Protein AF-0000000065850380 (afdb_homodimer)

Secondary structure (DSSP, 8-state):
------------------------SGGG---STTS--HHHHHHH--SSSPBPP-HHHHHHHHHHHHHHHHHHHHHHTTS--S--EEEE------SSS--GGG-SSGGGGSSEEEEEEETTEEEEEEEEEEEEESS-HHHHHHHHSS-EEEEEHHHHHHHHHTT-GGGEEEEEEETTTTEEEEEEHHHHHHHHHTTS--EEE-STT--SEEEEEEGGG-B-HHHHHHHHHHHHHHHHHHHHHHT-/------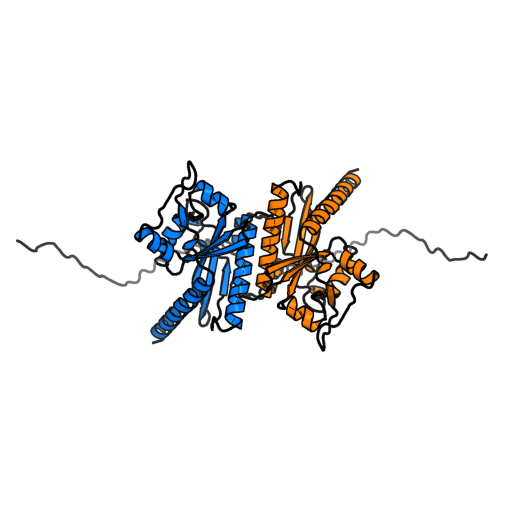------------------TTS----THHHHTHHHHHHS--SSSPBPP-HHHHHHHHHHHHHHHHHHHHHHTTS--S--EEEE------SSS--GGG-SSGGGTSSEEEEEEETTEEEEEEEEEEEEESS-HHHHHHHHSS-EEEEEHHHHHHHHHTT-GGGEEEEEEETTTTEEEEEEHHHHHHHHHTTS--EE--STT--S-EEEEEGGG-B-HHHHHHHHHHHHHHHHHHHHHHT-

Sequence (488 aa):
MDCNRNCYCKCVICNSISTDSHTSPRFNMVSEMAETNFKLKYWGNQAEDYILPSTYLGREYLVFGKLLISLSKWRAKGLLDFDVYIRPTGVGTLTNVINEQYYSGLQDKYDLTLYVKAKTEYYPLIWIDITGSSWTEEQSKERYGESVYAILSTKVEVAKQNEVMGRVWFIHYSDAEDKLKCISALQILNLEKQGKIKKDKFERDAVSYYYLIPLQYWKNLTDLRVSLKGFYQSFKEYLARGGKMDCNRNCYCKCVICNSISTDSHTSPRFNMVSEMAETNFKLKYWGNQAEDYILPSTYLGREYLVFGKLLISLSKWRAKGLLDFDVYIRPTGVGTLTNVINEQYYSGLQDKYDLTLYVKAKTEYYPLIWIDITGSSWTEEQSKERYGESVYAILSTKVEVAKQNEVMGRVWFIHYSDAEDKLKCISALQILNLEKQGKIKKDKFERDAVSYYYLIPLQYWKNLTDLRVSLKGFYQSFKEYLARGGK

Organism: Sulfolobus spindle-shape virus 1 (NCBI:txid244589)

Radius of gyration: 28.71 Å; Cα contacts (8 Å, |Δi|>4): 713; chains: 2; bounding box: 54×125×80 Å

Structure (mmCIF, N/CA/C/O backbone):
data_AF-0000000065850380-model_v1
#
loop_
_entity.id
_entity.type
_entity.pdbx_description
1 polymer 'Uncharacterized protein D-244'
#
loop_
_atom_site.group_PDB
_atom_site.id
_atom_site.type_symbol
_atom_site.label_atom_id
_atom_site.label_alt_id
_atom_site.label_comp_id
_atom_site.label_asym_id
_atom_site.label_entity_id
_atom_site.label_seq_id
_atom_site.pdbx_PDB_ins_code
_atom_site.Cartn_x
_atom_site.Cartn_y
_atom_site.Cartn_z
_atom_site.occupancy
_atom_site.B_iso_or_equiv
_atom_site.auth_seq_id
_atom_site.auth_comp_id
_atom_site.auth_asym_id
_atom_site.auth_atom_id
_atom_site.pdbx_PDB_model_num
ATOM 1 N N . MET A 1 1 ? -11.734 -59.156 -42.094 1 22.67 1 MET A N 1
ATOM 2 C CA . MET A 1 1 ? -11.219 -58.25 -41.094 1 22.67 1 MET A CA 1
ATOM 3 C C . MET A 1 1 ? -10.688 -56.969 -41.719 1 22.67 1 MET A C 1
ATOM 5 O O . MET A 1 1 ? -9.477 -56.781 -41.844 1 22.67 1 MET A O 1
ATOM 9 N N . ASP A 1 2 ? -11.273 -56.469 -42.875 1 21.83 2 ASP A N 1
ATOM 10 C CA . ASP A 1 2 ? -11.07 -55.688 -44.094 1 21.83 2 ASP A CA 1
ATOM 11 C C . ASP A 1 2 ? -10.969 -54.188 -43.75 1 21.83 2 ASP A C 1
ATOM 13 O O . ASP A 1 2 ? -11.852 -53.625 -43.125 1 21.83 2 ASP A O 1
ATOM 17 N N . CYS A 1 3 ? -9.672 -53.469 -43.781 1 20.42 3 CYS A N 1
ATOM 18 C CA . CYS A 1 3 ? -8.812 -52.344 -43.5 1 20.42 3 CYS A CA 1
ATOM 19 C C . CYS A 1 3 ? -9.312 -51.094 -44.219 1 20.42 3 CYS A C 1
ATOM 21 O O . CYS A 1 3 ? -8.594 -50.094 -44.312 1 20.42 3 CYS A O 1
ATOM 23 N N . ASN A 1 4 ? -10.555 -51.031 -44.812 1 17.64 4 ASN A N 1
ATOM 24 C CA . ASN A 1 4 ? -10.742 -50.156 -45.969 1 17.64 4 ASN A CA 1
ATOM 25 C C . ASN A 1 4 ? -10.875 -48.688 -45.562 1 17.64 4 ASN A C 1
ATOM 27 O O . ASN A 1 4 ? -11.5 -47.906 -46.281 1 17.64 4 ASN A O 1
ATOM 31 N N . ARG A 1 5 ? -10.898 -48.312 -44.219 1 22.23 5 ARG A N 1
ATOM 32 C CA . ARG A 1 5 ? -11.469 -47.031 -43.844 1 22.23 5 ARG A CA 1
ATOM 33 C C . ARG A 1 5 ? -10.672 -45.875 -44.438 1 22.23 5 ARG A C 1
ATOM 35 O O . ARG A 1 5 ? -9.453 -45.812 -44.281 1 22.23 5 ARG A O 1
ATOM 42 N N . ASN A 1 6 ? -11.203 -45.094 -45.5 1 18.28 6 ASN A N 1
ATOM 43 C CA . ASN A 1 6 ? -10.812 -44.031 -46.438 1 18.28 6 ASN A CA 1
ATOM 44 C C . ASN A 1 6 ? -10.227 -42.844 -45.688 1 18.28 6 ASN A C 1
ATOM 46 O O . ASN A 1 6 ? -10.898 -42.219 -44.875 1 18.28 6 ASN A O 1
ATOM 50 N N . CYS A 1 7 ? -8.836 -42.469 -45.625 1 17.61 7 CYS A N 1
ATOM 51 C CA . CYS A 1 7 ? -7.707 -41.688 -45.125 1 17.61 7 CYS A CA 1
ATOM 52 C C . CYS A 1 7 ? -7.664 -40.312 -45.781 1 17.61 7 CYS A C 1
ATOM 54 O O . CYS A 1 7 ? -6.586 -39.812 -46.094 1 17.61 7 CYS A O 1
ATOM 56 N N . TYR A 1 8 ? -8.852 -39.719 -46.281 1 16.75 8 TYR A N 1
ATOM 57 C CA . TYR A 1 8 ? -8.516 -38.656 -47.219 1 16.75 8 TYR A CA 1
ATOM 58 C C . TYR A 1 8 ? -7.828 -37.5 -46.5 1 16.75 8 TYR A C 1
ATOM 60 O O . TYR A 1 8 ? -8.391 -36.938 -45.562 1 16.75 8 TYR A O 1
ATOM 68 N N . CYS A 1 9 ? -6.477 -37.125 -46.562 1 16.8 9 CYS A N 1
ATOM 69 C CA . CYS A 1 9 ? -5.332 -36.312 -46.125 1 16.8 9 CYS A CA 1
ATOM 70 C C . CYS A 1 9 ? -5.34 -34.938 -46.781 1 16.8 9 CYS A C 1
ATOM 72 O O . CYS A 1 9 ? -4.492 -34.094 -46.469 1 16.8 9 CYS A O 1
ATOM 74 N N . LYS A 1 10 ? -6.141 -34.469 -47.781 1 17.09 10 LYS A N 1
ATOM 75 C CA . LYS A 1 10 ? -5.418 -33.656 -48.75 1 17.09 10 LYS A CA 1
ATOM 76 C C . LYS A 1 10 ? -5.086 -32.281 -48.188 1 17.09 10 LYS A C 1
ATOM 78 O O . LYS A 1 10 ? -5.938 -31.625 -47.562 1 17.09 10 LYS A O 1
ATOM 83 N N . CYS A 1 11 ? -3.766 -31.5 -48.312 1 16.84 11 CYS A N 1
ATOM 84 C CA . CYS A 1 11 ? -2.762 -30.469 -48.031 1 16.84 11 CYS A CA 1
ATOM 85 C C . CYS A 1 11 ? -3.121 -29.156 -48.719 1 16.84 11 CYS A C 1
ATOM 87 O O . CYS A 1 11 ? -2.457 -28.141 -48.531 1 16.84 11 CYS A O 1
ATOM 89 N N . VAL A 1 12 ? -4.012 -28.859 -49.75 1 16.53 12 VAL A N 1
ATOM 90 C CA . VAL A 1 12 ? -3.5 -28.156 -50.906 1 16.53 12 VAL A CA 1
ATOM 91 C C . VAL A 1 12 ? -3.217 -26.703 -50.562 1 16.53 12 VAL A C 1
ATOM 93 O O . VAL A 1 12 ? -3.746 -26.172 -49.594 1 16.53 12 VAL A O 1
ATOM 96 N N . ILE A 1 13 ? -3.141 -25.547 -51.719 1 17.14 13 ILE A N 1
ATOM 97 C CA . ILE A 1 13 ? -2.365 -24.609 -52.531 1 17.14 13 ILE A CA 1
ATOM 98 C C . ILE A 1 13 ? -2.635 -23.188 -52.062 1 17.14 13 ILE A C 1
ATOM 100 O O . ILE A 1 13 ? -3.717 -22.891 -51.531 1 17.14 13 ILE A O 1
ATOM 104 N N . CYS A 1 14 ? -1.851 -21.922 -52.625 1 17.66 14 CYS A N 1
ATOM 105 C CA . CYS A 1 14 ? -1.053 -20.688 -52.562 1 17.66 14 CYS A CA 1
ATOM 106 C C . CYS A 1 14 ? -1.928 -19.469 -52.781 1 17.66 14 CYS A C 1
ATOM 108 O O . CYS A 1 14 ? -1.64 -18.391 -52.25 1 17.66 14 CYS A O 1
ATOM 110 N N . ASN A 1 15 ? -2.719 -19.203 -53.844 1 17.59 15 ASN A N 1
ATOM 111 C CA . ASN A 1 15 ? -2.594 -18.125 -54.844 1 17.59 15 ASN A CA 1
ATOM 112 C C . ASN A 1 15 ? -3.166 -16.812 -54.312 1 17.59 15 ASN A C 1
ATOM 114 O O . ASN A 1 15 ? -3.959 -16.812 -53.375 1 17.59 15 ASN A O 1
ATOM 118 N N . SER A 1 16 ? -3.363 -15.578 -55.375 1 19.5 16 SER A N 1
ATOM 119 C CA . SER A 1 16 ? -3.213 -14.227 -55.875 1 19.5 16 SER A CA 1
ATOM 120 C C . SER A 1 16 ? -4.434 -13.367 -55.562 1 19.5 16 SER A C 1
ATOM 122 O O . SER A 1 16 ? -4.5 -12.203 -55.969 1 19.5 16 SER A O 1
ATOM 124 N N . ILE A 1 17 ? -5.645 -13.758 -55.375 1 19.62 17 ILE A N 1
ATOM 125 C CA . ILE A 1 17 ? -6.691 -12.969 -56.031 1 19.62 17 ILE A CA 1
ATOM 126 C C . ILE A 1 17 ? -6.82 -11.617 -55.312 1 19.62 17 ILE A C 1
ATOM 128 O O . ILE A 1 17 ? -6.871 -11.555 -54.094 1 19.62 17 ILE A O 1
ATOM 132 N N . SER A 1 18 ? -6.758 -10.414 -56.094 1 21.5 18 SER A N 1
ATOM 133 C CA . SER A 1 18 ? -6.637 -8.961 -56.156 1 21.5 18 SER A CA 1
ATOM 134 C C . SER A 1 18 ? -7.805 -8.266 -55.469 1 21.5 18 SER A C 1
ATOM 136 O O . SER A 1 18 ? -7.969 -7.051 -55.562 1 21.5 18 SER A O 1
ATOM 138 N N . THR A 1 19 ? -8.805 -8.859 -54.906 1 22.55 19 THR A N 1
ATOM 139 C CA . THR A 1 19 ? -10.031 -8.07 -54.938 1 22.55 19 THR A CA 1
ATOM 140 C C . THR A 1 19 ? -9.828 -6.746 -54.188 1 22.55 19 THR A C 1
ATOM 142 O O . THR A 1 19 ? -9.227 -6.715 -53.125 1 22.55 19 THR A O 1
ATOM 145 N N . ASP A 1 20 ? -9.984 -5.531 -54.844 1 23.61 20 ASP A N 1
ATOM 146 C CA . ASP A 1 20 ? -9.914 -4.074 -54.75 1 23.61 20 ASP A CA 1
ATOM 147 C C . ASP A 1 20 ? -10.719 -3.553 -53.562 1 23.61 20 ASP A C 1
ATOM 149 O O . ASP A 1 20 ? -10.906 -2.342 -53.406 1 23.61 20 ASP A O 1
ATOM 153 N N . SER A 1 21 ? -11.531 -4.324 -52.906 1 23.27 21 SER A N 1
ATOM 154 C CA . SER A 1 21 ? -12.586 -3.582 -52.219 1 23.27 21 SER A CA 1
ATOM 155 C C . SER A 1 21 ? -12 -2.559 -51.25 1 23.27 21 SER A C 1
ATOM 157 O O . SER A 1 21 ? -11.102 -2.875 -50.469 1 23.27 21 SER A O 1
ATOM 159 N N . HIS A 1 22 ? -12.164 -1.225 -51.469 1 22.95 22 HIS A N 1
ATOM 160 C CA . HIS A 1 22 ? -11.93 0.082 -50.875 1 22.95 22 HIS A CA 1
ATOM 161 C C . HIS A 1 22 ? -12.391 0.106 -49.406 1 22.95 22 HIS A C 1
ATOM 163 O O . HIS A 1 22 ? -13.547 0.425 -49.125 1 22.95 22 HIS A O 1
ATOM 169 N N . THR A 1 23 ? -12.234 -0.918 -48.656 1 23.23 23 THR A N 1
ATOM 170 C CA . THR A 1 23 ? -12.844 -0.899 -47.344 1 23.23 23 THR A CA 1
ATOM 171 C C . THR A 1 23 ? -12.359 0.306 -46.531 1 23.23 23 THR A C 1
ATOM 173 O O . THR A 1 23 ? -11.156 0.535 -46.406 1 23.23 23 THR A O 1
ATOM 176 N N . SER A 1 24 ? -13.219 1.274 -46.375 1 22.05 24 SER A N 1
ATOM 177 C CA . SER A 1 24 ? -13.195 2.598 -45.75 1 22.05 24 SER A CA 1
ATOM 178 C C . SER A 1 24 ? -12.555 2.549 -44.375 1 22.05 24 SER A C 1
ATOM 180 O O . SER A 1 24 ? -12.797 1.613 -43.594 1 22.05 24 SER A O 1
ATOM 182 N N . PRO A 1 25 ? -11.453 3.398 -44.094 1 24.33 25 PRO A N 1
ATOM 183 C CA . PRO A 1 25 ? -10.539 3.498 -42.969 1 24.33 25 PRO A CA 1
ATOM 184 C C . PRO A 1 25 ? -11.266 3.693 -41.625 1 24.33 25 PRO A C 1
ATOM 186 O O . PRO A 1 25 ? -10.664 4.164 -40.656 1 24.33 25 PRO A O 1
ATOM 189 N N . ARG A 1 26 ? -12.57 3.605 -41.594 1 22.34 26 ARG A N 1
ATOM 190 C CA . ARG A 1 26 ? -13.305 4.18 -40.469 1 22.34 26 ARG A CA 1
ATOM 191 C C . ARG A 1 26 ? -12.805 3.619 -39.125 1 22.34 26 ARG A C 1
ATOM 193 O O . ARG A 1 26 ? -13.164 4.121 -38.062 1 22.34 26 ARG A O 1
ATOM 200 N N . PHE A 1 27 ? -12.625 2.297 -39.062 1 22.5 27 PHE A N 1
ATOM 201 C CA . PHE A 1 27 ? -12.852 1.812 -37.719 1 22.5 27 PHE A CA 1
ATOM 202 C C . PHE A 1 27 ? -11.734 2.268 -36.781 1 22.5 27 PHE A C 1
ATOM 204 O O . PHE A 1 27 ? -11.625 1.779 -35.656 1 22.5 27 PHE A O 1
ATOM 211 N N . ASN A 1 28 ? -10.641 2.863 -37.281 1 22.41 28 ASN A N 1
ATOM 212 C CA . ASN A 1 28 ? -9.375 2.791 -36.562 1 22.41 28 ASN A CA 1
ATOM 213 C C . ASN A 1 28 ? -9.438 3.539 -35.219 1 22.41 28 ASN A C 1
ATOM 215 O O . ASN A 1 28 ? -8.523 3.424 -34.406 1 22.41 28 ASN A O 1
ATOM 219 N N . MET A 1 29 ? -9.93 4.809 -35.219 1 22.72 29 MET A N 1
ATOM 220 C CA . MET A 1 29 ? -9.539 5.797 -34.219 1 22.72 29 MET A CA 1
ATOM 221 C C . MET A 1 29 ? -10.18 5.48 -32.875 1 22.72 29 MET A C 1
ATOM 223 O O . MET A 1 29 ? -11.07 6.203 -32.438 1 22.72 29 MET A O 1
ATOM 227 N N . VAL A 1 30 ? -10.945 4.512 -32.719 1 25.03 30 VAL A N 1
ATOM 228 C CA . VAL A 1 30 ? -11.453 4.332 -31.375 1 25.03 30 VAL A CA 1
ATOM 229 C C . VAL A 1 30 ? -10.336 4.602 -30.359 1 25.03 30 VAL A C 1
ATOM 231 O O . VAL A 1 30 ? -9.305 3.922 -30.375 1 25.03 30 VAL A O 1
ATOM 234 N N . SER A 1 31 ? -10.242 5.82 -29.75 1 25.45 31 SER A N 1
ATOM 235 C CA . SER A 1 31 ? -9.5 6.762 -28.922 1 25.45 31 SER A CA 1
ATOM 236 C C . SER A 1 31 ? -8.953 6.082 -27.656 1 25.45 31 SER A C 1
ATOM 238 O O . SER A 1 31 ? -9.711 5.453 -26.906 1 25.45 31 SER A O 1
ATOM 240 N N . GLU A 1 32 ? -7.641 5.703 -27.516 1 28.17 32 GLU A N 1
ATOM 241 C CA . GLU A 1 32 ? -6.578 5.266 -26.625 1 28.17 32 GLU A CA 1
ATOM 242 C C . GLU A 1 32 ? -6.734 5.887 -25.234 1 28.17 32 GLU A C 1
ATOM 244 O O . GLU A 1 32 ? -6.348 5.285 -24.234 1 28.17 32 GLU A O 1
ATOM 249 N N . MET A 1 33 ? -6.965 7.203 -25.188 1 28.53 33 MET A N 1
ATOM 250 C CA . MET A 1 33 ? -6.887 7.949 -23.938 1 28.53 33 MET A CA 1
ATOM 251 C C . MET A 1 33 ? -7.852 7.375 -22.906 1 28.53 33 MET A C 1
ATOM 253 O O . MET A 1 33 ? -7.758 7.695 -21.719 1 28.53 33 MET A O 1
ATOM 257 N N . ALA A 1 34 ? -9.07 7.152 -23.297 1 29.31 34 ALA A N 1
ATOM 258 C CA . ALA A 1 34 ? -10.172 6.84 -22.391 1 29.31 34 ALA A CA 1
ATOM 259 C C . ALA A 1 34 ? -9.859 5.59 -21.562 1 29.31 34 ALA A C 1
ATOM 261 O O . ALA A 1 34 ? -10.719 5.098 -20.828 1 29.31 34 ALA A O 1
ATOM 262 N N . GLU A 1 35 ? -9.078 4.727 -22.188 1 32.81 35 GLU A N 1
ATOM 263 C CA . GLU A 1 35 ? -8.844 3.533 -21.375 1 32.81 35 GLU A CA 1
ATOM 264 C C . GLU A 1 35 ? -8.25 3.895 -20.016 1 32.81 35 GLU A C 1
ATOM 266 O O . GLU A 1 35 ? -7.039 4.09 -19.891 1 32.81 35 GLU A O 1
ATOM 271 N N . THR A 1 36 ? -8.734 4.883 -19.438 1 34.19 36 THR A N 1
ATOM 272 C CA . THR A 1 36 ? -8.531 5.367 -18.078 1 34.19 36 THR A CA 1
ATOM 273 C C . THR A 1 36 ? -8.117 4.227 -17.156 1 34.19 36 THR A C 1
ATOM 275 O O . THR A 1 36 ? -8.43 3.064 -17.422 1 34.19 36 THR A O 1
ATOM 278 N N . ASN A 1 37 ? -7.246 4.676 -16.219 1 35.22 37 ASN A N 1
ATOM 279 C CA . ASN A 1 37 ? -6.574 3.764 -15.289 1 35.22 37 ASN A CA 1
ATOM 280 C C . ASN A 1 37 ? -7.531 2.705 -14.758 1 35.22 37 ASN A C 1
ATOM 282 O O . ASN A 1 37 ? -8.359 2.992 -13.891 1 35.22 37 ASN A O 1
ATOM 286 N N . PHE A 1 38 ? -7.887 1.918 -15.508 1 36.16 38 PHE A N 1
ATOM 287 C CA . PHE A 1 38 ? -8.789 0.785 -15.328 1 36.16 38 PHE A CA 1
ATOM 288 C C . PHE A 1 38 ? -8.758 0.287 -13.891 1 36.16 38 PHE A C 1
ATOM 290 O O . PHE A 1 38 ? -9.805 0.012 -13.305 1 36.16 38 PHE A O 1
ATOM 297 N N . LYS A 1 39 ? -7.566 0.031 -13.523 1 42.69 39 LYS A N 1
ATOM 298 C CA . LYS A 1 39 ? -7.496 -0.494 -12.164 1 42.69 39 LYS A CA 1
ATOM 299 C C . LYS A 1 39 ? -8.062 0.503 -11.156 1 42.69 39 LYS A C 1
ATOM 301 O O . LYS A 1 39 ? -8.703 0.11 -10.172 1 42.69 39 LYS A O 1
ATOM 306 N N . LEU A 1 40 ? -7.828 1.697 -11.297 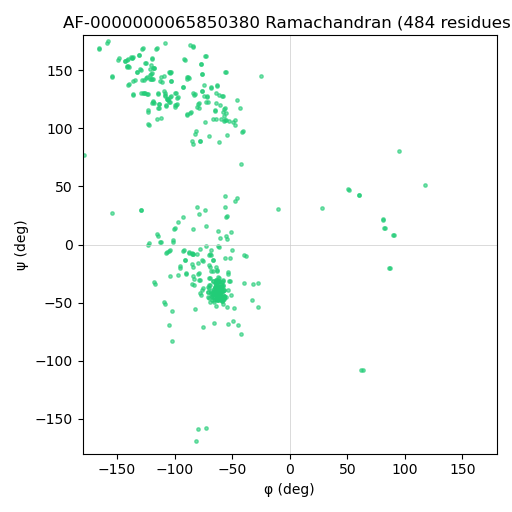1 42.62 40 LEU A N 1
ATOM 307 C CA . LEU A 1 40 ? -8.422 2.672 -10.383 1 42.62 40 LEU A CA 1
ATOM 308 C C . LEU A 1 40 ? -9.945 2.645 -10.484 1 42.62 40 LEU A C 1
ATOM 310 O O . LEU A 1 40 ? -10.641 2.814 -9.477 1 42.62 40 LEU A O 1
ATOM 314 N N . LYS A 1 41 ? -10.422 2.586 -11.727 1 40.19 41 LYS A N 1
ATOM 315 C CA . LYS A 1 41 ? -11.875 2.504 -11.852 1 40.19 41 LYS A CA 1
ATOM 316 C C . LYS A 1 41 ? -12.43 1.34 -11.039 1 40.19 41 LYS A C 1
ATOM 318 O O . LYS A 1 41 ? -13.484 1.462 -10.406 1 40.19 41 LYS A O 1
ATOM 323 N N . TYR A 1 42 ? -11.914 0.243 -11.273 1 43.06 42 TYR A N 1
ATOM 324 C CA . TYR A 1 42 ? -12.352 -0.939 -10.547 1 43.06 42 TYR A CA 1
ATOM 325 C C . TYR A 1 42 ? -11.93 -0.86 -9.078 1 43.06 42 TYR A C 1
ATOM 327 O O . TYR A 1 42 ? -12.688 -1.253 -8.188 1 43.06 42 TYR A O 1
ATOM 335 N N . TRP A 1 43 ? -10.672 -0.55 -8.883 1 44.94 43 TRP A N 1
ATOM 336 C CA . TRP A 1 43 ? -10.273 -0.562 -7.48 1 44.94 43 TRP A CA 1
ATOM 337 C C . TRP A 1 43 ? -11.023 0.505 -6.695 1 44.94 43 TRP A C 1
ATOM 339 O O . TRP A 1 43 ? -11.219 0.372 -5.484 1 44.94 43 TRP A O 1
ATOM 349 N N . GLY A 1 44 ? -11.586 1.527 -7.414 1 41.88 44 GLY A N 1
ATOM 350 C CA . GLY A 1 44 ? -12.398 2.492 -6.691 1 41.88 44 GLY A CA 1
ATOM 351 C C . GLY A 1 44 ? -13.438 3.17 -7.562 1 41.88 44 GLY A C 1
ATOM 352 O O . GLY A 1 44 ? -14.117 4.098 -7.121 1 41.88 44 GLY A O 1
ATOM 353 N N . ASN A 1 45 ? -13.844 2.307 -8.727 1 41.66 45 ASN A N 1
ATOM 354 C CA . ASN A 1 45 ? -14.859 2.959 -9.555 1 41.66 45 ASN A CA 1
ATOM 355 C C . ASN A 1 45 ? -14.75 4.48 -9.477 1 41.66 45 ASN A C 1
ATOM 357 O O . ASN A 1 45 ? -15.758 5.168 -9.305 1 41.66 45 ASN A O 1
ATOM 361 N N . GLN A 1 46 ? -13.633 4.98 -9.312 1 45.44 46 GLN A N 1
ATOM 362 C CA . GLN A 1 46 ? -13.602 6.398 -8.977 1 45.44 46 GLN A CA 1
ATOM 363 C C . GLN A 1 46 ? -13.656 7.266 -10.234 1 45.44 46 GLN A C 1
ATOM 365 O O . GLN A 1 46 ? -12.891 7.055 -11.172 1 45.44 46 GLN A O 1
ATOM 370 N N . ALA A 1 47 ? -14.812 7.637 -10.727 1 46.59 47 ALA A N 1
ATOM 371 C CA . ALA A 1 47 ? -15 8.562 -11.836 1 46.59 47 ALA A CA 1
ATOM 372 C C . ALA A 1 47 ? -14.016 9.727 -11.75 1 46.59 47 ALA A C 1
ATOM 374 O O . ALA A 1 47 ? -13.602 10.273 -12.773 1 46.59 47 ALA A O 1
ATOM 375 N N . GLU A 1 48 ? -13.703 10.094 -10.469 1 56.16 48 GLU A N 1
ATOM 376 C CA . GLU A 1 48 ? -12.867 11.258 -10.164 1 56.16 48 GLU A CA 1
ATOM 377 C C . GLU A 1 48 ? -11.633 10.852 -9.375 1 56.16 48 GLU A C 1
ATOM 379 O O . GLU A 1 48 ? -11.523 9.711 -8.906 1 56.16 48 GLU A O 1
ATOM 384 N N . ASP A 1 49 ? -10.594 11.539 -9.5 1 69.06 49 ASP A N 1
ATOM 385 C CA . ASP A 1 49 ? -9.32 11.352 -8.797 1 69.06 49 ASP A CA 1
ATOM 386 C C . ASP A 1 49 ? -9.531 11.328 -7.285 1 69.06 49 ASP A C 1
ATOM 388 O O . ASP A 1 49 ? -8.586 11.07 -6.531 1 69.06 49 ASP A O 1
ATOM 392 N N . TYR A 1 50 ? -10.789 11.375 -6.879 1 81.38 50 TYR A N 1
ATOM 393 C CA . TYR A 1 50 ? -11.102 11.328 -5.457 1 81.38 50 TYR A CA 1
ATOM 394 C C . TYR A 1 50 ? -11.523 9.93 -5.039 1 81.38 50 TYR A C 1
ATOM 396 O O . TYR A 1 50 ? -12.586 9.445 -5.449 1 81.38 50 TYR A O 1
ATOM 404 N N . ILE A 1 51 ? -10.773 9.367 -4.168 1 85.62 51 ILE A N 1
ATOM 405 C CA . ILE A 1 51 ? -10.977 7.977 -3.766 1 85.62 51 ILE A CA 1
ATOM 406 C C . ILE A 1 51 ? -11.781 7.934 -2.465 1 85.62 51 ILE A C 1
ATOM 408 O O . ILE A 1 51 ? -11.367 8.508 -1.455 1 85.62 51 ILE A O 1
ATOM 412 N N . LEU A 1 52 ? -12.914 7.273 -2.586 1 89.62 52 LEU A N 1
ATOM 413 C CA . LEU A 1 52 ? -13.594 6.906 -1.352 1 89.62 52 LEU A CA 1
ATOM 414 C C . LEU A 1 52 ? -12.969 5.664 -0.73 1 89.62 52 LEU A C 1
ATOM 416 O O . LEU A 1 52 ? -12.961 4.594 -1.344 1 89.62 52 LEU A O 1
ATOM 420 N N . PRO A 1 53 ? -12.477 5.742 0.491 1 90.94 53 PRO A N 1
ATOM 421 C CA . PRO A 1 53 ? -11.719 4.648 1.098 1 90.94 53 PRO A CA 1
ATOM 422 C C . PRO A 1 53 ? -12.547 3.379 1.273 1 90.94 53 PRO A C 1
ATOM 424 O O . PRO A 1 53 ? -13.711 3.449 1.686 1 90.94 53 PRO A O 1
ATOM 427 N N . SER A 1 54 ? -11.953 2.271 0.954 1 88.12 54 SER A N 1
ATOM 428 C CA . SER A 1 54 ? -12.492 0.947 1.245 1 88.12 54 SER A CA 1
ATOM 429 C C . SER A 1 54 ? -11.391 -0.01 1.692 1 88.12 54 SER A C 1
ATOM 431 O O . SER A 1 54 ? -10.227 0.162 1.328 1 88.12 54 SER A O 1
ATOM 433 N N . THR A 1 55 ? -11.789 -0.981 2.469 1 87.06 55 THR A N 1
ATOM 434 C CA . THR A 1 55 ? -10.828 -1.953 2.979 1 87.06 55 THR A CA 1
ATOM 435 C C . THR A 1 55 ? -10.219 -2.764 1.838 1 87.06 55 THR A C 1
ATOM 437 O O . THR A 1 55 ? -9.031 -3.1 1.871 1 87.06 55 THR A O 1
ATOM 440 N N . TYR A 1 56 ? -10.992 -3.041 0.846 1 82.88 56 TYR A N 1
ATOM 441 C CA . TYR A 1 56 ? -10.531 -3.846 -0.281 1 82.88 56 TYR A CA 1
ATOM 442 C C . TYR A 1 56 ? -9.469 -3.109 -1.079 1 82.88 56 TYR A C 1
ATOM 444 O O . TYR A 1 56 ? -8.406 -3.666 -1.369 1 82.88 56 TYR A O 1
ATOM 452 N N . LEU A 1 57 ? -9.781 -1.895 -1.368 1 84.25 57 LEU A N 1
ATOM 453 C CA . LEU A 1 57 ? -8.812 -1.093 -2.109 1 84.25 57 LEU A CA 1
ATOM 454 C C . LEU A 1 57 ? -7.547 -0.87 -1.287 1 84.25 57 LEU A C 1
ATOM 456 O O . LEU A 1 57 ? -6.434 -0.948 -1.815 1 84.25 57 LEU A O 1
ATOM 460 N N . GLY A 1 58 ? -7.77 -0.579 -0.006 1 88.19 58 GLY A N 1
ATOM 461 C CA . GLY A 1 58 ? -6.633 -0.419 0.886 1 88.19 58 GLY A CA 1
ATOM 462 C C . GLY A 1 58 ? -5.73 -1.638 0.926 1 88.19 58 GLY A C 1
ATOM 463 O O . GLY A 1 58 ? -4.504 -1.51 0.894 1 88.19 58 GLY A O 1
ATOM 464 N N . ARG A 1 59 ? -6.301 -2.742 0.9 1 88.62 59 ARG A N 1
ATOM 465 C CA . ARG A 1 59 ? -5.547 -3.992 0.93 1 88.62 59 ARG A CA 1
ATOM 466 C C . ARG A 1 59 ? -4.715 -4.16 -0.336 1 88.62 59 ARG A C 1
ATOM 468 O O . ARG A 1 59 ? -3.559 -4.586 -0.274 1 88.62 59 ARG A O 1
ATOM 475 N N . GLU A 1 60 ? -5.285 -3.834 -1.427 1 86.69 60 GLU A N 1
ATOM 476 C CA . GLU A 1 60 ? -4.57 -3.947 -2.693 1 86.69 60 GLU A CA 1
ATOM 477 C C . GLU A 1 60 ? -3.314 -3.08 -2.697 1 86.69 60 GLU A C 1
ATOM 479 O O . GLU A 1 60 ? -2.232 -3.551 -3.053 1 86.69 60 GLU A O 1
ATOM 484 N N . TYR A 1 61 ? -3.473 -1.917 -2.24 1 88 61 TYR A N 1
ATOM 485 C CA . TYR A 1 61 ? -2.336 -1.003 -2.227 1 88 61 TYR A CA 1
ATOM 486 C C . TYR A 1 61 ? -1.311 -1.423 -1.181 1 88 61 TYR A C 1
ATOM 488 O O . TYR A 1 61 ? -0.103 -1.312 -1.406 1 88 61 TYR A O 1
ATOM 496 N N . LEU A 1 62 ? -1.838 -1.809 -0.1 1 92.31 62 LEU A N 1
ATOM 497 C CA . LEU A 1 62 ? -0.957 -2.254 0.974 1 92.31 62 LEU A CA 1
ATOM 498 C C . LEU A 1 62 ? -0.089 -3.422 0.516 1 92.31 62 LEU A C 1
ATOM 500 O O . LEU A 1 62 ? 1.132 -3.396 0.685 1 92.31 62 LEU A O 1
ATOM 504 N N . VAL A 1 63 ? -0.686 -4.375 -0.071 1 92.88 63 VAL A N 1
ATOM 505 C CA . VAL A 1 63 ? 0.04 -5.551 -0.538 1 92.88 63 VAL A CA 1
ATOM 506 C C . VAL A 1 63 ? 0.99 -5.16 -1.667 1 92.88 63 VAL A C 1
ATOM 508 O O . VAL A 1 63 ? 2.129 -5.629 -1.719 1 92.88 63 VAL A O 1
ATOM 511 N N . PHE A 1 64 ? 0.502 -4.289 -2.553 1 91.69 64 PHE A N 1
ATOM 512 C CA . PHE A 1 64 ? 1.346 -3.777 -3.627 1 91.69 64 PHE A CA 1
ATOM 513 C C . PHE A 1 64 ? 2.596 -3.113 -3.062 1 91.69 64 PHE A C 1
ATOM 515 O O . PHE A 1 64 ? 3.709 -3.396 -3.508 1 91.69 64 PHE A O 1
ATOM 522 N N . GLY A 1 65 ? 2.404 -2.305 -2.094 1 91.19 65 GLY A N 1
ATOM 523 C CA . GLY A 1 65 ? 3.527 -1.658 -1.434 1 91.19 65 GLY A CA 1
ATOM 524 C C . GLY A 1 65 ? 4.48 -2.641 -0.779 1 91.19 65 GLY A C 1
ATOM 525 O O . GLY A 1 65 ? 5.699 -2.535 -0.945 1 91.19 65 GLY A O 1
ATOM 526 N N . LYS A 1 66 ? 3.967 -3.594 -0.067 1 93.81 66 LYS A N 1
ATOM 527 C CA . LYS A 1 66 ? 4.797 -4.594 0.597 1 93.81 66 LYS A CA 1
ATOM 528 C C . LYS A 1 66 ? 5.594 -5.41 -0.419 1 93.81 66 LYS A C 1
ATOM 530 O O . LYS A 1 66 ? 6.746 -5.77 -0.168 1 93.81 66 LYS A O 1
ATOM 535 N N . LEU A 1 67 ? 4.98 -5.648 -1.505 1 95 67 LEU A N 1
ATOM 536 C CA . LEU A 1 67 ? 5.664 -6.402 -2.553 1 95 67 LEU A CA 1
ATOM 537 C C . LEU A 1 67 ? 6.816 -5.594 -3.135 1 95 67 LEU A C 1
ATOM 539 O O . LEU A 1 67 ? 7.914 -6.121 -3.33 1 95 67 LEU A O 1
ATOM 543 N N . LEU A 1 68 ? 6.562 -4.332 -3.408 1 92.25 68 LEU A N 1
ATOM 544 C CA . LEU A 1 68 ? 7.613 -3.459 -3.914 1 92.25 68 LEU A CA 1
ATOM 545 C C . LEU A 1 68 ? 8.797 -3.424 -2.955 1 92.25 68 LEU A C 1
ATOM 547 O O . LEU A 1 68 ? 9.953 -3.51 -3.383 1 92.25 68 LEU A O 1
ATOM 551 N N . ILE A 1 69 ? 8.484 -3.305 -1.701 1 91.94 69 ILE A N 1
ATOM 552 C CA . ILE A 1 69 ? 9.539 -3.26 -0.687 1 91.94 69 ILE A CA 1
ATOM 553 C C . ILE A 1 69 ? 10.305 -4.578 -0.681 1 91.94 69 ILE A C 1
ATOM 555 O O . ILE A 1 69 ? 11.539 -4.586 -0.688 1 91.94 69 ILE A O 1
ATOM 559 N N . SER A 1 70 ? 9.648 -5.703 -0.716 1 94.75 70 SER A N 1
ATOM 560 C CA . SER A 1 70 ? 10.289 -7.016 -0.67 1 94.75 70 SER A CA 1
ATOM 561 C C . SER A 1 70 ? 11.18 -7.238 -1.883 1 94.75 70 SER A C 1
ATOM 563 O O . SER A 1 70 ? 12.328 -7.664 -1.742 1 94.75 70 SER A O 1
ATOM 565 N N . LEU A 1 71 ? 10.641 -6.93 -3.018 1 96.62 71 LEU A N 1
ATOM 566 C CA . LEU A 1 71 ? 11.391 -7.113 -4.254 1 96.62 71 LEU A CA 1
ATOM 567 C C . LEU A 1 71 ? 12.648 -6.25 -4.262 1 96.62 71 LEU A C 1
ATOM 569 O O . LEU A 1 71 ? 13.719 -6.707 -4.66 1 96.62 71 LEU A O 1
ATOM 573 N N . SER A 1 72 ? 12.484 -5.031 -3.818 1 93.38 72 SER A N 1
ATOM 574 C CA . SER A 1 72 ? 13.625 -4.121 -3.738 1 93.38 72 SER A CA 1
ATOM 575 C C . SER A 1 72 ? 14.68 -4.637 -2.77 1 93.38 72 SER A C 1
ATOM 577 O O . SER A 1 72 ? 15.867 -4.641 -3.084 1 93.38 72 SER A O 1
ATOM 579 N N . LYS A 1 73 ? 14.25 -5.086 -1.643 1 93.19 73 LYS A N 1
ATOM 580 C CA . LYS A 1 73 ? 15.164 -5.59 -0.626 1 93.19 73 LYS A CA 1
ATOM 581 C C . LYS A 1 73 ? 15.867 -6.859 -1.096 1 93.19 73 LYS A C 1
ATOM 583 O O . LYS A 1 73 ? 17.062 -7.051 -0.841 1 93.19 73 LYS A O 1
ATOM 588 N N . TRP A 1 74 ? 15.086 -7.73 -1.724 1 97 74 TRP A N 1
ATOM 589 C CA . TRP A 1 74 ? 15.672 -8.961 -2.24 1 97 74 TRP A CA 1
ATOM 590 C C . TRP A 1 74 ? 16.766 -8.656 -3.266 1 97 74 TRP A C 1
ATOM 592 O O . TRP A 1 74 ? 17.797 -9.32 -3.297 1 97 74 TRP A O 1
ATOM 602 N N . ARG A 1 75 ? 16.5 -7.648 -4.09 1 96.69 75 ARG A N 1
ATOM 603 C CA . ARG A 1 75 ? 17.484 -7.227 -5.082 1 96.69 75 ARG A CA 1
ATOM 604 C C . ARG A 1 75 ? 18.719 -6.645 -4.41 1 96.69 75 ARG A C 1
ATOM 606 O O . ARG A 1 75 ? 19.844 -7 -4.758 1 96.69 75 ARG A O 1
ATOM 613 N N . ALA A 1 76 ? 18.578 -5.82 -3.461 1 93.19 76 ALA A N 1
ATOM 614 C CA . ALA A 1 76 ? 19.656 -5.141 -2.758 1 93.19 76 ALA A CA 1
ATOM 615 C C . ALA A 1 76 ? 20.531 -6.141 -2.002 1 93.19 76 ALA A C 1
ATOM 617 O O . ALA A 1 76 ? 21.75 -5.965 -1.915 1 93.19 76 ALA A O 1
ATOM 618 N N . LYS A 1 77 ? 19.984 -7.227 -1.547 1 95.38 77 LYS A N 1
ATOM 619 C CA . LYS A 1 77 ? 20.688 -8.219 -0.748 1 95.38 77 LYS A CA 1
ATOM 620 C C . LYS A 1 77 ? 21.281 -9.312 -1.632 1 95.38 77 LYS A C 1
ATOM 622 O O . LYS A 1 77 ? 21.859 -10.281 -1.129 1 95.38 77 LYS A O 1
ATOM 627 N N . GLY A 1 78 ? 21 -9.258 -2.852 1 95.94 78 GLY A N 1
ATOM 628 C CA . GLY A 1 78 ? 21.531 -10.242 -3.775 1 95.94 78 GLY A CA 1
ATOM 629 C C . GLY A 1 78 ? 20.75 -11.539 -3.793 1 95.94 78 GLY A C 1
ATOM 630 O O . GLY A 1 78 ? 21.219 -12.547 -4.328 1 95.94 78 GLY A O 1
ATOM 631 N N . LEU A 1 79 ? 19.562 -11.492 -3.213 1 96.88 79 LEU A N 1
ATOM 632 C CA . LEU A 1 79 ? 18.719 -12.68 -3.195 1 96.88 79 LEU A CA 1
ATOM 633 C C . LEU A 1 79 ? 18.016 -12.875 -4.535 1 96.88 79 LEU A C 1
ATOM 635 O O . LEU A 1 79 ? 17.547 -13.969 -4.844 1 96.88 79 LEU A O 1
ATOM 639 N N . LEU A 1 80 ? 17.844 -11.773 -5.27 1 96.88 80 LEU A N 1
ATOM 640 C CA . LEU A 1 80 ? 17.5 -11.742 -6.691 1 96.88 80 LEU A CA 1
ATOM 641 C C . LEU A 1 80 ? 18.609 -11.055 -7.492 1 96.88 80 LEU A C 1
ATOM 643 O O . LEU A 1 80 ? 18.953 -9.906 -7.215 1 96.88 80 LEU A O 1
ATOM 647 N N . ASP A 1 81 ? 19.141 -11.672 -8.414 1 95.44 81 ASP A N 1
ATOM 648 C CA . ASP A 1 81 ? 20.25 -11.117 -9.164 1 95.44 81 ASP A CA 1
ATOM 649 C C . ASP A 1 81 ? 19.781 -10.547 -10.5 1 95.44 81 ASP A C 1
ATOM 651 O O . ASP A 1 81 ? 20.578 -10.406 -11.438 1 95.44 81 ASP A O 1
ATOM 655 N N . PHE A 1 82 ? 18.516 -10.375 -10.672 1 95.69 82 PHE A N 1
ATOM 656 C CA . PHE A 1 82 ? 17.906 -9.773 -11.852 1 95.69 82 PHE A CA 1
ATOM 657 C C . PHE A 1 82 ? 16.812 -8.789 -11.453 1 95.69 82 PHE A C 1
ATOM 659 O O . PHE A 1 82 ? 16.312 -8.828 -10.336 1 95.69 82 PHE A O 1
ATOM 666 N N . ASP A 1 83 ? 16.469 -7.902 -12.43 1 94.75 83 ASP A N 1
ATOM 667 C CA . ASP A 1 83 ? 15.422 -6.922 -12.188 1 94.75 83 ASP A CA 1
ATOM 668 C C . ASP A 1 83 ? 14.039 -7.52 -12.445 1 94.75 83 ASP A C 1
ATOM 670 O O . ASP A 1 83 ? 13.828 -8.203 -13.445 1 94.75 83 ASP A O 1
ATOM 674 N N . VAL A 1 84 ? 13.25 -7.297 -11.469 1 96.38 84 VAL A N 1
ATOM 675 C CA . VAL A 1 84 ? 11.836 -7.633 -11.617 1 96.38 84 VAL A CA 1
ATOM 676 C C . VAL A 1 84 ? 11.008 -6.355 -11.727 1 96.38 84 VAL A C 1
ATOM 678 O O . VAL A 1 84 ? 11.164 -5.434 -10.922 1 96.38 84 VAL A O 1
ATOM 681 N N . TYR A 1 85 ? 10.203 -6.328 -12.758 1 91.56 85 TYR A N 1
ATOM 682 C CA . TYR A 1 85 ? 9.258 -5.227 -12.922 1 91.56 85 TYR A CA 1
ATOM 683 C C . TYR A 1 85 ? 7.844 -5.664 -12.555 1 91.56 85 TYR A C 1
ATOM 685 O O . TYR A 1 85 ? 7.48 -6.828 -12.719 1 91.56 85 TYR A O 1
ATOM 693 N N . ILE A 1 86 ? 7.086 -4.723 -12.023 1 91.62 86 ILE A N 1
ATOM 694 C CA . ILE A 1 86 ? 5.73 -5.051 -11.609 1 91.62 86 ILE A CA 1
ATOM 695 C C . ILE A 1 86 ? 4.742 -4.074 -12.242 1 91.62 86 ILE A C 1
ATOM 697 O O . ILE A 1 86 ? 5.035 -2.881 -12.367 1 91.62 86 ILE A O 1
ATOM 701 N N . ARG A 1 87 ? 3.566 -4.613 -12.641 1 85.88 87 ARG A N 1
ATOM 702 C CA . ARG A 1 87 ? 2.475 -3.795 -13.164 1 85.88 87 ARG A CA 1
ATOM 703 C C . ARG A 1 87 ? 1.139 -4.227 -12.57 1 85.88 87 ARG A C 1
ATOM 705 O O . ARG A 1 87 ? 0.847 -5.418 -12.484 1 85.88 87 ARG A O 1
ATOM 712 N N . PRO A 1 88 ? 0.448 -3.221 -12.047 1 82.94 88 PRO A N 1
ATOM 713 C CA . PRO A 1 88 ? -0.963 -3.537 -11.812 1 82.94 88 PRO A CA 1
ATOM 714 C C . PRO A 1 88 ? -1.728 -3.803 -13.109 1 82.94 88 PRO A C 1
ATOM 716 O O . PRO A 1 88 ? -1.91 -2.893 -13.922 1 82.94 88 PRO A O 1
ATOM 719 N N . THR A 1 89 ? -2.188 -5.008 -13.297 1 75.38 89 THR A N 1
ATOM 720 C CA . THR A 1 89 ? -2.73 -5.387 -14.594 1 75.38 89 THR A CA 1
ATOM 721 C C . THR A 1 89 ? -4.207 -5.75 -14.477 1 75.38 89 THR A C 1
ATOM 723 O O . THR A 1 89 ? -4.957 -5.66 -15.453 1 75.38 89 THR A O 1
ATOM 726 N N . GLY A 1 90 ? -4.477 -6.336 -13.289 1 69.5 90 GLY A N 1
ATOM 727 C CA . GLY A 1 90 ? -5.773 -6.984 -13.188 1 69.5 90 GLY A CA 1
ATOM 728 C C . GLY A 1 90 ? -6.922 -6 -13.047 1 69.5 90 GLY A C 1
ATOM 729 O O . GLY A 1 90 ? -6.789 -4.977 -12.375 1 69.5 90 GLY A O 1
ATOM 730 N N . VAL A 1 91 ? -7.965 -6.16 -13.945 1 57.38 91 VAL A N 1
ATOM 731 C CA . VAL A 1 91 ? -9.219 -5.422 -13.898 1 57.38 91 VAL A CA 1
ATOM 732 C C . VAL A 1 91 ? -10.258 -6.211 -13.094 1 57.38 91 VAL A C 1
ATOM 734 O O . VAL A 1 91 ? -11.398 -5.773 -12.945 1 57.38 91 VAL A O 1
ATOM 737 N N . GLY A 1 92 ? -9.938 -7.109 -12.188 1 50.72 92 GLY A N 1
ATOM 738 C CA . GLY A 1 92 ? -10.836 -7.719 -11.219 1 50.72 92 GLY A CA 1
ATOM 739 C C . GLY A 1 92 ? -11.406 -9.039 -11.688 1 50.72 92 GLY A C 1
ATOM 740 O O . GLY A 1 92 ? -11.875 -9.156 -12.82 1 50.72 92 GLY A O 1
ATOM 741 N N . THR A 1 93 ? -10.859 -10.258 -11.68 1 49.88 93 THR A N 1
ATOM 742 C CA . THR A 1 93 ? -11.758 -11.398 -11.82 1 49.88 93 THR A CA 1
ATOM 743 C C . THR A 1 93 ? -12.836 -11.367 -10.734 1 49.88 93 THR A C 1
ATOM 745 O O . THR A 1 93 ? -12.594 -11.781 -9.602 1 49.88 93 THR A O 1
ATOM 748 N N . LEU A 1 94 ? -13.258 -10.156 -10.289 1 47.69 94 LEU A N 1
ATOM 749 C CA . LEU A 1 94 ? -14.062 -10.422 -9.094 1 47.69 94 LEU A CA 1
ATOM 750 C C . LEU A 1 94 ? -14.969 -11.625 -9.312 1 47.69 94 LEU A C 1
ATOM 752 O O . LEU A 1 94 ? -15.18 -12.422 -8.391 1 47.69 94 LEU A O 1
ATOM 756 N N . THR A 1 95 ? -16.141 -11.422 -10.109 1 46.97 95 THR A N 1
ATOM 757 C CA . THR A 1 95 ? -17.375 -12.188 -9.922 1 46.97 95 THR A CA 1
ATOM 758 C C . THR A 1 95 ? -17.234 -13.586 -10.531 1 46.97 95 THR A C 1
ATOM 760 O O . THR A 1 95 ? -16.234 -13.883 -11.188 1 46.97 95 THR A O 1
ATOM 763 N N . ASN A 1 96 ? -18 -14.492 -10.023 1 45.56 96 ASN A N 1
ATOM 764 C CA . ASN A 1 96 ? -18.266 -15.844 -10.508 1 45.56 96 ASN A CA 1
ATOM 765 C C . ASN A 1 96 ? -18.344 -15.891 -12.031 1 45.56 96 ASN A C 1
ATOM 767 O O . ASN A 1 96 ? -18.391 -16.969 -12.625 1 45.56 96 ASN A O 1
ATOM 771 N N . VAL A 1 97 ? -18.359 -14.617 -12.555 1 43.72 97 VAL A N 1
ATOM 772 C CA . VAL A 1 97 ? -18.5 -14.625 -14.008 1 43.72 97 VAL A CA 1
ATOM 773 C C . VAL A 1 97 ? -17.328 -13.875 -14.641 1 43.72 97 VAL A C 1
ATOM 775 O O . VAL A 1 97 ? -17.094 -12.703 -14.336 1 43.72 97 VAL A O 1
ATOM 778 N N . ILE A 1 98 ? -16.438 -14.594 -15.156 1 47.19 98 ILE A N 1
ATOM 779 C CA . ILE A 1 98 ? -15.398 -13.977 -15.969 1 47.19 98 ILE A CA 1
ATOM 780 C C . ILE A 1 98 ? -16.047 -13.156 -17.094 1 47.19 98 ILE A C 1
ATOM 782 O O . ILE A 1 98 ? -16.812 -13.68 -17.891 1 47.19 98 ILE A O 1
ATOM 786 N N . ASN A 1 99 ? -15.961 -11.828 -16.922 1 46.69 99 ASN A N 1
ATOM 787 C CA . ASN A 1 99 ? -16.422 -11.008 -18.031 1 46.69 99 ASN A CA 1
ATOM 788 C C . ASN A 1 99 ? -15.391 -10.945 -19.156 1 46.69 99 ASN A C 1
ATOM 790 O O . ASN A 1 99 ? -14.445 -10.156 -19.094 1 46.69 99 ASN A O 1
ATOM 794 N N . GLU A 1 100 ? -15.445 -11.844 -20.062 1 53.44 100 GLU A N 1
ATOM 795 C CA . GLU A 1 100 ? -14.508 -12.016 -21.156 1 53.44 100 GLU A CA 1
ATOM 796 C C . GLU A 1 100 ? -14.328 -10.727 -21.953 1 53.44 100 GLU A C 1
ATOM 798 O O . GLU A 1 100 ? -13.297 -10.523 -22.594 1 53.44 100 GLU A O 1
ATOM 803 N N . GLN A 1 101 ? -15.328 -9.922 -21.859 1 52.12 101 GLN A N 1
ATOM 804 C CA . GLN A 1 101 ? -15.242 -8.68 -22.625 1 52.12 101 GLN A CA 1
ATOM 805 C C . GLN A 1 101 ? -14.18 -7.75 -22.047 1 52.12 101 GLN A C 1
ATOM 807 O O . GLN A 1 101 ? -13.617 -6.922 -22.766 1 52.12 101 GLN A O 1
ATOM 812 N N . TYR A 1 102 ? -13.906 -8.07 -20.859 1 51.06 102 TYR A N 1
ATOM 813 C CA . TYR A 1 102 ? -13.008 -7.117 -20.219 1 51.06 102 TYR A CA 1
ATOM 814 C C . TYR A 1 102 ? -11.594 -7.68 -20.125 1 51.06 102 TYR A C 1
ATOM 816 O O . TYR A 1 102 ? -10.656 -6.965 -19.766 1 51.06 102 TYR A O 1
ATOM 824 N N . TYR A 1 103 ? -11.578 -9.016 -20.578 1 59.97 103 TYR A N 1
ATOM 825 C CA . TYR A 1 103 ? -10.281 -9.641 -20.375 1 59.97 103 TYR A CA 1
ATOM 826 C C . TYR A 1 103 ? -9.625 -9.984 -21.703 1 59.97 103 TYR A C 1
ATOM 828 O O . TYR A 1 103 ? -10.156 -10.773 -22.484 1 59.97 103 TYR A O 1
ATOM 836 N N . SER A 1 104 ? -8.617 -9.25 -22.047 1 61.06 104 SER A N 1
ATOM 837 C CA . SER A 1 104 ? -7.918 -9.547 -23.297 1 61.06 104 SER A CA 1
ATOM 838 C C . SER A 1 104 ? -6.879 -10.648 -23.094 1 61.06 104 SER A C 1
ATOM 840 O O . SER A 1 104 ? -6.629 -11.445 -24 1 61.06 104 SER A O 1
ATOM 842 N N . GLY A 1 105 ? -6.359 -10.766 -21.859 1 73.56 105 GLY A N 1
ATOM 843 C CA . GLY A 1 105 ? -5.312 -11.742 -21.625 1 73.56 105 GLY A CA 1
ATOM 844 C C . GLY A 1 105 ? -5.188 -12.133 -20.156 1 73.56 105 GLY A C 1
ATOM 845 O O . GLY A 1 105 ? -5.992 -11.703 -19.328 1 73.56 105 GLY A O 1
ATOM 846 N N . LEU A 1 106 ? -4.379 -13.078 -19.938 1 80.81 106 LEU A N 1
ATOM 847 C CA . LEU A 1 106 ? -4.16 -13.602 -18.594 1 80.81 106 LEU A CA 1
ATOM 848 C C . LEU A 1 106 ? -3.822 -12.484 -17.609 1 80.81 106 LEU A C 1
ATOM 850 O O . LEU A 1 106 ? -4.195 -12.547 -16.438 1 80.81 106 LEU A O 1
ATOM 854 N N . GLN A 1 107 ? -3.18 -11.477 -18.156 1 76.31 107 GLN A N 1
ATOM 855 C CA . GLN A 1 107 ? -2.717 -10.383 -17.297 1 76.31 107 GLN A CA 1
ATOM 856 C C . GLN A 1 107 ? -3.889 -9.586 -16.75 1 76.31 107 GLN A C 1
ATOM 858 O O . GLN A 1 107 ? -3.793 -9.008 -15.664 1 76.31 107 GLN A O 1
ATOM 863 N N . ASP A 1 108 ? -4.965 -9.617 -17.359 1 77 108 ASP A N 1
ATOM 864 C CA . ASP A 1 108 ? -6.133 -8.852 -16.938 1 77 108 ASP A CA 1
ATOM 865 C C . ASP A 1 108 ? -6.93 -9.609 -15.875 1 77 108 ASP A C 1
ATOM 867 O O . ASP A 1 108 ? -7.816 -9.047 -15.227 1 77 108 ASP A O 1
ATOM 871 N N . LYS A 1 109 ? -6.512 -10.766 -15.703 1 80.44 109 LYS A N 1
ATOM 872 C CA . LYS A 1 109 ? -7.32 -11.625 -14.844 1 80.44 109 LYS A CA 1
ATOM 873 C C . LYS A 1 109 ? -6.793 -11.617 -13.414 1 80.44 109 LYS A C 1
ATOM 875 O O . LYS A 1 109 ? -7.496 -12.023 -12.484 1 80.44 109 LYS A O 1
ATOM 880 N N . TYR A 1 110 ? -5.605 -11.211 -13.312 1 87.94 110 TYR A N 1
ATOM 881 C CA . TYR A 1 110 ? -4.984 -11.148 -12 1 87.94 110 TYR A CA 1
ATOM 882 C C . TYR A 1 110 ? -4.559 -9.727 -11.664 1 87.94 110 TYR A C 1
ATOM 884 O O . TYR A 1 110 ? -4.371 -8.898 -12.562 1 87.94 110 TYR A O 1
ATOM 892 N N . ASP A 1 111 ? -4.355 -9.445 -10.43 1 86.69 111 ASP A N 1
ATOM 893 C CA . ASP A 1 111 ? -4.199 -8.07 -9.945 1 86.69 111 ASP A CA 1
ATOM 894 C C . ASP A 1 111 ? -2.861 -7.484 -10.391 1 86.69 111 ASP A C 1
ATOM 896 O O . ASP A 1 111 ? -2.789 -6.312 -10.766 1 86.69 111 ASP A O 1
ATOM 900 N N . LEU A 1 112 ? -1.824 -8.25 -10.242 1 90.44 112 LEU A N 1
ATOM 901 C CA . LEU A 1 112 ? -0.477 -7.801 -10.578 1 90.44 112 LEU A CA 1
ATOM 902 C C . LEU A 1 112 ? 0.232 -8.82 -11.469 1 90.44 112 LEU A C 1
ATOM 904 O O . LEU A 1 112 ? -0.051 -10.016 -11.398 1 90.44 112 LEU A O 1
ATOM 908 N N . THR A 1 113 ? 1.093 -8.297 -12.242 1 91.69 113 THR A N 1
ATOM 909 C CA . THR A 1 113 ? 1.981 -9.164 -13.016 1 91.69 113 THR A CA 1
ATOM 910 C C . THR A 1 113 ? 3.436 -8.734 -12.836 1 91.69 113 THR A C 1
ATOM 912 O O . THR A 1 113 ? 3.748 -7.547 -12.852 1 91.69 113 THR A O 1
ATOM 915 N N . LEU A 1 114 ? 4.273 -9.695 -12.531 1 96.06 114 LEU A N 1
ATOM 916 C CA . LEU A 1 114 ? 5.715 -9.484 -12.453 1 96.06 114 LEU A CA 1
ATOM 917 C C . LEU A 1 114 ? 6.379 -9.812 -13.789 1 96.06 114 LEU A C 1
ATOM 919 O O . LEU A 1 114 ? 6.082 -10.836 -14.398 1 96.06 114 LEU A O 1
ATOM 923 N N . TYR A 1 115 ? 7.273 -8.945 -14.188 1 94.06 115 TYR A N 1
ATOM 924 C CA . TYR A 1 115 ? 7.918 -9.062 -15.492 1 94.06 115 TYR A CA 1
ATOM 925 C C . TYR A 1 115 ? 9.438 -9.078 -15.352 1 94.06 115 TYR A C 1
ATOM 927 O O . TYR A 1 115 ? 9.977 -8.57 -14.367 1 94.06 115 TYR A O 1
ATOM 935 N N . VAL A 1 116 ? 10.039 -9.641 -16.328 1 94.5 116 VAL A N 1
ATOM 936 C CA . VAL A 1 116 ? 11.461 -9.445 -16.578 1 94.5 116 VAL A CA 1
ATOM 937 C C . VAL A 1 116 ? 11.664 -8.797 -17.938 1 94.5 116 VAL A C 1
ATOM 939 O O . VAL A 1 116 ? 10.82 -8.945 -18.828 1 94.5 116 VAL A O 1
ATOM 942 N N . LYS A 1 117 ? 12.727 -8.094 -18 1 90.44 117 LYS A N 1
ATOM 943 C CA . LYS A 1 117 ? 13.031 -7.418 -19.266 1 90.44 117 LYS A CA 1
ATOM 944 C C . LYS A 1 117 ? 14.172 -8.117 -20 1 90.44 117 LYS A C 1
ATOM 946 O O . LYS A 1 117 ? 15.211 -8.414 -19.406 1 90.44 117 LYS A O 1
ATOM 951 N N . ALA A 1 118 ? 13.961 -8.469 -21.156 1 87.94 118 ALA A N 1
ATOM 952 C CA . ALA A 1 118 ? 14.984 -8.953 -22.078 1 87.94 118 ALA A CA 1
ATOM 953 C C . ALA A 1 118 ? 15.031 -8.109 -23.359 1 87.94 118 ALA A C 1
ATOM 955 O O . ALA A 1 118 ? 14.023 -7.988 -24.062 1 87.94 118 ALA A O 1
ATOM 956 N N . LYS A 1 119 ? 16.188 -7.457 -23.5 1 84 119 LYS A N 1
ATOM 957 C CA . LYS A 1 119 ? 16.359 -6.512 -24.594 1 84 119 LYS A CA 1
ATOM 958 C C . LYS A 1 119 ? 15.359 -5.359 -24.484 1 84 119 LYS A C 1
ATOM 960 O O . LYS A 1 119 ? 15.391 -4.594 -23.516 1 84 119 LYS A O 1
ATOM 965 N N . THR A 1 120 ? 14.289 -5.328 -25.406 1 85.38 120 THR A N 1
ATOM 966 C CA . THR A 1 120 ? 13.383 -4.184 -25.375 1 85.38 120 THR A CA 1
ATOM 967 C C . THR A 1 120 ? 11.977 -4.617 -24.984 1 85.38 120 THR A C 1
ATOM 969 O O . THR A 1 120 ? 11.047 -3.803 -24.969 1 85.38 120 THR A O 1
ATOM 972 N N . GLU A 1 121 ? 11.961 -5.898 -24.578 1 87.88 121 GLU A N 1
ATOM 973 C CA . GLU A 1 121 ? 10.617 -6.414 -24.328 1 87.88 121 GLU A CA 1
ATOM 974 C C . GLU A 1 121 ? 10.469 -6.883 -22.875 1 87.88 121 GLU A C 1
ATOM 976 O O . GLU A 1 121 ? 11.445 -7.336 -22.266 1 87.88 121 GLU A O 1
ATOM 981 N N . TYR A 1 122 ? 9.32 -6.727 -22.375 1 89.94 122 TYR A N 1
ATOM 982 C CA . TYR A 1 122 ? 8.969 -7.246 -21.062 1 89.94 122 TYR A CA 1
ATOM 983 C C . TYR A 1 122 ? 8.211 -8.562 -21.172 1 89.94 122 TYR A C 1
ATOM 985 O O . TYR A 1 122 ? 7.215 -8.656 -21.906 1 89.94 122 TYR A O 1
ATOM 993 N N . TYR A 1 123 ? 8.664 -9.555 -20.406 1 92.19 123 TYR A N 1
ATOM 994 C CA . TYR A 1 123 ? 8.055 -10.875 -20.406 1 92.19 123 TYR A CA 1
ATOM 995 C C . TYR A 1 123 ? 7.422 -11.18 -19.047 1 92.19 123 TYR A C 1
ATOM 997 O O . TYR A 1 123 ? 8.062 -11.016 -18.016 1 92.19 123 TYR A O 1
ATOM 1005 N N . PRO A 1 124 ? 6.195 -11.602 -19.109 1 93 124 PRO A N 1
ATOM 1006 C CA . PRO A 1 124 ? 5.562 -11.953 -17.828 1 93 124 PRO A CA 1
ATOM 1007 C C . PRO A 1 124 ? 6.172 -13.203 -17.188 1 93 124 PRO A C 1
ATOM 1009 O O . PRO A 1 124 ? 6.387 -14.203 -17.875 1 93 124 PRO A O 1
ATOM 1012 N N . LEU A 1 125 ? 6.43 -13.148 -15.875 1 95.44 125 LEU A N 1
ATOM 1013 C CA . LEU A 1 125 ? 6.984 -14.273 -15.133 1 95.44 125 LEU A CA 1
ATOM 1014 C C . LEU A 1 125 ? 5.945 -14.883 -14.195 1 95.44 125 LEU A C 1
ATOM 1016 O O . LEU A 1 125 ? 5.77 -16.094 -14.156 1 95.44 125 LEU A O 1
ATOM 1020 N N . ILE A 1 126 ? 5.344 -13.977 -13.461 1 96.5 126 ILE A N 1
ATOM 1021 C CA . ILE A 1 126 ? 4.426 -14.43 -12.414 1 96.5 126 ILE A CA 1
ATOM 1022 C C . ILE A 1 126 ? 3.211 -13.508 -12.367 1 96.5 126 ILE A C 1
ATOM 1024 O O . ILE A 1 126 ? 3.344 -12.289 -12.477 1 96.5 126 ILE A O 1
ATOM 1028 N N . TRP A 1 127 ? 2.025 -14.102 -12.227 1 94.12 127 TRP A N 1
ATOM 1029 C CA . TRP A 1 127 ? 0.786 -13.375 -11.969 1 94.12 127 TRP A CA 1
ATOM 1030 C C . TRP A 1 127 ? 0.372 -13.492 -10.508 1 94.12 127 TRP A C 1
ATOM 1032 O O . TRP A 1 127 ? 0.499 -14.562 -9.906 1 94.12 127 TRP A O 1
ATOM 1042 N N . ILE A 1 128 ? -0.127 -12.367 -9.977 1 95.06 128 ILE A N 1
ATOM 1043 C CA . ILE A 1 128 ? -0.453 -12.336 -8.555 1 95.06 128 ILE A CA 1
ATOM 1044 C C . ILE A 1 128 ? -1.9 -11.883 -8.367 1 95.06 128 ILE A C 1
ATOM 1046 O O . ILE A 1 128 ? -2.338 -10.906 -8.984 1 95.06 128 ILE A O 1
ATOM 1050 N N . ASP A 1 129 ? -2.582 -12.633 -7.598 1 92.56 129 ASP A N 1
ATOM 1051 C CA . ASP A 1 129 ? -3.896 -12.234 -7.109 1 92.56 129 ASP A CA 1
ATOM 1052 C C . ASP A 1 129 ? -3.852 -11.898 -5.621 1 92.56 129 ASP A C 1
ATOM 1054 O O . ASP A 1 129 ? -3.256 -12.641 -4.832 1 92.56 129 ASP A O 1
ATOM 1058 N N . ILE A 1 130 ? -4.414 -10.75 -5.316 1 91.75 130 ILE A N 1
ATOM 1059 C CA . ILE A 1 130 ? -4.465 -10.328 -3.922 1 91.75 130 ILE A CA 1
ATOM 1060 C C . ILE A 1 130 ? -5.824 -10.688 -3.324 1 91.75 130 ILE A C 1
ATOM 1062 O O . ILE A 1 130 ? -6.867 -10.391 -3.916 1 91.75 130 ILE A O 1
ATOM 1066 N N . THR A 1 131 ? -5.754 -11.391 -2.191 1 88.5 131 THR A N 1
ATOM 1067 C CA . THR A 1 131 ? -6.961 -11.758 -1.462 1 88.5 131 THR A CA 1
ATOM 1068 C C . THR A 1 131 ? -6.848 -11.359 0.006 1 88.5 131 THR A C 1
ATOM 1070 O O . THR A 1 131 ? -5.801 -10.883 0.446 1 88.5 131 THR A O 1
ATOM 1073 N N . GLY A 1 132 ? -7.969 -11.438 0.658 1 86.12 132 GLY A N 1
ATOM 1074 C CA . GLY A 1 132 ? -7.965 -11.078 2.068 1 86.12 132 GLY A CA 1
ATOM 1075 C C . GLY A 1 132 ? -9.211 -11.523 2.801 1 86.12 132 GLY A C 1
ATOM 1076 O O . GLY A 1 132 ? -10.094 -12.156 2.211 1 86.12 132 GLY A O 1
ATOM 1077 N N . SER A 1 133 ? -9.109 -11.43 4.055 1 77.38 133 SER A N 1
ATOM 1078 C CA . SER A 1 133 ? -10.242 -11.734 4.922 1 77.38 133 SER A CA 1
ATOM 1079 C C . SER A 1 133 ? -10.414 -10.672 6.004 1 77.38 133 SER A C 1
ATOM 1081 O O . SER A 1 133 ? -9.438 -10.117 6.492 1 77.38 133 SER A O 1
ATOM 1083 N N . SER A 1 134 ? -11.711 -10.445 6.203 1 73 134 SER A N 1
ATOM 1084 C CA . SER A 1 134 ? -12.008 -9.562 7.324 1 73 134 SER A CA 1
ATOM 1085 C C . SER A 1 134 ? -12.133 -10.344 8.625 1 73 134 SER A C 1
ATOM 1087 O O . SER A 1 134 ? -12.242 -9.75 9.703 1 73 134 SER A O 1
ATOM 1089 N N . TRP A 1 135 ? -12.094 -11.68 8.484 1 77.5 135 TRP A N 1
ATOM 1090 C CA . TRP A 1 135 ? -12.219 -12.516 9.672 1 77.5 135 TRP A CA 1
ATOM 1091 C C . TRP A 1 135 ? -10.852 -12.789 10.297 1 77.5 135 TRP A C 1
ATOM 1093 O O . TRP A 1 135 ? -9.867 -12.984 9.578 1 77.5 135 TRP A O 1
ATOM 1103 N N . THR A 1 136 ? -10.953 -12.828 11.617 1 85.75 136 THR A N 1
ATOM 1104 C CA . THR A 1 136 ? -9.758 -13.266 12.328 1 85.75 136 THR A CA 1
ATOM 1105 C C . THR A 1 136 ? -9.555 -14.766 12.172 1 85.75 136 THR A C 1
ATOM 1107 O O . THR A 1 136 ? -10.461 -15.484 11.758 1 85.75 136 THR A O 1
ATOM 1110 N N . GLU A 1 137 ? -8.3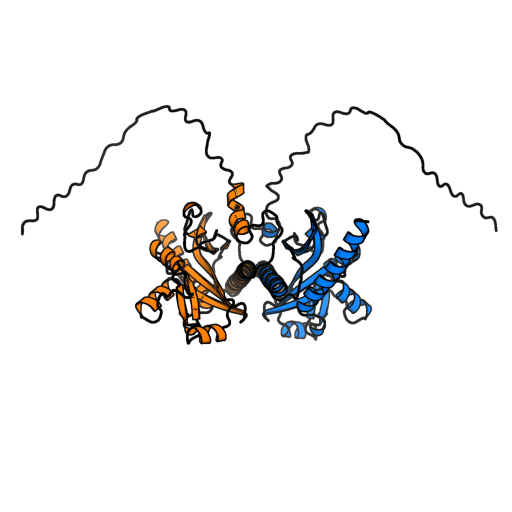59 -15.156 12.445 1 87.62 137 GLU A N 1
ATOM 1111 C CA . GLU A 1 137 ? -8.055 -16.578 12.43 1 87.62 137 GLU A CA 1
ATOM 1112 C C . GLU A 1 137 ? -8.945 -17.344 13.406 1 87.62 137 GLU A C 1
ATOM 1114 O O . GLU A 1 137 ? -9.391 -18.453 13.109 1 87.62 137 GLU A O 1
ATOM 1119 N N . GLU A 1 138 ? -9.258 -16.688 14.531 1 89.19 138 GLU A N 1
ATOM 1120 C CA . GLU A 1 138 ? -10.125 -17.297 15.531 1 89.19 138 GLU A CA 1
ATOM 1121 C C . GLU A 1 138 ? -11.555 -17.438 15.016 1 89.19 138 GLU A C 1
ATOM 1123 O O . GLU A 1 138 ? -12.18 -18.469 15.195 1 89.19 138 GLU A O 1
ATOM 1128 N N . GLN A 1 139 ? -12.039 -16.422 14.352 1 87 139 GLN A N 1
ATOM 1129 C CA . GLN A 1 139 ? -13.375 -16.469 13.773 1 87 139 GLN A CA 1
ATOM 1130 C C . GLN A 1 139 ? -13.469 -17.531 12.688 1 87 139 GLN A C 1
ATOM 1132 O O . GLN A 1 139 ? -14.484 -18.219 12.562 1 87 139 GLN A O 1
ATOM 1137 N N . SER A 1 140 ? -12.453 -17.609 11.953 1 84.44 140 SER A N 1
ATOM 1138 C CA . SER A 1 140 ? -12.375 -18.656 10.93 1 84.44 140 SER A CA 1
ATOM 1139 C C . SER A 1 140 ? -12.383 -20.047 11.555 1 84.44 140 SER A C 1
ATOM 1141 O O . SER A 1 140 ? -13.062 -20.938 11.07 1 84.44 140 SER A O 1
ATOM 1143 N N . LYS A 1 141 ? -11.664 -20.156 12.594 1 90 141 LYS A N 1
ATOM 1144 C CA . LYS A 1 141 ? -11.609 -21.438 13.297 1 90 141 LYS A CA 1
ATOM 1145 C C . LYS A 1 141 ? -12.969 -21.828 13.867 1 90 141 LYS A C 1
ATOM 1147 O O . LYS A 1 141 ? -13.367 -22.984 13.812 1 90 141 LYS A O 1
ATOM 1152 N N . GLU A 1 142 ? -13.656 -20.875 14.391 1 90.19 142 GLU A N 1
ATOM 1153 C CA . GLU A 1 142 ? -14.992 -21.109 14.938 1 90.19 142 GLU A CA 1
ATOM 1154 C C . GLU A 1 142 ? -15.969 -21.531 13.844 1 90.19 142 GLU A C 1
ATOM 1156 O O . GLU A 1 142 ? -16.828 -22.391 14.078 1 90.19 142 GLU A O 1
ATOM 1161 N N . ARG A 1 143 ? -15.742 -21.016 12.711 1 83.69 143 ARG A N 1
ATOM 1162 C CA . ARG A 1 143 ? -16.688 -21.234 11.609 1 83.69 143 ARG A CA 1
ATOM 1163 C C . ARG A 1 143 ? -16.391 -22.547 10.898 1 83.69 143 ARG A C 1
ATOM 1165 O O . ARG A 1 143 ? -17.312 -23.234 10.469 1 83.69 143 ARG A O 1
ATOM 1172 N N . TYR A 1 144 ? -15.117 -22.859 10.859 1 84.75 144 TYR A N 1
ATOM 1173 C CA . TYR A 1 144 ? -14.766 -23.953 9.961 1 84.75 144 TYR A CA 1
ATOM 1174 C C . TYR A 1 144 ? -14.055 -25.078 10.711 1 84.75 144 TYR A C 1
ATOM 1176 O O . TYR A 1 144 ? -13.68 -26.094 10.125 1 84.75 144 TYR A O 1
ATOM 1184 N N . GLY A 1 145 ? -13.883 -24.891 11.969 1 87.69 145 GLY A N 1
ATOM 1185 C CA . GLY A 1 145 ? -13.203 -25.891 12.773 1 87.69 145 GLY A CA 1
ATOM 1186 C C . GLY A 1 145 ? -11.695 -25.719 12.789 1 87.69 145 GLY A C 1
ATOM 1187 O O . GLY A 1 145 ? -11.008 -26.266 13.656 1 87.69 145 GLY A O 1
ATOM 1188 N N . GLU A 1 146 ? -11.203 -25.016 11.805 1 90.81 146 GLU A N 1
ATOM 1189 C CA . GLU A 1 146 ? -9.805 -24.609 11.742 1 90.81 146 GLU A CA 1
ATOM 1190 C C . GLU A 1 146 ? -9.648 -23.266 11.023 1 90.81 146 GLU A C 1
ATOM 1192 O O . GLU A 1 146 ? -10.586 -22.781 10.383 1 90.81 146 GLU A O 1
ATOM 1197 N N . SER A 1 147 ? -8.516 -22.625 11.258 1 91.06 147 SER A N 1
ATOM 1198 C CA . SER A 1 147 ? -8.273 -21.359 10.57 1 91.06 147 SER A CA 1
ATOM 1199 C C . SER A 1 147 ? -7.965 -21.594 9.094 1 91.06 147 SER A C 1
ATOM 1201 O O . SER A 1 147 ? -7.039 -22.328 8.758 1 91.06 147 SER A O 1
ATOM 1203 N N . VAL A 1 148 ? -8.75 -20.984 8.281 1 91.56 148 VAL A N 1
ATOM 1204 C CA . VAL A 1 148 ? -8.562 -21.156 6.844 1 91.56 148 VAL A CA 1
ATOM 1205 C C . VAL A 1 148 ? -8.594 -19.812 6.141 1 91.56 148 VAL A C 1
ATOM 1207 O O . VAL A 1 148 ? -9.18 -18.844 6.648 1 91.56 148 VAL A O 1
ATOM 1210 N N . TYR A 1 149 ? -7.852 -19.719 5.09 1 91.69 149 TYR A N 1
ATOM 1211 C CA . TYR A 1 149 ? -8.07 -18.688 4.082 1 91.69 149 TYR A CA 1
ATOM 1212 C C . TYR A 1 149 ? -8.734 -19.266 2.842 1 91.69 149 TYR A C 1
ATOM 1214 O O . TYR A 1 149 ? -8.547 -20.453 2.527 1 91.69 149 TYR A O 1
ATOM 1222 N N . ALA A 1 150 ? -9.562 -18.422 2.17 1 89.5 150 ALA A N 1
ATOM 1223 C CA . ALA A 1 150 ? -10.352 -18.906 1.039 1 89.5 150 ALA A CA 1
ATOM 1224 C C . ALA A 1 150 ? -9.875 -18.281 -0.27 1 89.5 150 ALA A C 1
ATOM 1226 O O . ALA A 1 150 ? -9.508 -17.109 -0.309 1 89.5 150 ALA A O 1
ATOM 1227 N N . ILE A 1 151 ? -9.859 -19.094 -1.288 1 91.44 151 ILE A N 1
ATOM 1228 C CA . ILE A 1 151 ? -9.586 -18.641 -2.646 1 91.44 151 ILE A CA 1
ATOM 1229 C C . ILE A 1 151 ? -10.734 -19.047 -3.568 1 91.44 151 ILE A C 1
ATOM 1231 O O . ILE A 1 151 ? -11.148 -20.203 -3.59 1 91.44 151 ILE A O 1
ATOM 1235 N N . LEU A 1 152 ? -11.234 -18.094 -4.316 1 87.5 152 LEU A N 1
ATOM 1236 C CA . LEU A 1 152 ? -12.242 -18.391 -5.324 1 87.5 152 LEU A CA 1
ATOM 1237 C C . LEU A 1 152 ? -11.719 -19.422 -6.32 1 87.5 152 LEU A C 1
ATOM 1239 O O . LEU A 1 152 ? -10.648 -19.234 -6.914 1 87.5 152 LEU A O 1
ATOM 1243 N N . SER A 1 153 ? -12.484 -20.438 -6.504 1 89.75 153 SER A N 1
ATOM 1244 C CA . SER A 1 153 ? -12.023 -21.562 -7.312 1 89.75 153 SER A CA 1
ATOM 1245 C C . SER A 1 153 ? -11.797 -21.141 -8.758 1 89.75 153 SER A C 1
ATOM 1247 O O . SER A 1 153 ? -10.898 -21.672 -9.43 1 89.75 153 SER A O 1
ATOM 1249 N N . THR A 1 154 ? -12.578 -20.219 -9.227 1 85.75 154 THR A N 1
ATOM 1250 C CA . THR A 1 154 ? -12.477 -19.75 -10.602 1 85.75 154 THR A CA 1
ATOM 1251 C C . THR A 1 154 ? -11.086 -19.203 -10.891 1 85.75 154 THR A C 1
ATOM 1253 O O . THR A 1 154 ? -10.57 -19.344 -12 1 85.75 154 THR A O 1
ATOM 1256 N N . LYS A 1 155 ? -10.453 -18.656 -9.922 1 88.94 155 LYS A N 1
ATOM 1257 C CA . LYS A 1 155 ? -9.125 -18.078 -10.102 1 88.94 155 LYS A CA 1
ATOM 1258 C C . LYS A 1 155 ? -8.078 -19.156 -10.336 1 88.94 155 LYS A C 1
ATOM 1260 O O . LYS A 1 155 ? -7.129 -18.953 -11.086 1 88.94 155 LYS A O 1
ATOM 1265 N N . VAL A 1 156 ? -8.297 -20.203 -9.703 1 92.5 156 VAL A N 1
ATOM 1266 C CA . VAL A 1 156 ? -7.402 -21.344 -9.883 1 92.5 156 VAL A CA 1
ATOM 1267 C C . VAL A 1 156 ? -7.688 -22.031 -11.227 1 92.5 156 VAL A C 1
ATOM 1269 O O . VAL A 1 156 ? -6.762 -22.438 -11.93 1 92.5 156 VAL A O 1
ATOM 1272 N N . GLU A 1 157 ? -8.945 -22.109 -11.609 1 90.5 157 GLU A N 1
ATOM 1273 C CA . GLU A 1 157 ? -9.344 -22.719 -12.875 1 90.5 157 GLU A CA 1
ATOM 1274 C C . GLU A 1 157 ? -8.773 -21.953 -14.062 1 90.5 157 GLU A C 1
ATOM 1276 O O . GLU A 1 157 ? -8.375 -22.547 -15.062 1 90.5 157 GLU A O 1
ATOM 1281 N N . VAL A 1 158 ? -8.75 -20.688 -13.945 1 88.25 158 VAL A N 1
ATOM 1282 C CA . VAL A 1 158 ? -8.18 -19.859 -15 1 88.25 158 VAL A CA 1
ATOM 1283 C C . VAL A 1 158 ? -6.707 -20.203 -15.188 1 88.25 158 VAL A C 1
ATOM 1285 O O . VAL A 1 158 ? -6.234 -20.344 -16.312 1 88.25 158 VAL A O 1
ATOM 1288 N N . ALA A 1 159 ? -5.977 -20.344 -14.109 1 93.5 159 ALA A N 1
ATOM 1289 C CA . ALA A 1 159 ? -4.566 -20.719 -14.18 1 93.5 159 ALA A CA 1
ATOM 1290 C C . ALA A 1 159 ? -4.391 -22.078 -14.844 1 93.5 159 ALA A C 1
ATOM 1292 O O . ALA A 1 159 ? -3.475 -22.281 -15.648 1 93.5 159 ALA A O 1
ATOM 1293 N N . LYS A 1 160 ? -5.262 -22.984 -14.5 1 93.75 160 LYS A N 1
ATOM 1294 C CA . LYS A 1 160 ? -5.219 -24.328 -15.07 1 93.75 160 LYS A CA 1
ATOM 1295 C C . LYS A 1 160 ? -5.469 -24.297 -16.578 1 93.75 160 LYS A C 1
ATOM 1297 O O . LYS A 1 160 ? -4.727 -24.891 -17.344 1 93.75 160 LYS A O 1
ATOM 1302 N N . GLN A 1 161 ? -6.457 -23.594 -16.969 1 90.62 161 GLN A N 1
ATOM 1303 C CA . GLN A 1 161 ? -6.852 -23.5 -18.375 1 90.62 161 GLN A CA 1
ATOM 1304 C C . GLN A 1 161 ? -5.742 -22.875 -19.219 1 90.62 161 GLN A C 1
ATOM 1306 O O . GLN A 1 161 ? -5.605 -23.203 -20.406 1 90.62 161 GLN A O 1
ATOM 1311 N N . ASN A 1 162 ? -4.945 -22.047 -18.609 1 90.56 162 ASN A N 1
ATOM 1312 C CA . ASN A 1 162 ? -3.895 -21.359 -19.344 1 90.56 162 ASN A CA 1
ATOM 1313 C C . ASN A 1 162 ? -2.533 -22.016 -19.125 1 90.56 162 ASN A C 1
ATOM 1315 O O . ASN A 1 162 ? -1.508 -21.484 -19.547 1 90.56 162 ASN A O 1
ATOM 1319 N N . GLU A 1 163 ? -2.482 -23.109 -18.375 1 93.62 163 GLU A N 1
ATOM 1320 C CA . GLU A 1 163 ? -1.297 -23.922 -18.141 1 93.62 163 GLU A CA 1
ATOM 1321 C C . GLU A 1 163 ? -0.192 -23.109 -17.469 1 93.62 163 GLU A C 1
ATOM 1323 O O . GLU A 1 163 ? 0.971 -23.188 -17.875 1 93.62 163 GLU A O 1
ATOM 1328 N N . VAL A 1 164 ? -0.602 -22.297 -16.469 1 95.06 164 VAL A N 1
ATOM 1329 C CA . VAL A 1 164 ? 0.374 -21.453 -15.789 1 95.06 164 VAL A CA 1
ATOM 1330 C C . VAL A 1 164 ? 0.242 -21.641 -14.273 1 95.06 164 VAL A C 1
ATOM 1332 O O . VAL A 1 164 ? 0.491 -20.703 -13.508 1 95.06 164 VAL A O 1
ATOM 1335 N N . MET A 1 165 ? -0.153 -22.734 -13.781 1 96.5 165 MET A N 1
ATOM 1336 C CA . MET A 1 165 ? -0.472 -22.969 -12.375 1 96.5 165 MET A CA 1
ATOM 1337 C C . MET A 1 165 ? 0.737 -22.703 -11.492 1 96.5 165 MET A C 1
ATOM 1339 O O . MET A 1 165 ? 0.592 -22.188 -10.375 1 96.5 165 MET A O 1
ATOM 1343 N N . GLY A 1 166 ? 1.834 -22.984 -11.969 1 96.69 166 GLY A N 1
ATOM 1344 C CA . GLY A 1 166 ? 3.037 -22.75 -11.188 1 96.69 166 GLY A CA 1
ATOM 1345 C C . GLY A 1 166 ? 3.434 -21.281 -11.117 1 96.69 166 GLY A C 1
ATOM 1346 O O . GLY A 1 166 ? 4.242 -20.891 -10.273 1 96.69 166 GLY A O 1
ATOM 1347 N N . ARG A 1 167 ? 2.818 -20.469 -12.008 1 97.12 167 ARG A N 1
ATOM 1348 C CA . ARG A 1 167 ? 3.227 -19.078 -12.141 1 97.12 167 ARG A CA 1
ATOM 1349 C C . ARG A 1 167 ? 2.133 -18.141 -11.648 1 97.12 167 ARG A C 1
ATOM 1351 O O . ARG A 1 167 ? 2.271 -16.922 -11.727 1 97.12 167 ARG A O 1
ATOM 1358 N N . VAL A 1 168 ? 1.064 -18.672 -11.156 1 96.12 168 VAL A N 1
ATOM 1359 C CA . VAL A 1 168 ? 0.009 -17.875 -10.531 1 96.12 168 VAL A CA 1
ATOM 1360 C C . VAL A 1 168 ? 0.082 -18.016 -9.016 1 96.12 168 VAL A C 1
ATOM 1362 O O . VAL A 1 168 ? 0.048 -19.125 -8.484 1 96.12 168 VAL A O 1
ATOM 1365 N N . TRP A 1 169 ? 0.218 -16.906 -8.406 1 97.38 169 TRP A N 1
ATOM 1366 C CA . TRP A 1 169 ? 0.332 -16.875 -6.953 1 97.38 169 TRP A CA 1
ATOM 1367 C C . TRP A 1 169 ? -0.783 -16.031 -6.336 1 97.38 169 TRP A C 1
ATOM 1369 O O . TRP A 1 169 ? -1.18 -15.008 -6.895 1 97.38 169 TRP A O 1
ATOM 1379 N N . PHE A 1 170 ? -1.275 -16.484 -5.219 1 96.38 170 PHE A N 1
ATOM 1380 C CA . PHE A 1 170 ? -2.236 -15.758 -4.391 1 96.38 170 PHE A CA 1
ATOM 1381 C C . PHE A 1 170 ? -1.57 -15.211 -3.135 1 96.38 170 PHE A C 1
ATOM 1383 O O . PHE A 1 170 ? -0.904 -15.953 -2.408 1 96.38 170 PHE A O 1
ATOM 1390 N N . ILE A 1 171 ? -1.697 -13.922 -2.936 1 96.19 171 ILE A N 1
ATOM 1391 C CA . ILE A 1 171 ? -1.217 -13.289 -1.712 1 96.19 171 ILE A CA 1
ATOM 1392 C C . ILE A 1 171 ? -2.402 -12.883 -0.841 1 96.19 171 ILE A C 1
ATOM 1394 O O . ILE A 1 171 ? -3.273 -12.133 -1.279 1 96.19 171 ILE A O 1
ATOM 1398 N N . HIS A 1 172 ? -2.408 -13.453 0.327 1 94.75 172 HIS A N 1
ATOM 1399 C CA . HIS A 1 172 ? -3.461 -13.148 1.291 1 94.75 172 HIS A CA 1
ATOM 1400 C C . HIS A 1 172 ? -2.959 -12.211 2.377 1 94.75 172 HIS A C 1
ATOM 1402 O O . HIS A 1 172 ? -1.915 -12.453 2.986 1 94.75 172 HIS A O 1
ATOM 1408 N N . TYR A 1 173 ? -3.689 -11.172 2.543 1 92.5 173 TYR A N 1
ATOM 1409 C CA . TYR A 1 173 ? -3.418 -10.258 3.648 1 92.5 173 TYR A CA 1
ATOM 1410 C C . TYR A 1 173 ? -4.559 -10.281 4.66 1 92.5 173 TYR A C 1
ATOM 1412 O O . TYR A 1 173 ? -5.707 -10 4.316 1 92.5 173 TYR A O 1
ATOM 1420 N N . SER A 1 174 ? -4.223 -10.641 5.898 1 88.56 174 SER A N 1
ATOM 1421 C CA . SER A 1 174 ? -5.191 -10.594 6.984 1 88.56 174 SER A CA 1
ATOM 1422 C C . SER A 1 174 ? -5.242 -9.203 7.617 1 88.56 174 SER A C 1
ATOM 1424 O O . SER A 1 174 ? -4.328 -8.812 8.344 1 88.56 174 SER A O 1
ATOM 1426 N N . ASP A 1 175 ? -6.324 -8.562 7.469 1 78 175 ASP A N 1
ATOM 1427 C CA . ASP A 1 175 ? -6.488 -7.207 7.992 1 78 175 ASP A CA 1
ATOM 1428 C C . ASP A 1 175 ? -6.402 -7.195 9.516 1 78 175 ASP A C 1
ATOM 1430 O O . ASP A 1 175 ? -5.859 -6.258 10.102 1 78 175 ASP A O 1
ATOM 1434 N N . ALA A 1 176 ? -6.949 -8.234 10.094 1 78 176 ALA A N 1
ATOM 1435 C CA . ALA A 1 176 ? -7.051 -8.305 11.555 1 78 176 ALA A CA 1
ATOM 1436 C C . ALA A 1 176 ? -5.715 -8.688 12.18 1 78 176 ALA A C 1
ATOM 1438 O O . ALA A 1 176 ? -5.383 -8.242 13.273 1 78 176 ALA A O 1
ATOM 1439 N N . GLU A 1 177 ? -4.93 -9.469 11.438 1 82.62 177 GLU A N 1
ATOM 1440 C CA . GLU A 1 177 ? -3.703 -10.016 12.008 1 82.62 177 GLU A CA 1
ATOM 1441 C C . GLU A 1 177 ? -2.469 -9.328 11.43 1 82.62 177 GLU A C 1
ATOM 1443 O O . GLU A 1 177 ? -1.356 -9.516 11.93 1 82.62 177 GLU A O 1
ATOM 1448 N N . ASP A 1 178 ? -2.639 -8.5 10.461 1 83.25 178 ASP A N 1
ATOM 1449 C CA . ASP A 1 178 ? -1.531 -7.855 9.766 1 83.25 178 ASP A CA 1
ATOM 1450 C C . ASP A 1 178 ? -0.497 -8.883 9.305 1 83.25 178 ASP A C 1
ATOM 1452 O O . ASP A 1 178 ? 0.694 -8.742 9.594 1 83.25 178 ASP A O 1
ATOM 1456 N N . LYS A 1 179 ? -0.974 -9.922 8.711 1 88 179 LYS A N 1
ATOM 1457 C CA . LYS A 1 179 ? -0.119 -10.992 8.211 1 88 179 LYS A CA 1
ATOM 1458 C C . LYS A 1 179 ? -0.261 -11.148 6.699 1 88 179 LYS A C 1
ATOM 1460 O O . LYS A 1 179 ? -1.359 -11.023 6.156 1 88 179 LYS A O 1
ATOM 1465 N N . LEU A 1 180 ? 0.884 -11.438 6.129 1 93.06 180 LEU A N 1
ATOM 1466 C CA . LEU A 1 180 ? 0.943 -11.664 4.688 1 93.06 180 LEU A CA 1
ATOM 1467 C C . LEU A 1 180 ? 1.442 -13.07 4.375 1 93.06 180 LEU A C 1
ATOM 1469 O O . LEU A 1 180 ? 2.514 -13.469 4.836 1 93.06 180 LEU A O 1
ATOM 1473 N N . LYS A 1 181 ? 0.631 -13.836 3.648 1 96.31 181 LYS A N 1
ATOM 1474 C CA . LYS A 1 181 ? 0.993 -15.188 3.219 1 96.31 181 LYS A CA 1
ATOM 1475 C C . LYS A 1 181 ? 0.737 -15.375 1.726 1 96.31 181 LYS A C 1
ATOM 1477 O O . LYS A 1 181 ? 0.045 -14.562 1.103 1 96.31 181 LYS A O 1
ATOM 1482 N N . CYS A 1 182 ? 1.365 -16.438 1.2 1 97.94 182 CYS A N 1
ATOM 1483 C CA . CYS A 1 182 ? 1.146 -16.672 -0.223 1 97.94 182 CYS A CA 1
ATOM 1484 C C . CYS A 1 182 ? 1.069 -18.172 -0.523 1 97.94 182 CYS A C 1
ATOM 1486 O O . CYS A 1 182 ? 1.468 -18.984 0.301 1 97.94 182 CYS A O 1
ATOM 1488 N N . ILE A 1 183 ? 0.447 -18.484 -1.625 1 98.5 183 ILE A N 1
ATOM 1489 C CA . ILE A 1 183 ? 0.328 -19.859 -2.125 1 98.5 183 ILE A CA 1
ATOM 1490 C C . ILE A 1 183 ? 0.14 -19.828 -3.641 1 98.5 183 ILE A C 1
ATOM 1492 O O . ILE A 1 183 ? -0.504 -18.938 -4.18 1 98.5 183 ILE A O 1
ATOM 1496 N N . SER A 1 184 ? 0.691 -20.797 -4.312 1 98.38 184 SER A N 1
ATOM 1497 C CA . SER A 1 184 ? 0.529 -20.844 -5.762 1 98.38 184 SER A CA 1
ATOM 1498 C C . SER A 1 184 ? -0.683 -21.672 -6.156 1 98.38 184 SER A C 1
ATOM 1500 O O . SER A 1 184 ? -1.135 -22.531 -5.383 1 98.38 184 SER A O 1
ATOM 1502 N N . ALA A 1 185 ? -1.167 -21.453 -7.355 1 97.75 185 ALA A N 1
ATOM 1503 C CA . ALA A 1 185 ? -2.25 -22.266 -7.895 1 97.75 185 ALA A CA 1
ATOM 1504 C C . ALA A 1 185 ? -1.845 -23.734 -7.957 1 97.75 185 ALA A C 1
ATOM 1506 O O . ALA A 1 185 ? -2.658 -24.625 -7.688 1 97.75 185 ALA A O 1
ATOM 1507 N N . LEU A 1 186 ? -0.605 -24.016 -8.266 1 98.31 186 LEU A N 1
ATOM 1508 C CA . LEU A 1 186 ? -0.107 -25.391 -8.336 1 98.31 186 LEU A CA 1
ATOM 1509 C C . LEU A 1 186 ? -0.146 -26.047 -6.969 1 98.31 186 LEU A C 1
ATOM 1511 O O . LEU A 1 186 ? -0.524 -27.219 -6.852 1 98.31 186 LEU A O 1
ATOM 1515 N N . GLN A 1 187 ? 0.248 -25.344 -5.965 1 98.31 187 GLN A N 1
ATOM 1516 C CA . GLN A 1 187 ? 0.195 -25.875 -4.605 1 98.31 187 GLN A CA 1
ATOM 1517 C C . GLN A 1 187 ? -1.24 -26.203 -4.199 1 98.31 187 GLN A C 1
ATOM 1519 O O . GLN A 1 187 ? -1.492 -27.219 -3.555 1 98.31 187 GLN A O 1
ATOM 1524 N N . ILE A 1 188 ? -2.133 -25.344 -4.566 1 98.12 188 ILE A N 1
ATOM 1525 C CA . ILE A 1 188 ? -3.541 -25.578 -4.262 1 98.12 188 ILE A CA 1
ATOM 1526 C C . ILE A 1 188 ? -4.023 -26.844 -4.957 1 98.12 188 ILE A C 1
ATOM 1528 O O . ILE A 1 188 ? -4.668 -27.688 -4.332 1 98.12 188 ILE A O 1
ATOM 1532 N N . LEU A 1 189 ? -3.705 -26.953 -6.199 1 97.31 189 LEU A N 1
ATOM 1533 C CA . LEU A 1 189 ? -4.082 -28.156 -6.953 1 97.31 189 LEU A CA 1
ATOM 1534 C C . LEU A 1 189 ? -3.512 -29.406 -6.301 1 97.31 189 LEU A C 1
ATOM 1536 O O . LEU A 1 189 ? -4.207 -30.422 -6.176 1 97.31 189 LEU A O 1
ATOM 1540 N N . ASN A 1 190 ? -2.258 -29.344 -5.934 1 97.88 190 ASN A N 1
ATOM 1541 C CA . ASN A 1 190 ? -1.612 -30.484 -5.297 1 97.88 190 ASN A CA 1
ATOM 1542 C C . ASN A 1 190 ? -2.299 -30.859 -3.984 1 97.88 190 ASN A C 1
ATOM 1544 O O . ASN A 1 190 ? -2.498 -32.031 -3.695 1 97.88 190 ASN A O 1
ATOM 1548 N N . LEU A 1 191 ? -2.633 -29.891 -3.193 1 98.25 191 LEU A N 1
ATOM 1549 C CA . LEU A 1 191 ? -3.334 -30.125 -1.938 1 98.25 191 LEU A CA 1
ATOM 1550 C C . LEU A 1 191 ? -4.688 -30.781 -2.191 1 98.25 191 LEU A C 1
ATOM 1552 O O . LEU A 1 191 ? -5.09 -31.688 -1.457 1 98.25 191 LEU A O 1
ATOM 1556 N N . GLU A 1 192 ? -5.391 -30.328 -3.197 1 96.75 192 GLU A N 1
ATOM 1557 C CA . GLU A 1 192 ? -6.672 -30.906 -3.564 1 96.75 192 GLU A CA 1
ATOM 1558 C C . GLU A 1 192 ? -6.512 -32.375 -3.986 1 96.75 192 GLU A C 1
ATOM 1560 O O . GLU A 1 192 ? -7.266 -33.25 -3.535 1 96.75 192 GLU A O 1
ATOM 1565 N N . LYS A 1 193 ? -5.555 -32.656 -4.805 1 96.44 193 LYS A N 1
ATOM 1566 C CA . LYS A 1 193 ? -5.289 -34.031 -5.281 1 96.44 193 LYS A CA 1
ATOM 1567 C C . LYS A 1 193 ? -4.934 -34.938 -4.129 1 96.44 193 LYS A C 1
ATOM 1569 O O . LYS A 1 193 ? -5.246 -36.156 -4.168 1 96.44 193 LYS A O 1
ATOM 1574 N N . GLN A 1 194 ? -4.328 -34.406 -3.135 1 97.56 194 GLN A N 1
ATOM 1575 C CA . GLN A 1 194 ? -3.918 -35.188 -1.974 1 97.56 194 GLN A CA 1
ATOM 1576 C C . GLN A 1 194 ? -5.07 -35.344 -0.985 1 97.56 194 GLN A C 1
ATOM 1578 O O . GLN A 1 194 ? -4.926 -36 0.042 1 97.56 194 GLN A O 1
ATOM 1583 N N . GLY A 1 195 ? -6.172 -34.656 -1.194 1 94.94 195 GLY A N 1
ATOM 1584 C CA . GLY A 1 195 ? -7.332 -34.75 -0.321 1 94.94 195 GLY A CA 1
ATOM 1585 C C . GLY A 1 195 ? -7.199 -33.906 0.94 1 94.94 195 GLY A C 1
ATOM 1586 O O . GLY A 1 195 ? -7.91 -34.156 1.922 1 94.94 195 GLY A O 1
ATOM 1587 N N . LYS A 1 196 ? -6.344 -32.938 0.849 1 95.94 196 LYS A N 1
ATOM 1588 C CA . LYS A 1 196 ? -6.09 -32.125 2.035 1 95.94 196 LYS A CA 1
ATOM 1589 C C . LYS A 1 196 ? -7.023 -30.938 2.088 1 95.94 196 LYS A C 1
ATOM 1591 O O . LYS A 1 196 ? -7.211 -30.328 3.146 1 95.94 196 LYS A O 1
ATOM 1596 N N . ILE A 1 197 ? -7.488 -30.531 0.898 1 94.81 197 ILE A N 1
ATOM 1597 C CA . ILE A 1 197 ? -8.469 -29.453 0.824 1 94.81 197 ILE A CA 1
ATOM 1598 C C . ILE A 1 197 ? -9.555 -29.812 -0.19 1 94.81 197 ILE A C 1
ATOM 1600 O O . ILE A 1 197 ? -9.391 -30.75 -0.984 1 94.81 197 ILE A O 1
ATOM 1604 N N . LYS A 1 198 ? -10.68 -29.172 -0.107 1 86.38 198 LYS A N 1
ATOM 1605 C CA . LYS A 1 198 ? -11.781 -29.359 -1.048 1 86.38 198 LYS A CA 1
ATOM 1606 C C . LYS A 1 198 ? -12.453 -28.016 -1.365 1 86.38 198 LYS A C 1
ATOM 1608 O O . LYS A 1 198 ? -12.273 -27.047 -0.641 1 86.38 198 LYS A O 1
ATOM 1613 N N . LYS A 1 199 ? -13.117 -28.016 -2.451 1 87.38 199 LYS A N 1
ATOM 1614 C CA . LYS A 1 199 ? -13.961 -26.875 -2.805 1 87.38 199 LYS A CA 1
ATOM 1615 C C . LYS A 1 199 ? -15.258 -26.875 -2.008 1 87.38 199 LYS A C 1
ATOM 1617 O O . LYS A 1 199 ? -15.852 -27.938 -1.781 1 87.38 199 LYS A O 1
ATOM 1622 N N . ASP A 1 200 ? -15.531 -25.75 -1.492 1 81.56 200 ASP A N 1
ATOM 1623 C CA . ASP A 1 200 ? -16.781 -25.641 -0.747 1 81.56 200 ASP A CA 1
ATOM 1624 C C . ASP A 1 200 ? -17.453 -24.297 -1.01 1 81.56 200 ASP A C 1
ATOM 1626 O O . ASP A 1 200 ? -16.812 -23.359 -1.466 1 81.56 200 ASP A O 1
ATOM 1630 N N . LYS A 1 201 ? -18.859 -24.328 -0.838 1 76.12 201 LYS A N 1
ATOM 1631 C CA . LYS A 1 201 ? -19.594 -23.062 -0.89 1 76.12 201 LYS A CA 1
ATOM 1632 C C . LYS A 1 201 ? -19.516 -22.328 0.444 1 76.12 201 LYS A C 1
ATOM 1634 O O . LYS A 1 201 ? -19.859 -22.875 1.489 1 76.12 201 LYS A O 1
ATOM 1639 N N . PHE A 1 202 ? -18.641 -21.406 0.542 1 63.91 202 PHE A N 1
ATOM 1640 C CA . PHE A 1 202 ? -18.219 -20.688 1.747 1 63.91 202 PHE A CA 1
ATOM 1641 C C . PHE A 1 202 ? -19.422 -20.141 2.496 1 63.91 202 PHE A C 1
ATOM 1643 O O . PHE A 1 202 ? -19.391 -19.984 3.719 1 63.91 202 PHE A O 1
ATOM 1650 N N . GLU A 1 203 ? -20.359 -19.594 1.863 1 60.16 203 GLU A N 1
ATOM 1651 C CA . GLU A 1 203 ? -21.578 -19.062 2.49 1 60.16 203 GLU A CA 1
ATOM 1652 C C . GLU A 1 203 ? -22.828 -19.75 1.955 1 60.16 203 GLU A C 1
ATOM 1654 O O . GLU A 1 203 ? -22.797 -20.328 0.868 1 60.16 203 GLU A O 1
ATOM 1659 N N . ARG A 1 204 ? -23.781 -19.656 2.914 1 57.59 204 ARG A N 1
ATOM 1660 C CA . ARG A 1 204 ? -25.078 -20.141 2.467 1 57.59 204 ARG A CA 1
ATOM 1661 C C . ARG A 1 204 ? -25.547 -19.391 1.221 1 57.59 204 ARG A C 1
ATOM 1663 O O . ARG A 1 204 ? -25.453 -18.156 1.16 1 57.59 204 ARG A O 1
ATOM 1670 N N . ASP A 1 205 ? -25.703 -20.094 0.094 1 59.59 205 ASP A N 1
ATOM 1671 C CA . ASP A 1 205 ? -26.25 -19.531 -1.14 1 59.59 205 ASP A CA 1
ATOM 1672 C C . ASP A 1 205 ? -25.141 -18.969 -2.025 1 59.59 205 ASP A C 1
ATOM 1674 O O . ASP A 1 205 ? -25.406 -18.188 -2.941 1 59.59 205 ASP A O 1
ATOM 1678 N N . ALA A 1 206 ? -24 -19.344 -1.464 1 62.62 206 ALA A N 1
ATOM 1679 C CA . ALA A 1 206 ? -22.906 -18.891 -2.33 1 62.62 206 ALA A CA 1
ATOM 1680 C C . ALA A 1 206 ? -22.969 -19.578 -3.693 1 62.62 206 ALA A C 1
ATOM 1682 O O . ALA A 1 206 ? -23.219 -20.781 -3.779 1 62.62 206 ALA A O 1
ATOM 1683 N N . VAL A 1 207 ? -22.891 -18.766 -4.688 1 66.56 207 VAL A N 1
ATOM 1684 C CA . VAL A 1 207 ? -22.953 -19.281 -6.051 1 66.56 207 VAL A CA 1
ATOM 1685 C C . VAL A 1 207 ? -21.562 -19.75 -6.48 1 66.56 207 VAL A C 1
ATOM 1687 O O . VAL A 1 207 ? -21.438 -20.672 -7.305 1 66.56 207 VAL A O 1
ATOM 1690 N N . SER A 1 208 ? -20.609 -19.219 -5.715 1 74.56 208 SER A N 1
ATOM 1691 C CA . SER A 1 208 ? -19.25 -19.547 -6.133 1 74.56 208 SER A CA 1
ATOM 1692 C C . SER A 1 208 ? -18.578 -20.516 -5.164 1 74.56 208 SER A C 1
ATOM 1694 O O . SER A 1 208 ? -18.922 -20.547 -3.979 1 74.56 208 SER A O 1
ATOM 1696 N N . TYR A 1 209 ? -17.781 -21.359 -5.809 1 85.19 209 TYR A N 1
ATOM 1697 C CA . TYR A 1 209 ? -17 -22.281 -5.004 1 85.19 209 TYR A CA 1
ATOM 1698 C C . TYR A 1 209 ? -15.664 -21.688 -4.605 1 85.19 209 TYR A C 1
ATOM 1700 O O . TYR A 1 209 ? -15.047 -20.953 -5.391 1 85.19 209 TYR A O 1
ATOM 1708 N N . TYR A 1 210 ? -15.289 -22.016 -3.359 1 89.31 210 TYR A N 1
ATOM 1709 C CA . TYR A 1 210 ? -14.008 -21.578 -2.836 1 89.31 210 TYR A CA 1
ATOM 1710 C C . TYR A 1 210 ? -13.164 -22.75 -2.361 1 89.31 210 TYR A C 1
ATOM 1712 O O . TYR A 1 210 ? -13.711 -23.766 -1.903 1 89.31 210 TYR A O 1
ATOM 1720 N N . TYR A 1 211 ? -11.883 -22.625 -2.574 1 92.62 211 TYR A N 1
ATOM 1721 C CA . TYR A 1 211 ? -10.969 -23.484 -1.832 1 92.62 211 TYR A CA 1
ATOM 1722 C C . TYR A 1 211 ? -10.742 -22.938 -0.42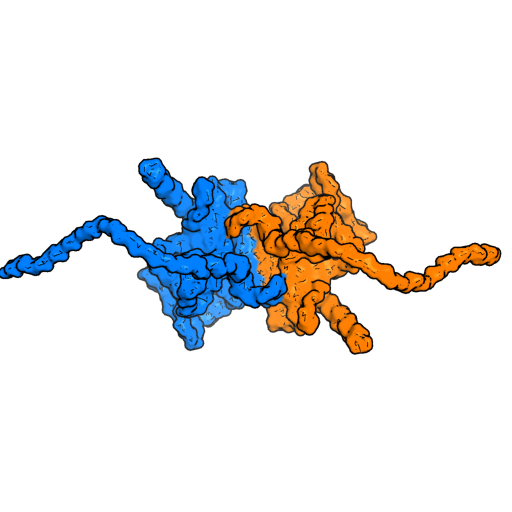3 1 92.62 211 TYR A C 1
ATOM 1724 O O . TYR A 1 211 ? -10.328 -21.797 -0.246 1 92.62 211 TYR A O 1
ATOM 1732 N N . LEU A 1 212 ? -11.133 -23.734 0.54 1 92 212 LEU A N 1
ATOM 1733 C CA . LEU A 1 212 ? -10.773 -23.422 1.921 1 92 212 LEU A CA 1
ATOM 1734 C C . LEU A 1 212 ? -9.438 -24.047 2.291 1 92 212 LEU A C 1
ATOM 1736 O O . LEU A 1 212 ? -9.336 -25.281 2.412 1 92 212 LEU A O 1
ATOM 1740 N N . ILE A 1 213 ? -8.445 -23.234 2.49 1 95.62 213 ILE A N 1
ATOM 1741 C CA . ILE A 1 213 ? -7.082 -23.719 2.668 1 95.62 213 ILE A CA 1
ATOM 1742 C C . ILE A 1 213 ? -6.613 -23.422 4.09 1 95.62 213 ILE A C 1
ATOM 1744 O O . ILE A 1 213 ? -6.496 -22.266 4.488 1 95.62 213 ILE A O 1
ATOM 1748 N N . PRO A 1 214 ? -6.324 -24.469 4.848 1 95.44 214 PRO A N 1
ATOM 1749 C CA . PRO A 1 214 ? -5.812 -24.266 6.203 1 95.44 214 PRO A CA 1
ATOM 1750 C C . PRO A 1 214 ? -4.555 -23.391 6.23 1 95.44 214 PRO A C 1
ATOM 1752 O O . PRO A 1 214 ? -3.711 -23.5 5.34 1 95.44 214 PRO A O 1
ATOM 1755 N N . LEU A 1 215 ? -4.34 -22.641 7.258 1 94.38 215 LEU A N 1
ATOM 1756 C CA . LEU A 1 215 ? -3.268 -21.656 7.387 1 94.38 215 LEU A CA 1
ATOM 1757 C C . LEU A 1 215 ? -1.901 -22.328 7.312 1 94.38 215 LEU A C 1
ATOM 1759 O O . LEU A 1 215 ? -0.936 -21.734 6.836 1 94.38 215 LEU A O 1
ATOM 1763 N N . GLN A 1 216 ? -1.814 -23.516 7.777 1 95.38 216 GLN A N 1
ATOM 1764 C CA . GLN A 1 216 ? -0.533 -24.203 7.848 1 95.38 216 GLN A CA 1
ATOM 1765 C C . GLN A 1 216 ? 0.047 -24.422 6.453 1 95.38 216 GLN A C 1
ATOM 1767 O O . GLN A 1 216 ? 1.249 -24.656 6.305 1 95.38 216 GLN A O 1
ATOM 1772 N N . TYR A 1 217 ? -0.773 -24.406 5.414 1 97.69 217 TYR A N 1
ATOM 1773 C CA . TYR A 1 217 ? -0.299 -24.688 4.062 1 97.69 217 TYR A CA 1
ATOM 1774 C C . TYR A 1 217 ? 0.127 -23.406 3.361 1 97.69 217 TYR A C 1
ATOM 1776 O O . TYR A 1 217 ? 0.701 -23.438 2.271 1 97.69 217 TYR A O 1
ATOM 1784 N N . TRP A 1 218 ? -0.223 -22.266 3.906 1 97.31 218 TRP A N 1
ATOM 1785 C CA . TRP A 1 218 ? 0.203 -20.984 3.355 1 97.31 218 TRP A CA 1
ATOM 1786 C C . TRP A 1 218 ? 1.66 -20.703 3.701 1 97.31 218 TRP A C 1
ATOM 1788 O O . TRP A 1 218 ? 2.139 -21.094 4.77 1 97.31 218 TRP A O 1
ATOM 1798 N N . LYS A 1 219 ? 2.326 -20.047 2.795 1 97.44 219 LYS A N 1
ATOM 1799 C CA . LYS A 1 219 ? 3.762 -19.812 2.916 1 97.44 219 LYS A CA 1
ATOM 1800 C C . LYS A 1 219 ? 4.062 -18.312 3.059 1 97.44 219 LYS A C 1
ATOM 18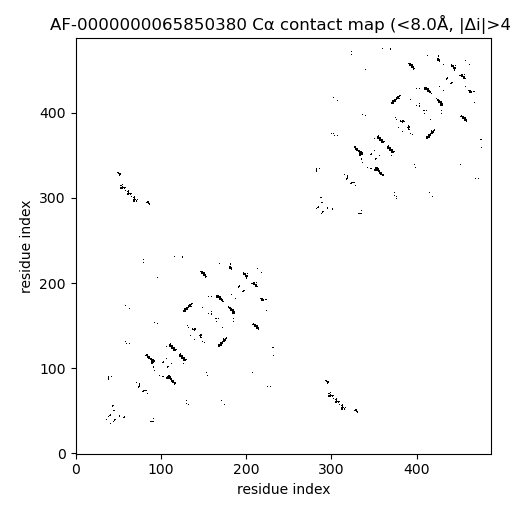02 O O . LYS A 1 219 ? 3.174 -17.484 2.895 1 97.44 219 LYS A O 1
ATOM 1807 N N . ASN A 1 220 ? 5.324 -18.078 3.41 1 95.5 220 ASN A N 1
ATOM 1808 C CA . ASN A 1 220 ? 5.812 -16.688 3.418 1 95.5 220 ASN A CA 1
ATOM 1809 C C . ASN A 1 220 ? 6.273 -16.25 2.029 1 95.5 220 ASN A C 1
ATOM 1811 O O . ASN A 1 220 ? 6.434 -17.094 1.134 1 95.5 220 ASN A O 1
ATOM 1815 N N . LEU A 1 221 ? 6.547 -15.008 1.849 1 96.38 221 LEU A N 1
ATOM 1816 C CA . LEU A 1 221 ? 6.898 -14.438 0.553 1 96.38 221 LEU A CA 1
ATOM 1817 C C . LEU A 1 221 ? 8.234 -14.977 0.063 1 96.38 221 LEU A C 1
ATOM 1819 O O . LEU A 1 221 ? 8.57 -14.844 -1.116 1 96.38 221 LEU A O 1
ATOM 1823 N N . THR A 1 222 ? 8.93 -15.602 0.973 1 96.56 222 THR A N 1
ATOM 1824 C CA . THR A 1 222 ? 10.188 -16.203 0.565 1 96.56 222 THR A CA 1
ATOM 1825 C C . THR A 1 222 ? 9.961 -17.25 -0.521 1 96.56 222 THR A C 1
ATOM 1827 O O . THR A 1 222 ? 10.789 -17.422 -1.418 1 96.56 222 THR A O 1
ATOM 1830 N N . ASP A 1 223 ? 8.883 -17.969 -0.412 1 97.38 223 ASP A N 1
ATOM 1831 C CA . ASP A 1 223 ? 8.562 -18.984 -1.414 1 97.38 223 ASP A CA 1
ATOM 1832 C C . ASP A 1 223 ? 8.312 -18.344 -2.779 1 97.38 223 ASP A C 1
ATOM 1834 O O . ASP A 1 223 ? 8.68 -18.906 -3.811 1 97.38 223 ASP A O 1
ATOM 1838 N N . LEU A 1 224 ? 7.711 -17.203 -2.797 1 97.88 224 LEU A N 1
ATOM 1839 C CA . LEU A 1 224 ? 7.527 -16.469 -4.039 1 97.88 224 LEU A CA 1
ATOM 1840 C C . LEU A 1 224 ? 8.875 -16.078 -4.641 1 97.88 224 LEU A C 1
ATOM 1842 O O . LEU A 1 224 ? 9.07 -16.188 -5.852 1 97.88 224 LEU A O 1
ATOM 1846 N N . ARG A 1 225 ? 9.781 -15.617 -3.82 1 98 225 ARG A N 1
ATOM 1847 C CA . ARG A 1 225 ? 11.117 -15.25 -4.273 1 98 225 ARG A CA 1
ATOM 1848 C C . ARG A 1 225 ? 11.82 -16.422 -4.938 1 98 225 ARG A C 1
ATOM 1850 O O . ARG A 1 225 ? 12.422 -16.281 -6.004 1 98 225 ARG A O 1
ATOM 1857 N N . VAL A 1 226 ? 11.711 -17.562 -4.285 1 97.56 226 VAL A N 1
ATOM 1858 C CA . VAL A 1 226 ? 12.344 -18.766 -4.805 1 97.56 226 VAL A CA 1
ATOM 1859 C C . VAL A 1 226 ? 11.742 -19.125 -6.164 1 97.56 226 VAL A C 1
ATOM 1861 O O . VAL A 1 226 ? 12.461 -19.453 -7.102 1 97.56 226 VAL A O 1
ATOM 1864 N N . SER A 1 227 ? 10.477 -19.062 -6.215 1 97.62 227 SER A N 1
ATOM 1865 C CA . SER A 1 227 ? 9.797 -19.359 -7.473 1 97.62 227 SER A CA 1
ATOM 1866 C C . SER A 1 227 ? 10.234 -18.391 -8.57 1 97.62 227 SER A C 1
ATOM 1868 O O . SER A 1 227 ? 10.422 -18.797 -9.719 1 97.62 227 SER A O 1
ATOM 1870 N N . LEU A 1 228 ? 10.367 -17.125 -8.242 1 97.69 228 LEU A N 1
ATOM 1871 C CA . LEU A 1 228 ? 10.82 -16.109 -9.188 1 97.69 228 LEU A CA 1
ATOM 1872 C C . LEU A 1 228 ? 12.18 -16.469 -9.773 1 97.69 228 LEU A C 1
ATOM 1874 O O . LEU A 1 228 ? 12.391 -16.375 -10.984 1 97.69 228 LEU A O 1
ATOM 1878 N N . LYS A 1 229 ? 13 -16.859 -8.938 1 97.06 229 LYS A N 1
ATOM 1879 C CA . LYS A 1 229 ? 14.328 -17.266 -9.383 1 97.06 229 LYS A CA 1
ATOM 1880 C C . LYS A 1 229 ? 14.258 -18.453 -10.328 1 97.06 229 LYS A C 1
ATOM 1882 O O . LYS A 1 229 ? 14.938 -18.484 -11.359 1 97.06 229 LYS A O 1
ATOM 1887 N N . GLY A 1 230 ? 13.43 -19.422 -9.938 1 96.56 230 GLY A N 1
ATOM 1888 C CA . GLY A 1 230 ? 13.266 -20.594 -10.781 1 96.56 230 GLY A CA 1
ATOM 1889 C C . GLY A 1 230 ? 12.727 -20.266 -12.164 1 96.56 230 GLY A C 1
ATOM 1890 O O . GLY A 1 230 ? 13.266 -20.734 -13.172 1 96.56 230 GLY A O 1
ATOM 1891 N N . PHE A 1 231 ? 11.789 -19.5 -12.242 1 96.06 231 PHE A N 1
ATOM 1892 C CA . PHE A 1 231 ? 11.18 -19.156 -13.531 1 96.06 231 PHE A CA 1
ATOM 1893 C C . PHE A 1 231 ? 12.117 -18.297 -14.359 1 96.06 231 PHE A C 1
ATOM 1895 O O . PHE A 1 231 ? 12.141 -18.391 -15.594 1 96.06 231 PHE A O 1
ATOM 1902 N N . TYR A 1 232 ? 12.812 -17.438 -13.711 1 96.06 232 TYR A N 1
ATOM 1903 C CA . TYR A 1 232 ? 13.773 -16.625 -14.445 1 96.06 232 TYR A CA 1
ATOM 1904 C C . TYR A 1 232 ? 14.859 -17.5 -15.07 1 96.06 232 TYR A C 1
ATOM 1906 O O . TYR A 1 232 ? 15.266 -17.266 -16.219 1 96.06 232 TYR A O 1
ATOM 1914 N N . GLN A 1 233 ? 15.297 -18.469 -14.312 1 95.25 233 GLN A N 1
ATOM 1915 C CA . GLN A 1 233 ? 16.281 -19.406 -14.867 1 95.25 233 GLN A CA 1
ATOM 1916 C C . GLN A 1 233 ? 15.727 -20.109 -16.094 1 95.25 233 GLN A C 1
ATOM 1918 O O . GLN A 1 233 ? 16.422 -20.25 -17.109 1 95.25 233 GLN A O 1
ATOM 1923 N N . SER A 1 234 ? 14.547 -20.594 -15.969 1 92.94 234 SER A N 1
ATOM 1924 C CA . SER A 1 234 ? 13.898 -21.219 -17.109 1 92.94 234 SER A CA 1
ATOM 1925 C C . SER A 1 234 ? 13.781 -20.266 -18.297 1 92.94 234 SER A C 1
ATOM 1927 O O . SER A 1 234 ? 13.961 -20.656 -19.438 1 92.94 234 SER A O 1
ATOM 1929 N N . PHE A 1 235 ? 13.484 -19.047 -18.031 1 92.25 235 PHE A N 1
ATOM 1930 C CA . PHE A 1 235 ? 13.367 -18.016 -19.047 1 92.25 235 PHE A CA 1
ATOM 1931 C C . PHE A 1 235 ? 14.695 -17.781 -19.75 1 92.25 235 PHE A C 1
ATOM 1933 O O . PHE A 1 235 ? 14.75 -17.688 -20.984 1 92.25 235 PHE A O 1
ATOM 1940 N N . LYS A 1 236 ? 15.734 -17.719 -19.031 1 92 236 LYS A N 1
ATOM 1941 C CA . LYS A 1 236 ? 17.062 -17.547 -19.609 1 92 236 LYS A CA 1
ATOM 1942 C C . LYS A 1 236 ? 17.422 -18.688 -20.547 1 92 236 LYS A C 1
ATOM 1944 O O . LYS A 1 236 ? 17.969 -18.484 -21.625 1 92 236 LYS A O 1
ATOM 1949 N N . GLU A 1 237 ? 17.109 -19.797 -20.062 1 91.62 237 GLU A N 1
ATOM 1950 C CA . GLU A 1 237 ? 17.391 -20.984 -20.891 1 91.62 237 GLU A CA 1
ATOM 1951 C C . GLU A 1 237 ? 16.578 -20.953 -22.172 1 91.62 237 GLU A C 1
ATOM 1953 O O . GLU A 1 237 ? 17.078 -21.328 -23.234 1 91.62 237 GLU A O 1
ATOM 1958 N N . TYR A 1 238 ? 15.352 -20.516 -22.062 1 87.31 238 TYR A N 1
ATOM 1959 C CA . TYR A 1 238 ? 14.484 -20.375 -23.219 1 87.31 238 TYR A CA 1
ATOM 1960 C C . TYR A 1 238 ? 15.07 -19.391 -24.219 1 87.31 238 TYR A C 1
ATOM 1962 O O . TYR A 1 238 ? 15.094 -19.656 -25.422 1 87.31 238 TYR A O 1
ATOM 1970 N N . LEU A 1 239 ? 15.539 -18.281 -23.766 1 87.44 239 LEU A N 1
ATOM 1971 C CA . LEU A 1 239 ? 16.125 -17.266 -24.641 1 87.44 239 LEU A CA 1
ATOM 1972 C C . LEU A 1 239 ? 17.391 -17.781 -25.281 1 87.44 239 LEU A C 1
ATOM 1974 O O . LEU A 1 239 ? 17.672 -17.484 -26.453 1 87.44 239 LEU A O 1
ATOM 1978 N N . ALA A 1 240 ? 18.172 -18.516 -24.562 1 86.06 240 ALA A N 1
ATOM 1979 C CA . ALA A 1 240 ? 19.422 -19.047 -25.062 1 86.06 240 ALA A CA 1
ATOM 1980 C C . ALA A 1 240 ? 19.188 -20.062 -26.172 1 86.06 240 ALA A C 1
ATOM 1982 O O . ALA A 1 240 ? 20 -20.188 -27.078 1 86.06 240 ALA A O 1
ATOM 1983 N N . ARG A 1 241 ? 18.141 -20.719 -26.078 1 82.62 241 ARG A N 1
ATOM 1984 C CA . ARG A 1 241 ? 17.828 -21.719 -27.094 1 82.62 241 ARG A CA 1
ATOM 1985 C C . ARG A 1 241 ? 17.281 -21.062 -28.359 1 82.62 241 ARG A C 1
ATOM 1987 O O . ARG A 1 241 ? 17.484 -21.594 -29.469 1 82.62 241 ARG A O 1
ATOM 1994 N N . GLY A 1 242 ? 16.422 -20.078 -28.156 1 67.12 242 GLY A N 1
ATOM 1995 C CA . GLY A 1 242 ? 15.898 -19.391 -29.328 1 67.12 242 GLY A CA 1
ATOM 1996 C C . GLY A 1 242 ? 16.938 -18.531 -30.031 1 67.12 242 GLY A C 1
ATOM 1997 O O . GLY A 1 242 ? 16.734 -18.125 -31.172 1 67.12 242 GLY A O 1
ATOM 1998 N N . GLY A 1 243 ? 17.969 -17.953 -29.406 1 51.5 243 GLY A N 1
ATOM 1999 C CA . GLY A 1 243 ? 19.078 -17.297 -30.078 1 51.5 243 GLY A CA 1
ATOM 2000 C C . GLY A 1 243 ? 19.969 -18.266 -30.844 1 51.5 243 GLY A C 1
ATOM 2001 O O . GLY A 1 243 ? 20.953 -17.844 -31.453 1 51.5 243 GLY A O 1
ATOM 2002 N N . LYS A 1 244 ? 19.844 -19.531 -30.75 1 40.62 244 LYS A N 1
ATOM 2003 C CA . LYS A 1 244 ? 20.562 -20.422 -31.656 1 40.62 244 LYS A CA 1
ATOM 2004 C C . LYS A 1 244 ? 19.766 -20.672 -32.938 1 40.62 244 LYS A C 1
ATOM 2006 O O . LYS A 1 244 ? 18.531 -20.734 -32.906 1 40.62 244 LYS A O 1
ATOM 2011 N N . MET B 1 1 ? 2.916 66.25 20.438 1 20.69 1 MET B N 1
ATOM 2012 C CA . MET B 1 1 ? 1.559 65.812 20.125 1 20.69 1 MET B CA 1
ATOM 2013 C C . MET B 1 1 ? 1.37 65.625 18.625 1 20.69 1 MET B C 1
ATOM 2015 O O . MET B 1 1 ? 0.283 65.312 18.156 1 20.69 1 MET B O 1
ATOM 2019 N N . ASP B 1 2 ? 2.303 66.188 17.828 1 21.78 2 ASP B N 1
ATOM 2020 C CA . ASP B 1 2 ? 2.207 66.625 16.438 1 21.78 2 ASP B CA 1
ATOM 2021 C C . ASP B 1 2 ? 2.086 65.438 15.508 1 21.78 2 ASP B C 1
ATOM 2023 O O . ASP B 1 2 ? 2.99 64.562 15.438 1 21.78 2 ASP B O 1
ATOM 2027 N N . CYS B 1 3 ? 0.775 64.938 15.094 1 20.17 3 CYS B N 1
ATOM 2028 C CA . CYS B 1 3 ? -0.153 63.969 14.5 1 20.17 3 CYS B CA 1
ATOM 2029 C C . CYS B 1 3 ? 0.064 63.875 12.992 1 20.17 3 CYS B C 1
ATOM 2031 O O . CYS B 1 3 ? -0.701 63.188 12.305 1 20.17 3 CYS B O 1
ATOM 2033 N N . ASN B 1 4 ? 0.932 64.688 12.344 1 18.67 4 ASN B N 1
ATOM 2034 C CA . ASN B 1 4 ? 0.578 65.062 10.977 1 18.67 4 ASN B CA 1
ATOM 2035 C C . ASN B 1 4 ? 0.789 63.875 10.008 1 18.67 4 ASN B C 1
ATOM 2037 O O . ASN B 1 4 ? 1.833 63.781 9.359 1 18.67 4 ASN B O 1
ATOM 2041 N N . ARG B 1 5 ? 0.675 62.5 10.367 1 21.2 5 ARG B N 1
ATOM 2042 C CA . ARG B 1 5 ? 0.968 61.281 9.617 1 21.2 5 ARG B CA 1
ATOM 2043 C C . ARG B 1 5 ? 0.094 61.188 8.375 1 21.2 5 ARG B C 1
ATOM 2045 O O . ARG B 1 5 ? -1.135 61.188 8.469 1 21.2 5 ARG B O 1
ATOM 2052 N N . ASN B 1 6 ? 0.531 61.781 7.148 1 18.38 6 ASN B N 1
ATOM 2053 C CA . ASN B 1 6 ? -0.089 61.938 5.836 1 18.38 6 ASN B CA 1
ATOM 2054 C C . ASN B 1 6 ? -0.714 60.625 5.352 1 18.38 6 ASN B C 1
ATOM 2056 O O . ASN B 1 6 ? -0.019 59.625 5.195 1 18.38 6 ASN B O 1
ATOM 2060 N N . CYS B 1 7 ? -2.143 60.312 5.285 1 17.83 7 CYS B N 1
ATOM 2061 C CA . CYS B 1 7 ? -3.27 59.406 5.102 1 17.83 7 CYS B CA 1
ATOM 2062 C C . CYS B 1 7 ? -3.553 59.156 3.623 1 17.83 7 CYS B C 1
ATOM 2064 O O . CYS B 1 7 ? -4.516 59.719 3.08 1 17.83 7 CYS B O 1
ATOM 2066 N N . TYR B 1 8 ? -2.484 59.156 2.65 1 17 8 TYR B N 1
ATOM 2067 C CA . TYR B 1 8 ? -2.963 59.219 1.273 1 17 8 TYR B CA 1
ATOM 2068 C C . TYR B 1 8 ? -3.855 58.031 0.945 1 17 8 TYR B C 1
ATOM 2070 O O . TYR B 1 8 ? -3.428 56.875 1.044 1 17 8 TYR B O 1
ATOM 2078 N N . CYS B 1 9 ? -5.254 58 0.762 1 16.61 9 CYS B N 1
ATOM 2079 C CA . CYS B 1 9 ? -6.508 57.281 0.643 1 16.61 9 CYS B CA 1
ATOM 2080 C C . CYS B 1 9 ? -6.699 56.75 -0.776 1 16.61 9 CYS B C 1
ATOM 2082 O O . CYS B 1 9 ? -7.156 55.625 -0.969 1 16.61 9 CYS B O 1
ATOM 2084 N N . LYS B 1 10 ? -6.684 57.438 -2.031 1 17.62 10 LYS B N 1
ATOM 2085 C CA . LYS B 1 10 ? -7.926 57.594 -2.781 1 17.62 10 LYS B CA 1
ATOM 2086 C C . LYS B 1 10 ? -8.203 56.406 -3.666 1 17.62 10 LYS B C 1
ATOM 2088 O O . LYS B 1 10 ? -7.273 55.719 -4.102 1 17.62 10 LYS B O 1
ATOM 2093 N N . CYS B 1 11 ? -9.539 56.156 -4.473 1 17.03 11 CYS B N 1
ATOM 2094 C CA . CYS B 1 11 ? -10.695 55.375 -4.918 1 17.03 11 CYS B CA 1
ATOM 2095 C C . CYS B 1 11 ? -10.477 54.844 -6.32 1 17.03 11 CYS B C 1
ATOM 2097 O O . CYS B 1 11 ? -10.664 53.656 -6.559 1 17.03 11 CYS B O 1
ATOM 2099 N N . VAL B 1 12 ? -10.711 55.562 -7.648 1 16.62 12 VAL B N 1
ATOM 2100 C CA . VAL B 1 12 ? -11.891 55.562 -8.508 1 16.62 12 VAL B CA 1
ATOM 2101 C C . VAL B 1 12 ? -11.633 54.688 -9.734 1 16.62 12 VAL B C 1
ATOM 2103 O O . VAL B 1 12 ? -12.484 53.875 -10.125 1 16.62 12 VAL B O 1
ATOM 2106 N N . ILE B 1 13 ? -10.75 54.969 -10.797 1 17.33 13 ILE B N 1
ATOM 2107 C CA . ILE B 1 13 ? -11.141 55.25 -12.18 1 17.33 13 ILE B CA 1
ATOM 2108 C C . ILE B 1 13 ? -11.359 53.906 -12.914 1 17.33 13 ILE B C 1
ATOM 2110 O O . ILE B 1 13 ? -10.492 53.031 -12.914 1 17.33 13 ILE B O 1
ATOM 2114 N N . CYS B 1 14 ? -12.578 53.562 -13.688 1 17.67 14 CYS B N 1
ATOM 2115 C CA . CYS B 1 14 ? -13.523 52.625 -14.32 1 17.67 14 CYS B CA 1
ATOM 2116 C C . CYS B 1 14 ? -12.953 52.062 -15.617 1 17.67 14 CYS B C 1
ATOM 2118 O O . CYS B 1 14 ? -13.086 50.875 -15.891 1 17.67 14 CYS B O 1
ATOM 2120 N N . ASN B 1 15 ? -12.812 52.844 -16.797 1 18.38 15 ASN B N 1
ATOM 2121 C CA . ASN B 1 15 ? -13.539 52.75 -18.062 1 18.38 15 ASN B CA 1
ATOM 2122 C C . ASN B 1 15 ? -13.008 51.625 -18.938 1 18.38 15 ASN B C 1
ATOM 2124 O O . ASN B 1 15 ? -11.906 51.125 -18.703 1 18.38 15 ASN B O 1
ATOM 2128 N N . SER B 1 16 ? -13.32 51.688 -20.594 1 19.95 16 SER B N 1
ATOM 2129 C CA . SER B 1 16 ? -13.883 51.188 -21.844 1 19.95 16 SER B CA 1
ATOM 2130 C C . SER B 1 16 ? -12.797 50.562 -22.734 1 19.95 16 SER B C 1
ATOM 2132 O O . SER B 1 16 ? -13.078 50.125 -23.844 1 19.95 16 SER B O 1
ATOM 2134 N N . ILE B 1 17 ? -11.547 50.875 -22.734 1 19.84 17 ILE B N 1
ATOM 2135 C CA . ILE B 1 17 ? -10.891 50.938 -24.031 1 19.84 17 ILE B CA 1
ATOM 2136 C C . ILE B 1 17 ? -10.883 49.531 -24.672 1 19.84 17 ILE B C 1
ATOM 2138 O O . ILE B 1 17 ? -10.508 48.562 -24.031 1 19.84 17 ILE B O 1
ATOM 2142 N N . SER B 1 18 ? -11.508 49.344 -25.953 1 22.16 18 SER B N 1
ATOM 2143 C CA . SER B 1 18 ? -11.969 48.406 -26.984 1 22.16 18 SER B CA 1
ATOM 2144 C C . SER B 1 18 ? -10.812 47.594 -27.547 1 22.16 18 SER B C 1
ATOM 2146 O O . SER B 1 18 ? -10.953 46.938 -28.578 1 22.16 18 SER B O 1
ATOM 2148 N N . THR B 1 19 ? -9.562 47.719 -27.203 1 23.12 19 THR B N 1
ATOM 2149 C CA . THR B 1 19 ? -8.594 47.312 -28.203 1 23.12 19 THR B CA 1
ATOM 2150 C C . THR B 1 19 ? -8.836 45.875 -28.656 1 23.12 19 THR B C 1
ATOM 2152 O O . THR B 1 19 ? -9.039 45 -27.812 1 23.12 19 THR B O 1
ATOM 2155 N N . ASP B 1 20 ? -9.242 45.594 -29.938 1 24.73 20 ASP B N 1
ATOM 2156 C CA . ASP B 1 20 ? -9.609 44.531 -30.891 1 24.73 20 ASP B CA 1
ATOM 2157 C C . ASP B 1 20 ? -8.57 43.438 -30.906 1 24.73 20 ASP B C 1
ATOM 2159 O O . ASP B 1 20 ? -8.609 42.562 -31.766 1 24.73 20 ASP B O 1
ATOM 2163 N N . SER B 1 21 ? -7.453 43.5 -30.219 1 23.77 21 SER B N 1
ATOM 2164 C CA . SER B 1 21 ? -6.367 42.688 -30.719 1 23.77 21 SER B CA 1
ATOM 2165 C C . SER B 1 21 ? -6.793 41.219 -30.797 1 23.77 21 SER B C 1
ATOM 2167 O O . SER B 1 21 ? -7.367 40.688 -29.859 1 23.77 21 SER B O 1
ATOM 2169 N N . HIS B 1 22 ? -6.953 40.656 -32.031 1 23.84 22 HIS B N 1
ATOM 2170 C CA . HIS B 1 22 ? -7.195 39.312 -32.562 1 23.84 22 HIS B CA 1
ATOM 2171 C C . HIS B 1 22 ? -6.285 38.281 -31.906 1 23.84 22 HIS B C 1
ATOM 2173 O O . HIS B 1 22 ? -5.141 38.094 -32.344 1 23.84 22 HIS B O 1
ATOM 2179 N N . THR B 1 23 ? -6.043 38.344 -30.672 1 23.84 23 THR B N 1
ATOM 2180 C CA . THR B 1 23 ? -5.047 37.438 -30.094 1 23.84 23 THR B CA 1
ATOM 2181 C C . THR B 1 23 ? -5.387 36 -30.422 1 23.84 23 THR B C 1
ATOM 2183 O O . THR B 1 23 ? -6.469 35.5 -30.062 1 23.84 23 THR B O 1
ATOM 2186 N N . SER B 1 24 ? -4.816 35.531 -31.469 1 23.44 24 SER B N 1
ATOM 2187 C CA . SER B 1 24 ? -4.859 34.188 -32.031 1 23.44 24 SER B CA 1
ATOM 2188 C C . SER B 1 24 ? -4.719 33.125 -30.969 1 23.44 24 SER B C 1
ATOM 2190 O O . SER B 1 24 ? -3.904 33.25 -30.047 1 23.44 24 SER B O 1
ATOM 2192 N N . PRO B 1 25 ? -5.762 32.281 -30.812 1 25.69 25 PRO B N 1
ATOM 2193 C CA . PRO B 1 25 ? -5.918 31.266 -29.75 1 25.69 25 PRO B CA 1
ATOM 2194 C C . PRO B 1 25 ? -4.738 30.297 -29.672 1 25.69 25 PRO B C 1
ATOM 2196 O O . PRO B 1 25 ? -4.91 29.141 -29.312 1 25.69 25 PRO B O 1
ATOM 2199 N N . ARG B 1 26 ? -3.596 30.688 -30.125 1 23.3 26 ARG B N 1
ATOM 2200 C CA . ARG B 1 26 ? -2.525 29.719 -30.281 1 23.3 26 ARG B CA 1
ATOM 2201 C C . ARG B 1 26 ? -2.35 28.891 -29.016 1 23.3 26 ARG B C 1
ATOM 2203 O O . ARG B 1 26 ? -2.016 27.703 -29.078 1 23.3 26 ARG B O 1
ATOM 2210 N N . PHE B 1 27 ? -1.919 29.594 -27.938 1 21.73 27 PHE B N 1
ATOM 2211 C CA . PHE B 1 27 ? -0.863 28.891 -27.219 1 21.73 27 PHE B CA 1
ATOM 2212 C C . PHE B 1 27 ? -1.398 27.609 -26.594 1 21.73 27 PHE B C 1
ATOM 2214 O O . PHE B 1 27 ? -0.732 26.578 -26.625 1 21.73 27 PHE B O 1
ATOM 2221 N N . ASN B 1 28 ? -2.332 27.734 -25.547 1 22.7 28 ASN B N 1
ATOM 2222 C CA . ASN B 1 28 ? -2.148 27.125 -24.234 1 22.7 28 ASN B CA 1
ATOM 2223 C C . ASN B 1 28 ? -2.596 25.672 -24.219 1 22.7 28 ASN B C 1
ATOM 2225 O O . ASN B 1 28 ? -3.545 25.312 -23.516 1 22.7 28 ASN B O 1
ATOM 2229 N N . MET B 1 29 ? -2.816 25.062 -25.312 1 22.91 29 MET B N 1
ATOM 2230 C CA . MET B 1 29 ? -3.17 23.641 -25.328 1 22.91 29 MET B CA 1
ATOM 2231 C C . MET B 1 29 ? -2.053 22.797 -24.719 1 22.91 29 MET B C 1
ATOM 2233 O O . MET B 1 29 ? -1.394 22.031 -25.438 1 22.91 29 MET B O 1
ATOM 2237 N N . VAL B 1 30 ? -1.043 23.406 -24.188 1 25.91 30 VAL B N 1
ATOM 2238 C CA . VAL B 1 30 ? -0.099 22.484 -23.547 1 25.91 30 VAL B CA 1
ATOM 2239 C C . VAL B 1 30 ? -0.859 21.406 -22.781 1 25.91 30 VAL B C 1
ATOM 2241 O O . VAL B 1 30 ? -1.628 21.719 -21.859 1 25.91 30 VAL B O 1
ATOM 2244 N N . SER B 1 31 ? -1.079 20.266 -23.312 1 25.69 31 SER B N 1
ATOM 2245 C CA . SER B 1 31 ? -1.912 19.062 -23.234 1 25.69 31 SER B CA 1
ATOM 2246 C C . SER B 1 31 ? -1.959 18.516 -21.812 1 25.69 31 SER B C 1
ATOM 2248 O O . SER B 1 31 ? -0.917 18.328 -21.188 1 25.69 31 SER B O 1
ATOM 2250 N N . GLU B 1 32 ? -3.023 18.641 -20.984 1 27.94 32 GLU B N 1
ATOM 2251 C CA . GLU B 1 32 ? -3.611 18.094 -19.766 1 27.94 32 GLU B CA 1
ATOM 2252 C C . GLU B 1 32 ? -3.199 16.641 -19.562 1 27.94 32 GLU B C 1
ATOM 2254 O O . GLU B 1 32 ? -3.307 16.109 -18.469 1 27.94 32 GLU B O 1
ATOM 2259 N N . MET B 1 33 ? -3.016 15.883 -20.594 1 28.86 33 MET B N 1
ATOM 2260 C CA . MET B 1 33 ? -2.625 14.477 -20.5 1 28.86 33 MET B CA 1
ATOM 2261 C C . MET B 1 33 ? -1.303 14.336 -19.75 1 28.86 33 MET B C 1
ATOM 2263 O O . MET B 1 33 ? -0.937 13.227 -19.344 1 28.86 33 MET B O 1
ATOM 2267 N N . ALA B 1 34 ? -0.343 15.172 -19.969 1 31.02 34 ALA B N 1
ATOM 2268 C CA . ALA B 1 34 ? 1.029 15.133 -19.469 1 31.02 34 ALA B CA 1
ATOM 2269 C C . ALA B 1 34 ? 1.063 15.25 -17.953 1 31.02 34 ALA B C 1
ATOM 2271 O O . ALA B 1 34 ? 1.955 14.703 -17.297 1 31.02 34 ALA B O 1
ATOM 2272 N N . GLU B 1 35 ? 0.261 16.094 -17.391 1 34.06 35 GLU B N 1
ATOM 2273 C CA . GLU B 1 35 ? 0.258 16.469 -15.984 1 34.06 35 GLU B CA 1
ATOM 2274 C C . GLU B 1 35 ? -0.203 15.305 -15.109 1 34.06 35 GLU B C 1
ATOM 2276 O O . GLU B 1 35 ? 0.11 15.258 -13.914 1 34.06 35 GLU B O 1
ATOM 2281 N N . THR B 1 36 ? -1.175 14.648 -15.617 1 34.5 36 THR B N 1
ATOM 2282 C CA . THR B 1 36 ? -1.865 13.68 -14.766 1 34.5 36 THR B CA 1
ATOM 2283 C C . THR B 1 36 ? -0.874 12.703 -14.148 1 34.5 36 THR B C 1
ATOM 2285 O O . THR B 1 36 ? -0.994 12.352 -12.969 1 34.5 36 THR B O 1
ATOM 2288 N N . ASN B 1 37 ? -0.271 11.836 -15.047 1 35.53 37 ASN B N 1
ATOM 2289 C CA . ASN B 1 37 ? 0.285 10.688 -14.344 1 35.53 37 ASN B CA 1
ATOM 2290 C C . ASN B 1 37 ? 1.545 11.055 -13.562 1 35.53 37 ASN B C 1
ATOM 2292 O O . ASN B 1 37 ? 2.639 10.594 -13.883 1 35.53 37 ASN B O 1
ATOM 2296 N N . PHE B 1 38 ? 1.711 12.195 -13.398 1 34.5 38 PHE B N 1
ATOM 2297 C CA . PHE B 1 38 ? 2.949 12.727 -12.844 1 34.5 38 PHE B CA 1
ATOM 2298 C C . PHE B 1 38 ? 3.346 11.961 -11.586 1 34.5 38 PHE B C 1
ATOM 2300 O O . PHE B 1 38 ? 4.52 11.633 -11.391 1 34.5 38 PHE B O 1
ATOM 2307 N N . LYS B 1 39 ? 2.352 11.992 -10.758 1 41.88 39 LYS B N 1
ATOM 2308 C CA . LYS B 1 39 ? 2.742 11.266 -9.555 1 41.88 39 LYS B CA 1
ATOM 2309 C C . LYS B 1 39 ? 3.23 9.859 -9.891 1 41.88 39 LYS B C 1
ATOM 2311 O O . LYS B 1 39 ? 4.16 9.352 -9.266 1 41.88 39 LYS B O 1
ATOM 2316 N N . LEU B 1 40 ? 2.621 9.305 -10.75 1 41.97 40 LEU B N 1
ATOM 2317 C CA . LEU B 1 40 ? 3.107 7.996 -11.18 1 41.97 40 LEU B CA 1
ATOM 2318 C C . LEU B 1 40 ? 4.512 8.102 -11.758 1 41.97 40 LEU B C 1
ATOM 2320 O O . LEU B 1 40 ? 5.34 7.207 -11.562 1 41.97 40 LEU B O 1
ATOM 2324 N N . LYS B 1 41 ? 4.652 9.203 -12.539 1 39.69 41 LYS B N 1
ATOM 2325 C CA . LYS B 1 41 ? 6.016 9.359 -13.047 1 39.69 41 LYS B CA 1
ATOM 2326 C C . LYS B 1 41 ? 7.02 9.445 -11.906 1 39.69 41 LYS B C 1
ATOM 2328 O O . LYS B 1 41 ? 8.133 8.922 -12.008 1 39.69 41 LYS B O 1
ATOM 2333 N N . TYR B 1 42 ? 6.711 10.305 -11.016 1 42.19 42 TYR B N 1
ATOM 2334 C CA . TYR B 1 42 ? 7.609 10.445 -9.875 1 42.19 42 TYR B CA 1
ATOM 2335 C C . TYR B 1 42 ? 7.645 9.172 -9.047 1 42.19 42 TYR B C 1
ATOM 2337 O O . TYR B 1 42 ? 8.703 8.766 -8.555 1 42.19 42 TYR B O 1
ATOM 2345 N N . TRP B 1 43 ? 6.43 8.75 -8.688 1 42.66 43 TRP B N 1
ATOM 2346 C CA . TRP B 1 43 ? 6.457 7.57 -7.836 1 42.66 43 TRP B CA 1
ATOM 2347 C C . TRP B 1 43 ? 7.207 6.43 -8.516 1 42.66 43 TRP B C 1
ATOM 2349 O O . TRP B 1 43 ? 7.699 5.516 -7.844 1 42.66 43 TRP B O 1
ATOM 2359 N N . GLY B 1 44 ? 7.52 6.574 -9.859 1 39.09 44 GLY B N 1
ATOM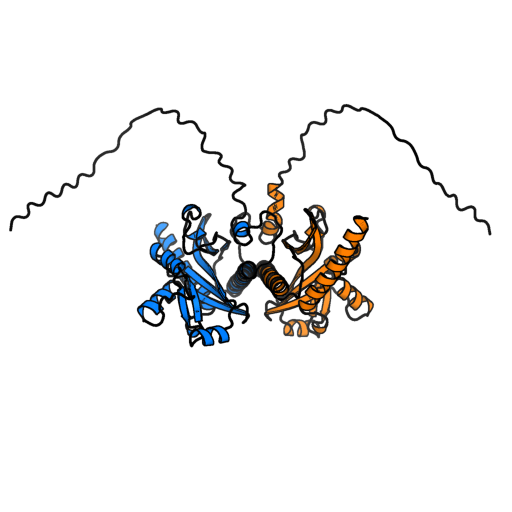 2360 C CA . GLY B 1 44 ? 8.359 5.711 -10.672 1 39.09 44 GLY B CA 1
ATOM 2361 C C . GLY B 1 44 ? 8.508 6.203 -12.102 1 39.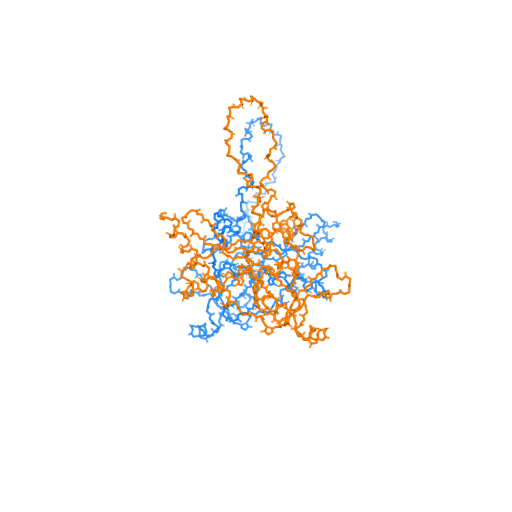09 44 GLY B C 1
ATOM 2362 O O . GLY B 1 44 ? 7.551 6.699 -12.695 1 39.09 44 GLY B O 1
ATOM 2363 N N . ASN B 1 45 ? 9.375 7.262 -12.297 1 40.12 45 ASN B N 1
ATOM 2364 C CA . ASN B 1 45 ? 9.789 7.664 -13.641 1 40.12 45 ASN B CA 1
ATOM 2365 C C . ASN B 1 45 ? 9.367 6.637 -14.688 1 40.12 45 ASN B C 1
ATOM 2367 O O . ASN B 1 45 ? 10.18 6.215 -15.508 1 40.12 45 ASN B O 1
ATOM 2371 N N . GLN B 1 46 ? 8.344 6.004 -14.461 1 43.22 46 GLN B N 1
ATOM 2372 C CA . GLN B 1 46 ? 8.227 4.848 -15.344 1 43.22 46 GLN B CA 1
ATOM 2373 C C . GLN B 1 46 ? 7.609 5.238 -16.688 1 43.22 46 GLN B C 1
ATOM 2375 O O . GLN B 1 46 ? 6.574 5.906 -16.734 1 43.22 46 GLN B O 1
ATOM 2380 N N . ALA B 1 47 ? 8.391 5.668 -17.594 1 44.62 47 ALA B N 1
ATOM 2381 C CA . ALA B 1 47 ? 7.965 5.895 -18.984 1 44.62 47 ALA B CA 1
ATOM 2382 C C . ALA B 1 47 ? 6.875 4.906 -19.391 1 44.62 47 ALA B C 1
ATOM 2384 O O . ALA B 1 47 ? 6 5.234 -20.188 1 44.62 47 ALA B O 1
ATOM 2385 N N . GLU B 1 48 ? 7.055 3.66 -18.781 1 55.38 48 GLU B N 1
ATOM 2386 C CA . GLU B 1 48 ? 6.176 2.539 -19.109 1 55.38 48 GLU B CA 1
ATOM 2387 C C . GLU B 1 48 ? 5.469 2.018 -17.859 1 55.38 48 GLU B C 1
ATOM 2389 O O . GLU B 1 48 ? 5.855 2.352 -16.734 1 55.38 48 GLU B O 1
ATOM 2394 N N . ASP B 1 49 ? 4.301 1.581 -17.953 1 68.62 49 ASP B N 1
ATOM 2395 C CA . ASP B 1 49 ? 3.469 1.008 -16.891 1 68.62 49 ASP B CA 1
ATOM 2396 C C . ASP B 1 49 ? 4.215 -0.086 -16.141 1 68.62 49 ASP B C 1
ATOM 2398 O O . ASP B 1 49 ? 3.662 -0.71 -15.227 1 68.62 49 ASP B O 1
ATOM 2402 N N . TYR B 1 50 ? 5.516 -0.186 -16.406 1 81.31 50 TYR B N 1
ATOM 2403 C CA . TYR B 1 50 ? 6.336 -1.17 -15.703 1 81.31 50 TYR B CA 1
ATOM 2404 C C . TYR B 1 50 ? 7.117 -0.521 -14.57 1 81.31 50 TYR B C 1
ATOM 2406 O O . TYR B 1 50 ? 8 0.305 -14.812 1 81.31 50 TYR B O 1
ATOM 2414 N N . ILE B 1 51 ? 6.863 -0.985 -13.391 1 85.25 51 ILE B N 1
ATOM 2415 C CA . ILE B 1 51 ? 7.449 -0.378 -12.203 1 85.25 51 ILE B CA 1
ATOM 2416 C C . ILE B 1 51 ? 8.664 -1.188 -11.758 1 85.25 51 ILE B C 1
ATOM 2418 O O . ILE B 1 51 ? 8.562 -2.387 -11.492 1 85.25 51 ILE B O 1
ATOM 2422 N N . LEU B 1 52 ? 9.781 -0.476 -11.758 1 89.31 52 LEU B N 1
ATOM 2423 C CA . LEU B 1 52 ? 10.93 -1.054 -11.062 1 89.31 52 LEU B CA 1
ATOM 2424 C C . LEU B 1 52 ? 10.812 -0.859 -9.555 1 89.31 52 LEU B C 1
ATOM 2426 O O . LEU B 1 52 ? 10.773 0.275 -9.078 1 89.31 52 LEU B O 1
ATOM 2430 N N . PRO B 1 53 ? 10.812 -1.921 -8.789 1 90.81 53 PRO B N 1
ATOM 2431 C CA . PRO B 1 53 ? 10.547 -1.832 -7.352 1 90.81 53 PRO B CA 1
ATOM 2432 C C . PRO B 1 53 ? 11.594 -1.011 -6.605 1 90.81 53 PRO B C 1
ATOM 2434 O O . PRO B 1 53 ? 12.797 -1.148 -6.867 1 90.81 53 PRO B O 1
ATOM 2437 N N . SER B 1 54 ? 11.133 -0.175 -5.719 1 88.25 54 SER B N 1
ATOM 2438 C CA . SER B 1 54 ? 11.969 0.546 -4.766 1 88.25 54 SER B CA 1
ATOM 2439 C C . SER B 1 54 ? 11.297 0.636 -3.4 1 88.25 54 SER B C 1
ATOM 2441 O O . SER B 1 54 ? 10.062 0.601 -3.303 1 88.25 54 SER B O 1
ATOM 2443 N N . THR B 1 55 ? 12.109 0.752 -2.395 1 87 55 THR B N 1
ATOM 2444 C CA . THR B 1 55 ? 11.594 0.814 -1.031 1 87 55 THR B CA 1
ATOM 2445 C C . THR B 1 55 ? 10.766 2.08 -0.825 1 87 55 THR B C 1
ATOM 2447 O O . THR B 1 55 ? 9.758 2.059 -0.118 1 87 55 THR B O 1
ATOM 2450 N N . TYR B 1 56 ? 11.18 3.152 -1.436 1 82.88 56 TYR B N 1
ATOM 2451 C CA . TYR B 1 56 ? 10.492 4.43 -1.274 1 82.88 56 TYR B CA 1
ATOM 2452 C C . TYR B 1 56 ? 9.094 4.371 -1.871 1 82.88 56 TYR B C 1
ATOM 2454 O O . TYR B 1 56 ? 8.117 4.742 -1.214 1 82.88 56 TYR B O 1
ATOM 2462 N N . LEU B 1 57 ? 9.031 3.861 -3.059 1 84.12 57 LEU B N 1
ATOM 2463 C CA . LEU B 1 57 ? 7.738 3.736 -3.715 1 84.12 57 LEU B CA 1
ATOM 2464 C C . LEU B 1 57 ? 6.848 2.748 -2.971 1 84.12 57 LEU B C 1
ATOM 2466 O O . LEU B 1 57 ? 5.652 2.996 -2.793 1 84.12 57 LEU B O 1
ATOM 2470 N N . GLY B 1 58 ? 7.473 1.639 -2.572 1 88 58 GLY B N 1
ATOM 2471 C CA . GLY B 1 58 ? 6.734 0.659 -1.79 1 88 58 GLY B CA 1
ATOM 2472 C C . GLY B 1 58 ? 6.141 1.235 -0.519 1 88 58 GLY B C 1
ATOM 2473 O O . GLY B 1 58 ? 4.984 0.961 -0.188 1 88 58 GLY B O 1
ATOM 2474 N N . ARG B 1 59 ? 6.848 2.051 0.09 1 88.75 59 ARG B N 1
ATOM 2475 C CA . ARG B 1 59 ? 6.398 2.682 1.326 1 88.75 59 ARG B CA 1
ATOM 2476 C C . ARG B 1 59 ? 5.203 3.596 1.069 1 88.75 59 ARG B C 1
ATOM 2478 O O . ARG B 1 59 ? 4.246 3.609 1.849 1 88.75 59 ARG B O 1
ATOM 2485 N N . GLU B 1 60 ? 5.258 4.316 0.016 1 86.62 60 GLU B N 1
ATOM 2486 C CA . GLU B 1 60 ? 4.156 5.211 -0.326 1 86.62 60 GLU B CA 1
ATOM 2487 C C . GLU B 1 60 ? 2.857 4.441 -0.526 1 86.62 60 GLU B C 1
ATOM 2489 O O . GLU B 1 60 ? 1.818 4.809 0.028 1 86.62 60 GLU B O 1
ATOM 2494 N N . TYR B 1 61 ? 2.971 3.381 -1.213 1 87.81 61 TYR B N 1
ATOM 2495 C CA . TYR B 1 61 ? 1.776 2.584 -1.474 1 87.81 61 TYR B CA 1
ATOM 2496 C C . TYR B 1 61 ? 1.298 1.887 -0.206 1 87.81 61 TYR B C 1
ATOM 2498 O O . TYR B 1 61 ? 0.093 1.78 0.034 1 87.81 61 TYR B O 1
ATOM 2506 N N . LEU B 1 62 ? 2.242 1.409 0.493 1 92.25 62 LEU B N 1
ATOM 2507 C CA . LEU B 1 62 ? 1.913 0.722 1.737 1 92.25 62 LEU B CA 1
ATOM 2508 C C . LEU B 1 62 ? 1.165 1.649 2.689 1 92.25 62 LEU B C 1
ATOM 2510 O O . LEU B 1 62 ? 0.109 1.287 3.213 1 92.25 62 LEU B O 1
ATOM 2514 N N . VAL B 1 63 ? 1.673 2.801 2.863 1 93 63 VAL B N 1
ATOM 2515 C CA . VAL B 1 63 ? 1.054 3.766 3.766 1 93 63 VAL B CA 1
ATOM 2516 C C . VAL B 1 63 ? -0.299 4.203 3.207 1 93 63 VAL B C 1
ATOM 2518 O O . VAL B 1 63 ? -1.272 4.332 3.953 1 93 63 VAL B O 1
ATOM 2521 N N . PHE B 1 64 ? -0.341 4.41 1.883 1 91.5 64 PHE B N 1
ATOM 2522 C CA . PHE B 1 64 ? -1.599 4.75 1.227 1 91.5 64 PHE B CA 1
ATOM 2523 C C . PHE B 1 64 ? -2.65 3.68 1.492 1 91.5 64 PHE B C 1
ATOM 2525 O O . PHE B 1 64 ? -3.777 3.992 1.884 1 91.5 64 PHE B O 1
ATOM 2532 N N . GLY B 1 65 ? -2.27 2.471 1.344 1 91.31 65 GLY B N 1
ATOM 2533 C CA . GLY B 1 65 ? -3.168 1.363 1.625 1 91.31 65 GLY B CA 1
ATOM 2534 C C . GLY B 1 65 ? -3.621 1.314 3.072 1 91.31 65 GLY B C 1
ATOM 2535 O O . GLY B 1 65 ? -4.812 1.161 3.352 1 91.31 65 GLY B O 1
ATOM 2536 N N . LYS B 1 66 ? -2.715 1.468 3.992 1 93.88 66 LYS B N 1
ATOM 2537 C CA . LYS B 1 66 ? -3.047 1.447 5.414 1 93.88 66 LYS B CA 1
ATOM 2538 C C . LYS B 1 66 ? -3.998 2.586 5.773 1 93.88 66 LYS B C 1
ATOM 2540 O O . LYS B 1 66 ? -4.891 2.418 6.605 1 93.88 66 LYS B O 1
ATOM 2545 N N . LEU B 1 67 ? -3.795 3.67 5.137 1 95.12 67 LEU B N 1
ATOM 2546 C CA . LEU B 1 67 ? -4.668 4.812 5.391 1 95.12 67 LEU B CA 1
ATOM 2547 C C . LEU B 1 67 ? -6.078 4.539 4.887 1 95.12 67 LEU B C 1
ATOM 2549 O O . LEU B 1 67 ? -7.059 4.828 5.582 1 95.12 67 LEU B O 1
ATOM 2553 N N . LEU B 1 68 ? -6.176 3.986 3.686 1 92.31 68 LEU B N 1
ATOM 2554 C CA . LEU B 1 68 ? -7.48 3.629 3.141 1 92.31 68 LEU B CA 1
ATOM 2555 C C . LEU B 1 68 ? -8.219 2.676 4.074 1 92.31 68 LEU B C 1
ATOM 2557 O O . LEU B 1 68 ? -9.414 2.852 4.332 1 92.31 68 LEU B O 1
ATOM 2561 N N . ILE B 1 69 ? -7.496 1.719 4.562 1 91.88 69 ILE B N 1
ATOM 2562 C CA . ILE B 1 69 ? -8.086 0.741 5.469 1 91.88 69 ILE B CA 1
ATOM 2563 C C . ILE B 1 69 ? -8.555 1.436 6.746 1 91.88 69 ILE B C 1
ATOM 2565 O O . ILE B 1 69 ? -9.68 1.229 7.199 1 91.88 69 ILE B O 1
ATOM 2569 N N . SER B 1 70 ? -7.762 2.279 7.332 1 94.81 70 SER B N 1
ATOM 2570 C CA . SER B 1 70 ? -8.086 2.963 8.578 1 94.81 70 SER B CA 1
ATOM 2571 C C . SER B 1 70 ? -9.312 3.857 8.414 1 94.81 70 SER B C 1
ATOM 2573 O O . SER B 1 70 ? -10.234 3.818 9.234 1 94.81 70 SER B O 1
ATOM 2575 N N . LEU B 1 71 ? -9.281 4.621 7.359 1 96.5 71 LEU B N 1
ATOM 2576 C CA . LEU B 1 71 ? -10.391 5.535 7.098 1 96.5 71 LEU B CA 1
ATOM 2577 C C . LEU B 1 71 ? -11.695 4.77 6.902 1 96.5 71 LEU B C 1
ATOM 2579 O O . LEU B 1 71 ? -12.742 5.164 7.426 1 96.5 71 LEU B O 1
ATOM 2583 N N . SER B 1 72 ? -11.602 3.688 6.164 1 93.19 72 SER B N 1
ATOM 2584 C CA . SER B 1 72 ? -12.773 2.848 5.934 1 93.19 72 SER B CA 1
ATOM 2585 C C . SER B 1 72 ? -13.289 2.254 7.242 1 93.19 72 SER B C 1
ATOM 2587 O O . SER B 1 72 ? -14.492 2.275 7.508 1 93.19 72 SER B O 1
ATOM 2589 N N . LYS B 1 73 ? -12.406 1.771 8.031 1 93.19 73 LYS B N 1
ATOM 2590 C CA . LYS B 1 73 ? -12.781 1.154 9.297 1 93.19 73 LYS B CA 1
ATOM 2591 C C . LYS B 1 73 ? -13.367 2.188 10.258 1 93.19 73 LYS B C 1
ATOM 2593 O O . LYS B 1 73 ? -14.328 1.902 10.977 1 93.19 73 LYS B O 1
ATOM 2598 N N . TRP B 1 74 ? -12.719 3.348 10.289 1 97.06 74 TRP B N 1
ATOM 2599 C CA . TRP B 1 74 ? -13.227 4.406 11.156 1 97.06 74 TRP B CA 1
ATOM 2600 C C . TRP B 1 74 ? -14.648 4.801 10.758 1 97.06 74 TRP B C 1
ATOM 2602 O O . TRP B 1 74 ? -15.492 5.059 11.625 1 97.06 74 TRP B O 1
ATOM 2612 N N . ARG B 1 75 ? -14.891 4.836 9.453 1 96.81 75 ARG B N 1
ATOM 2613 C CA . ARG B 1 75 ? -16.234 5.145 8.953 1 96.81 75 ARG B CA 1
ATOM 2614 C C . ARG B 1 75 ? -17.219 4.051 9.328 1 96.81 75 ARG B C 1
ATOM 2616 O O . ARG B 1 75 ? -18.312 4.34 9.812 1 96.81 75 ARG B O 1
ATOM 2623 N N . ALA B 1 76 ? -16.891 2.846 9.164 1 93.31 76 ALA B N 1
ATOM 2624 C CA . ALA B 1 76 ? -17.75 1.694 9.43 1 93.31 76 ALA B CA 1
ATOM 2625 C C . ALA B 1 76 ? -18.094 1.596 10.914 1 93.31 76 ALA B C 1
ATOM 2627 O O . ALA B 1 76 ? -19.203 1.206 11.281 1 93.31 76 ALA B O 1
ATOM 2628 N N . LYS B 1 77 ? -17.219 2.041 11.789 1 95.44 77 LYS B N 1
ATOM 2629 C CA . LYS B 1 77 ? -17.406 1.936 13.234 1 95.44 77 LYS B CA 1
ATOM 2630 C C . LYS B 1 77 ? -18.078 3.188 13.797 1 95.44 77 LYS B C 1
ATOM 2632 O O . LYS B 1 77 ? -18.234 3.314 15.016 1 95.44 77 LYS B O 1
ATOM 2637 N N . GLY B 1 78 ? -18.266 4.117 12.992 1 96 78 GLY B N 1
ATOM 2638 C CA . GLY B 1 78 ? -18.922 5.34 13.43 1 96 78 GLY B CA 1
ATOM 2639 C C . GLY B 1 78 ? -17.969 6.309 14.117 1 96 78 GLY B C 1
ATOM 2640 O O . GLY B 1 78 ? -18.406 7.266 14.758 1 96 78 GLY B O 1
ATOM 2641 N N . LEU B 1 79 ? -16.688 6.055 13.953 1 96.94 79 LEU B N 1
ATOM 2642 C CA . LEU B 1 79 ? -15.695 6.945 14.555 1 96.94 79 LEU B CA 1
ATOM 2643 C C . LEU B 1 79 ? -15.508 8.203 13.711 1 96.94 79 LEU B C 1
ATOM 2645 O O . LEU B 1 79 ? -15 9.211 14.195 1 96.94 79 LEU B O 1
ATOM 2649 N N . LEU B 1 80 ? -15.805 8.078 12.414 1 96.94 80 LEU B N 1
ATOM 2650 C CA . LEU B 1 80 ? -16.016 9.188 11.492 1 96.94 80 LEU B CA 1
ATOM 2651 C C . LEU B 1 80 ? -17.438 9.164 10.945 1 96.94 80 LEU B C 1
ATOM 2653 O O . LEU B 1 80 ? -17.875 8.172 10.352 1 96.94 80 LEU B O 1
ATOM 2657 N N . ASP B 1 81 ? -18.156 10.148 11.117 1 95.44 81 ASP B N 1
ATOM 2658 C CA . ASP B 1 81 ? -19.562 10.164 10.695 1 95.44 81 ASP B CA 1
ATOM 2659 C C . ASP B 1 81 ? -19.719 10.898 9.367 1 95.44 81 ASP B C 1
ATOM 2661 O O . ASP B 1 81 ? -20.812 11.375 9.055 1 95.44 81 ASP B O 1
ATOM 2665 N N . PHE B 1 82 ? -18.672 11.141 8.672 1 95.81 82 PHE B N 1
ATOM 2666 C CA . PHE B 1 82 ? -18.656 11.766 7.355 1 95.81 82 PHE B CA 1
ATOM 2667 C C . PHE B 1 82 ? -17.688 11.039 6.422 1 95.81 82 PHE B C 1
ATOM 2669 O O . PHE B 1 82 ? -16.812 10.312 6.879 1 95.81 82 PHE B O 1
ATOM 2676 N N . ASP B 1 83 ? -17.922 11.273 5.098 1 94.81 83 ASP B N 1
ATOM 2677 C CA . ASP B 1 83 ? -17.047 10.656 4.098 1 94.81 83 ASP B CA 1
ATOM 2678 C C . ASP B 1 83 ? -15.766 11.477 3.908 1 94.81 83 ASP B C 1
ATOM 2680 O O . ASP B 1 83 ? -15.82 12.703 3.789 1 94.81 83 ASP B O 1
ATOM 2684 N N . VAL B 1 84 ? -14.719 10.742 3.988 1 96.38 84 VAL B N 1
ATOM 2685 C CA . VAL B 1 84 ? -13.43 11.32 3.643 1 96.38 84 VAL B CA 1
ATOM 2686 C C . VAL B 1 84 ? -12.945 10.742 2.314 1 96.38 84 VAL B C 1
ATOM 2688 O O . VAL B 1 84 ? -12.953 9.523 2.115 1 96.38 84 VAL B O 1
ATOM 2691 N N . TYR B 1 85 ? -12.602 11.656 1.438 1 91.5 85 TYR B N 1
ATOM 2692 C CA . TYR B 1 85 ? -11.992 11.25 0.174 1 91.5 85 TYR B CA 1
ATOM 2693 C C . TYR B 1 85 ? -10.492 11.5 0.188 1 91.5 85 TYR B C 1
ATOM 2695 O O . TYR B 1 85 ? -10.008 12.422 0.852 1 91.5 85 TYR B O 1
ATOM 2703 N N . ILE B 1 86 ? -9.773 10.641 -0.53 1 91.69 86 ILE B N 1
ATOM 2704 C CA . ILE B 1 86 ? -8.32 10.773 -0.546 1 91.69 86 ILE B CA 1
ATOM 2705 C C . ILE B 1 86 ? -7.816 10.805 -1.988 1 91.69 86 ILE B C 1
ATOM 2707 O O . ILE B 1 86 ? -8.344 10.094 -2.85 1 91.69 86 ILE B O 1
ATOM 2711 N N . ARG B 1 87 ? -6.797 11.648 -2.227 1 86.12 87 ARG B N 1
ATOM 2712 C CA . ARG B 1 87 ? -6.125 11.703 -3.521 1 86.12 87 ARG B CA 1
ATOM 2713 C C . ARG B 1 87 ? -4.609 11.766 -3.352 1 86.12 87 ARG B C 1
ATOM 2715 O O . ARG B 1 87 ? -4.105 12.508 -2.506 1 86.12 87 ARG B O 1
ATOM 2722 N N . PRO B 1 88 ? -3.955 10.875 -4.086 1 83.31 88 PRO B N 1
ATOM 2723 C CA . PRO B 1 88 ? -2.531 11.172 -4.246 1 83.31 88 PRO B CA 1
ATOM 2724 C C . PRO B 1 88 ? -2.281 12.461 -5.023 1 83.31 88 PRO B C 1
ATOM 2726 O O . PRO B 1 88 ? -2.604 12.547 -6.211 1 83.31 88 PRO B O 1
ATOM 2729 N N . THR B 1 89 ? -1.691 13.453 -4.363 1 75.75 89 THR B N 1
ATOM 2730 C CA . THR B 1 89 ? -1.627 14.773 -4.973 1 75.75 89 THR B CA 1
ATOM 2731 C C . THR B 1 89 ? -0.178 15.195 -5.199 1 75.75 89 THR B C 1
ATOM 2733 O O . THR B 1 89 ? 0.103 16.031 -6.062 1 75.75 89 THR B O 1
ATOM 2736 N N . GLY B 1 90 ? 0.648 14.68 -4.238 1 70.62 90 GLY B N 1
ATOM 2737 C CA . GLY B 1 90 ? 1.99 15.234 -4.199 1 70.62 90 GLY B CA 1
ATOM 2738 C C . GLY B 1 90 ? 2.861 14.789 -5.355 1 70.62 90 GLY B C 1
ATOM 2739 O O . GLY B 1 90 ? 2.803 13.625 -5.766 1 70.62 90 GLY B O 1
ATOM 2740 N N . VAL B 1 91 ? 3.498 15.797 -6.109 1 58.5 91 VAL B N 1
ATOM 2741 C CA . VAL B 1 91 ? 4.434 15.594 -7.211 1 58.5 91 VAL B CA 1
ATOM 2742 C C . VAL B 1 91 ? 5.867 15.703 -6.699 1 58.5 91 VAL B C 1
ATOM 2744 O O . VAL B 1 91 ? 6.82 15.57 -7.473 1 58.5 91 VAL B O 1
ATOM 2747 N N . GLY B 1 92 ? 6.27 15.586 -5.438 1 50.41 92 GLY B N 1
ATOM 2748 C CA . GLY B 1 92 ? 7.676 15.453 -5.086 1 50.41 92 GLY B CA 1
ATOM 2749 C C . GLY B 1 92 ? 8.195 16.594 -4.234 1 50.41 92 GLY B C 1
ATOM 2750 O O . GLY B 1 92 ? 8.398 17.703 -4.734 1 50.41 92 GLY B O 1
ATOM 2751 N N . THR B 1 93 ? 7.742 17.141 -3.094 1 49.88 93 THR B N 1
ATOM 2752 C CA . THR B 1 93 ? 8.68 18.062 -2.467 1 49.88 93 THR B CA 1
ATOM 2753 C C . THR B 1 93 ? 10.023 17.391 -2.207 1 49.88 93 THR B C 1
ATOM 2755 O O . THR B 1 93 ? 10.219 16.781 -1.15 1 49.88 93 THR B O 1
ATOM 2758 N N . LEU B 1 94 ? 10.336 16.312 -2.986 1 47.44 94 LEU B N 1
ATOM 2759 C CA . LEU B 1 94 ? 11.477 15.695 -2.309 1 47.44 94 LEU B CA 1
ATOM 2760 C C . LEU B 1 94 ? 12.492 16.766 -1.888 1 47.44 94 LEU B C 1
ATOM 2762 O O . LEU B 1 94 ? 13.273 16.547 -0.959 1 47.44 94 LEU B O 1
ATOM 2766 N N . THR B 1 95 ? 13.203 17.406 -2.932 1 45.97 95 THR B N 1
ATOM 2767 C CA . THR B 1 95 ? 14.539 17.953 -2.729 1 45.97 95 THR B CA 1
ATOM 2768 C C . THR B 1 95 ? 14.469 19.281 -1.973 1 45.97 95 THR B C 1
ATOM 2770 O O . THR B 1 95 ? 13.383 19.812 -1.737 1 45.97 95 THR B O 1
ATOM 2773 N N . ASN B 1 96 ? 15.555 19.609 -1.301 1 44.03 96 ASN B N 1
ATOM 2774 C CA . ASN B 1 96 ? 15.875 20.875 -0.667 1 44.03 96 ASN B CA 1
ATOM 2775 C C . ASN B 1 96 ? 15.422 22.062 -1.521 1 44.03 96 ASN B C 1
ATOM 2777 O O . ASN B 1 96 ? 15.453 23.203 -1.073 1 44.03 96 ASN B O 1
ATOM 2781 N N . VAL B 1 97 ? 15.008 21.641 -2.766 1 42.19 97 VAL B N 1
ATOM 2782 C CA . VAL B 1 97 ? 14.625 22.766 -3.615 1 42.19 97 VAL B CA 1
ATOM 2783 C C . VAL B 1 97 ? 13.18 22.594 -4.074 1 42.19 97 VAL B C 1
ATOM 2785 O O . VAL B 1 97 ? 12.828 21.578 -4.684 1 42.19 97 VAL B O 1
ATOM 2788 N N . ILE B 1 98 ? 12.328 23.312 -3.477 1 46.12 98 ILE B N 1
ATOM 2789 C CA . ILE B 1 98 ? 10.961 23.375 -3.975 1 46.12 98 ILE B CA 1
ATOM 2790 C C . ILE B 1 98 ? 10.969 23.812 -5.438 1 46.12 98 ILE B C 1
ATOM 2792 O O . ILE B 1 98 ? 11.484 24.891 -5.77 1 46.12 98 ILE B O 1
ATOM 2796 N N . ASN B 1 99 ? 10.688 22.844 -6.336 1 45.62 99 ASN B N 1
ATOM 2797 C CA . ASN B 1 99 ? 10.539 23.266 -7.727 1 45.62 99 ASN B CA 1
ATOM 2798 C C . ASN B 1 99 ? 9.172 23.906 -7.973 1 45.62 99 ASN B C 1
ATOM 2800 O O . ASN B 1 99 ? 8.188 23.203 -8.219 1 45.62 99 ASN B O 1
ATOM 2804 N N . GLU B 1 100 ? 9.086 25.172 -7.781 1 52.62 100 GLU B N 1
ATOM 2805 C CA . GLU B 1 100 ? 7.855 25.969 -7.863 1 52.62 100 GLU B CA 1
ATOM 2806 C C . GLU B 1 100 ? 7.156 25.75 -9.203 1 52.62 100 GLU B C 1
ATOM 2808 O O . GLU B 1 100 ? 5.941 25.938 -9.312 1 52.62 100 GLU B O 1
ATOM 2813 N N . GLN B 1 101 ? 7.945 25.375 -10.156 1 52.06 101 GLN B N 1
ATOM 2814 C CA . GLN B 1 101 ? 7.348 25.219 -11.477 1 52.06 101 GLN B CA 1
ATOM 2815 C C . GLN B 1 101 ? 6.414 24 -11.508 1 52.06 101 GLN B C 1
ATOM 2817 O O . GLN B 1 101 ? 5.484 23.953 -12.32 1 52.06 101 GLN B O 1
ATOM 2822 N N . TYR B 1 102 ? 6.668 23.234 -10.523 1 51.84 102 TYR B N 1
ATOM 2823 C CA . TYR B 1 102 ? 5.891 22 -10.594 1 51.84 102 TYR B CA 1
ATOM 2824 C C . TYR B 1 102 ? 4.734 22.016 -9.602 1 51.84 102 TYR B C 1
ATOM 2826 O O . TYR B 1 102 ? 3.871 21.141 -9.625 1 51.84 102 TYR B O 1
ATOM 2834 N N . TYR B 1 103 ? 4.812 23.188 -8.82 1 60.25 103 TYR B N 1
ATOM 2835 C CA . TYR B 1 103 ? 3.809 23.188 -7.762 1 60.25 103 TYR B CA 1
ATOM 2836 C C . TYR B 1 103 ? 2.758 24.266 -8.008 1 60.25 103 TYR B C 1
ATOM 2838 O O . TYR B 1 103 ? 3.08 25.453 -8.055 1 60.25 103 TYR B O 1
ATOM 2846 N N . SER B 1 104 ? 1.604 23.828 -8.344 1 61.94 104 SER B N 1
ATOM 2847 C CA . SER B 1 104 ? 0.544 24.812 -8.547 1 61.94 104 SER B CA 1
ATOM 2848 C C . SER B 1 104 ? -0.11 25.203 -7.23 1 61.94 104 SER B C 1
ATOM 2850 O O . SER B 1 104 ? -0.52 26.344 -7.051 1 61.94 104 SER B O 1
ATOM 2852 N N . GLY B 1 105 ? -0.117 24.266 -6.262 1 74.38 105 GLY B N 1
ATOM 2853 C CA . GLY B 1 105 ? -0.77 24.531 -4.988 1 74.38 105 GLY B CA 1
ATOM 2854 C C . GLY B 1 105 ? -0.269 23.656 -3.863 1 74.38 105 GLY B C 1
ATOM 2855 O O . GLY B 1 105 ? 0.696 22.906 -4.035 1 74.38 105 GLY B O 1
ATOM 2856 N N . LEU B 1 106 ? -0.742 23.922 -2.744 1 81.06 106 LEU B N 1
ATOM 2857 C CA . LEU B 1 106 ? -0.338 23.203 -1.54 1 81.06 106 LEU B CA 1
ATOM 2858 C C . LEU B 1 106 ? -0.49 21.688 -1.729 1 81.06 106 LEU B C 1
ATOM 2860 O O . LEU B 1 106 ? 0.299 20.906 -1.191 1 81.06 106 LEU B O 1
ATOM 2864 N N . GLN B 1 107 ? -1.474 21.359 -2.537 1 76.94 107 GLN B N 1
ATOM 2865 C CA . GLN B 1 107 ? -1.771 19.938 -2.738 1 76.94 107 GLN B CA 1
ATOM 2866 C C . GLN B 1 107 ? -0.633 19.234 -3.469 1 76.94 107 GLN B C 1
ATOM 2868 O O . GLN B 1 107 ? -0.42 18.031 -3.289 1 76.94 107 GLN B O 1
ATOM 2873 N N . ASP B 1 108 ? 0.132 19.922 -4.152 1 77.31 108 ASP B N 1
ATOM 2874 C CA . ASP B 1 108 ? 1.224 19.344 -4.93 1 77.31 108 ASP B CA 1
ATOM 2875 C C . ASP B 1 108 ? 2.471 19.156 -4.07 1 77.31 108 ASP B C 1
ATOM 2877 O O . ASP B 1 108 ? 3.408 18.453 -4.469 1 77.31 108 ASP B O 1
ATOM 2881 N N . LYS B 1 109 ? 2.367 19.672 -2.963 1 80.62 109 LYS B N 1
ATOM 2882 C CA . LYS B 1 109 ? 3.574 19.719 -2.143 1 80.62 109 LYS B CA 1
ATOM 2883 C C . LYS B 1 109 ? 3.617 18.531 -1.175 1 80.62 109 LYS B C 1
ATOM 2885 O O . LYS B 1 109 ? 4.676 18.219 -0.626 1 80.62 109 LYS B O 1
ATOM 2890 N N . TYR B 1 110 ? 2.49 18 -0.981 1 88.19 110 TYR B N 1
ATOM 2891 C CA . TYR B 1 110 ? 2.396 16.844 -0.083 1 88.19 110 TYR B CA 1
ATOM 2892 C C . TYR B 1 110 ? 1.871 15.625 -0.817 1 88.19 110 TYR B C 1
ATOM 2894 O O . TYR B 1 110 ? 1.202 15.742 -1.846 1 88.19 110 TYR B O 1
ATOM 2902 N N . ASP B 1 111 ? 2.104 14.477 -0.295 1 86.88 111 ASP B N 1
ATOM 2903 C CA . ASP B 1 111 ? 1.896 13.219 -1.006 1 86.88 111 ASP B CA 1
ATOM 2904 C C . ASP B 1 111 ? 0.407 12.938 -1.198 1 86.88 111 ASP B C 1
ATOM 2906 O O . ASP B 1 111 ? -0.011 12.484 -2.266 1 86.88 111 ASP B O 1
ATOM 2910 N N . LEU B 1 112 ? -0.345 13.117 -0.158 1 90.62 112 LEU B N 1
ATOM 2911 C CA . LEU B 1 112 ? -1.776 12.836 -0.181 1 90.62 112 LEU B CA 1
ATOM 2912 C C . LEU B 1 112 ? -2.57 14.023 0.356 1 90.62 112 LEU B C 1
ATOM 2914 O O . LEU B 1 112 ? -2.078 14.773 1.198 1 90.62 112 LEU B O 1
ATOM 2918 N N . THR B 1 113 ? -3.727 14.141 -0.152 1 91.56 113 THR B N 1
ATOM 2919 C CA . THR B 1 113 ? -4.668 15.102 0.401 1 91.56 113 THR B CA 1
ATOM 2920 C C . THR B 1 113 ? -6.004 14.438 0.719 1 91.56 113 THR B C 1
ATOM 2922 O O . THR B 1 113 ? -6.504 13.633 -0.069 1 91.56 113 THR B O 1
ATOM 2925 N N . LEU B 1 114 ? -6.477 14.672 1.915 1 96.19 114 LEU B N 1
ATOM 2926 C CA . LEU B 1 114 ? -7.805 14.234 2.332 1 96.19 114 LEU B CA 1
ATOM 2927 C C . LEU B 1 114 ? -8.844 15.32 2.094 1 96.19 114 LEU B C 1
ATOM 2929 O O . LEU B 1 114 ? -8.609 16.484 2.412 1 96.19 114 LEU B O 1
ATOM 2933 N N . TYR B 1 115 ? -9.969 14.914 1.565 1 94 115 TYR B N 1
ATOM 2934 C CA . TYR B 1 115 ? -11.016 15.859 1.18 1 94 115 TYR B CA 1
ATOM 2935 C C . TYR B 1 115 ? -12.344 15.5 1.826 1 94 115 TYR B C 1
ATOM 2937 O O . TYR B 1 115 ? -12.57 14.344 2.184 1 94 115 TYR B O 1
ATOM 2945 N N . VAL B 1 116 ? -13.148 16.484 1.933 1 94.56 116 VAL B N 1
ATOM 2946 C CA . VAL B 1 116 ? -14.578 16.297 2.172 1 94.56 116 VAL B CA 1
ATOM 2947 C C . VAL B 1 116 ? -15.375 16.875 1.01 1 94.56 116 VAL B C 1
ATOM 2949 O O . VAL B 1 116 ? -14.914 17.812 0.335 1 94.56 116 VAL B O 1
ATOM 2952 N N . LYS B 1 117 ? -16.484 16.297 0.84 1 90.5 117 LYS B N 1
ATOM 2953 C CA . LYS B 1 117 ? -17.344 16.766 -0.244 1 90.5 117 LYS B CA 1
ATOM 2954 C C . LYS B 1 117 ? -18.531 17.547 0.298 1 90.5 117 LYS B C 1
ATOM 2956 O O . LYS B 1 117 ? -19.203 17.125 1.237 1 90.5 117 LYS B O 1
ATOM 2961 N N . ALA B 1 118 ? -18.703 18.703 -0.161 1 88.12 118 ALA B N 1
ATOM 2962 C CA . ALA B 1 118 ? -19.891 19.516 0.08 1 88.12 118 ALA B CA 1
ATOM 2963 C C . ALA B 1 118 ? -20.547 19.938 -1.234 1 88.12 118 ALA B C 1
ATOM 2965 O O . ALA B 1 118 ? -19.906 20.578 -2.074 1 88.12 118 ALA B O 1
ATOM 2966 N N . LYS B 1 119 ? -21.734 19.406 -1.385 1 84.19 119 LYS B N 1
ATOM 2967 C CA . LYS B 1 119 ? -22.469 19.609 -2.639 1 84.19 119 LYS B CA 1
ATOM 2968 C C . LYS B 1 119 ? -21.719 18.969 -3.809 1 84.19 119 LYS B C 1
ATOM 2970 O O . LYS B 1 119 ? -21.516 17.75 -3.838 1 84.19 119 LYS B O 1
ATOM 2975 N N . THR B 1 120 ? -21.094 19.812 -4.734 1 85.62 120 THR B N 1
ATOM 2976 C CA . THR B 1 120 ? -20.453 19.234 -5.91 1 85.62 120 THR B CA 1
ATOM 2977 C C . THR B 1 120 ? -18.953 19.453 -5.871 1 85.62 120 THR B C 1
ATOM 2979 O O . THR B 1 120 ? -18.234 19.094 -6.809 1 85.62 120 THR B O 1
ATOM 2982 N N . GLU B 1 121 ? -18.578 19.984 -4.703 1 88 121 GLU B N 1
ATOM 2983 C CA . GLU B 1 121 ? -17.156 20.359 -4.66 1 88 121 GLU B CA 1
ATOM 2984 C C . GLU B 1 121 ? -16.422 19.594 -3.57 1 88 121 GLU B C 1
ATOM 2986 O O . GLU B 1 121 ? -17 19.234 -2.545 1 88 121 GLU B O 1
ATOM 2991 N N . TYR B 1 122 ? -15.211 19.328 -3.834 1 89.88 122 TYR B N 1
ATOM 2992 C CA . TYR B 1 122 ? -14.32 18.719 -2.85 1 89.88 122 TYR B CA 1
ATOM 2993 C C . TYR B 1 122 ? -13.43 19.781 -2.199 1 89.88 122 TYR B C 1
ATOM 2995 O O . TYR B 1 122 ? -12.766 20.547 -2.891 1 89.88 122 TYR B O 1
ATOM 3003 N N . TYR B 1 123 ? -13.391 19.75 -0.868 1 92.12 123 TYR B N 1
ATOM 3004 C CA . TYR B 1 123 ? -12.594 20.688 -0.093 1 92.12 123 TYR B CA 1
ATOM 3005 C C . TYR B 1 123 ? -11.469 19.969 0.639 1 92.12 123 TYR B C 1
ATOM 3007 O O . TYR B 1 123 ? -11.695 18.969 1.313 1 92.12 123 TYR B O 1
ATOM 3015 N N . PRO B 1 124 ? -10.289 20.5 0.483 1 93.06 124 PRO B N 1
ATOM 3016 C CA . PRO B 1 124 ? -9.188 19.875 1.208 1 93.06 124 PRO B CA 1
ATOM 3017 C C . PRO B 1 124 ? -9.281 20.062 2.719 1 93.06 124 PRO B C 1
ATOM 3019 O O . PRO B 1 124 ? -9.539 21.188 3.184 1 93.06 124 PRO B O 1
ATOM 3022 N N . LEU B 1 125 ? -9.055 18.984 3.484 1 95.5 125 LEU B N 1
ATOM 3023 C CA . LEU B 1 125 ? -9.094 19.031 4.941 1 95.5 125 LEU B CA 1
ATOM 3024 C C . LEU B 1 125 ? -7.688 18.906 5.523 1 95.5 125 LEU B C 1
ATOM 3026 O O . LEU B 1 125 ? -7.293 19.688 6.391 1 95.5 125 LEU B O 1
ATOM 3030 N N . ILE B 1 126 ? -7.027 17.875 5.043 1 96.62 126 ILE B N 1
ATOM 3031 C CA . ILE B 1 126 ? -5.727 17.547 5.613 1 96.62 126 ILE B CA 1
ATOM 3032 C C . ILE B 1 126 ? -4.766 17.141 4.5 1 96.62 126 ILE B C 1
ATOM 3034 O O . ILE B 1 126 ? -5.148 16.422 3.568 1 96.62 126 ILE B O 1
ATOM 3038 N N . TRP B 1 127 ? -3.535 17.625 4.598 1 94.38 127 TRP B N 1
ATOM 3039 C CA . TRP B 1 127 ? -2.443 17.188 3.732 1 94.38 127 TRP B CA 1
ATOM 3040 C C . TRP B 1 127 ? -1.506 16.234 4.465 1 94.38 127 TRP B C 1
ATOM 3042 O O . TRP B 1 127 ? -1.206 16.438 5.645 1 94.38 127 TRP B O 1
ATOM 3052 N N . ILE B 1 128 ? -1.062 15.219 3.717 1 95.31 128 ILE B N 1
ATOM 3053 C CA . ILE B 1 128 ? -0.247 14.18 4.34 1 95.31 128 ILE B CA 1
ATOM 3054 C C . ILE B 1 128 ? 1.06 14.016 3.568 1 95.31 128 ILE B C 1
ATOM 3056 O O . ILE B 1 128 ? 1.056 13.938 2.338 1 95.31 128 ILE B O 1
ATOM 3060 N N . ASP B 1 129 ? 2.102 14.023 4.301 1 92.75 129 ASP B N 1
ATOM 3061 C CA . ASP B 1 129 ? 3.41 13.641 3.779 1 92.75 129 ASP B CA 1
ATOM 3062 C C . ASP B 1 129 ? 3.857 12.297 4.355 1 92.75 129 ASP B C 1
ATOM 3064 O O . ASP B 1 129 ? 3.73 12.062 5.559 1 92.75 129 ASP B O 1
ATOM 3068 N N . ILE B 1 130 ? 4.297 11.445 3.449 1 92.06 130 ILE B N 1
ATOM 3069 C CA . ILE B 1 130 ? 4.777 10.133 3.869 1 92.06 130 ILE B CA 1
ATOM 3070 C C . ILE B 1 130 ? 6.301 10.148 3.965 1 92.06 130 ILE B C 1
ATOM 3072 O O . ILE B 1 130 ? 6.984 10.594 3.039 1 92.06 130 ILE B O 1
ATOM 3076 N N . THR B 1 131 ? 6.777 9.742 5.141 1 88.69 131 THR B N 1
ATOM 3077 C CA . THR B 1 131 ? 8.219 9.633 5.367 1 88.69 131 THR B CA 1
ATOM 3078 C C . THR B 1 131 ? 8.578 8.25 5.891 1 88.69 131 THR B C 1
ATOM 3080 O O . THR B 1 131 ? 7.695 7.43 6.148 1 88.69 131 THR B O 1
ATOM 3083 N N . GLY B 1 132 ? 9.844 7.996 5.898 1 86.44 132 GLY B N 1
ATOM 3084 C CA . GLY B 1 132 ? 10.289 6.703 6.391 1 86.44 132 GLY B CA 1
ATOM 3085 C C . GLY B 1 132 ? 11.781 6.656 6.668 1 86.44 132 GLY B C 1
ATOM 3086 O O . GLY B 1 132 ? 12.484 7.656 6.508 1 86.44 132 GLY B O 1
ATOM 3087 N N . SER B 1 133 ? 12.125 5.625 7.297 1 77.81 133 SER B N 1
ATOM 3088 C CA . SER B 1 133 ? 13.531 5.367 7.586 1 77.81 133 SER B CA 1
ATOM 3089 C C . SER B 1 133 ? 13.891 3.906 7.324 1 77.81 133 SER B C 1
ATOM 3091 O O . SER B 1 133 ? 13.07 3.012 7.535 1 77.81 133 SER B O 1
ATOM 3093 N N . SER B 1 134 ? 15.102 3.832 6.773 1 73.19 134 SER B N 1
ATOM 3094 C CA . SER B 1 134 ? 15.625 2.479 6.617 1 73.19 134 SER B CA 1
ATOM 3095 C C . SER B 1 134 ? 16.359 2.02 7.871 1 73.19 134 SER B C 1
ATOM 3097 O O . SER B 1 134 ? 16.75 0.855 7.98 1 73.19 134 SER B O 1
ATOM 3099 N N . TRP B 1 135 ? 16.516 2.971 8.805 1 77.75 135 TRP B N 1
ATOM 3100 C CA . TRP B 1 135 ? 17.219 2.637 10.039 1 77.75 135 TRP B CA 1
ATOM 3101 C C . TRP B 1 135 ? 16.266 2.084 11.086 1 77.75 135 TRP B C 1
ATOM 3103 O O . TRP B 1 135 ? 15.125 2.555 11.203 1 77.75 135 TRP B O 1
ATOM 3113 N N . THR B 1 136 ? 16.844 1.14 11.805 1 86.06 136 THR B N 1
ATOM 3114 C CA . THR B 1 136 ? 16.109 0.662 12.969 1 86.06 136 THR B CA 1
ATOM 3115 C C . THR B 1 136 ? 16.125 1.698 14.086 1 86.06 136 THR B C 1
ATOM 3117 O O . THR B 1 136 ? 16.922 2.635 14.062 1 86.06 136 THR B O 1
ATOM 3120 N N . GLU B 1 137 ? 15.219 1.518 14.977 1 88.06 137 GLU B N 1
ATOM 3121 C CA . GLU B 1 137 ? 15.195 2.381 16.156 1 88.06 137 GLU B CA 1
ATOM 3122 C C . GLU B 1 137 ? 16.516 2.295 16.922 1 88.06 137 GLU B C 1
ATOM 3124 O O . GLU B 1 137 ? 17 3.303 17.438 1 88.06 137 GLU B O 1
ATOM 3129 N N . GLU B 1 138 ? 17.078 1.095 16.922 1 89.69 138 GLU B N 1
ATOM 3130 C CA . GLU B 1 138 ? 18.359 0.882 17.609 1 89.69 138 GLU B CA 1
ATOM 3131 C C . GLU B 1 138 ? 19.5 1.616 16.906 1 89.69 138 GLU B C 1
ATOM 3133 O O . GLU B 1 138 ? 20.328 2.26 17.547 1 89.69 138 GLU B O 1
ATOM 3138 N N . GLN B 1 139 ? 19.5 1.558 15.609 1 87.44 139 GLN B N 1
ATOM 3139 C CA . GLN B 1 139 ? 20.5 2.264 14.828 1 87.44 139 GLN B CA 1
ATOM 3140 C C . GLN B 1 139 ? 20.375 3.775 15 1 87.44 139 GLN B C 1
ATOM 3142 O O . GLN B 1 139 ? 21.391 4.484 15.07 1 87.44 139 GLN B O 1
ATOM 3147 N N . SER B 1 140 ? 19.188 4.188 15.023 1 84.56 140 SER B N 1
ATOM 3148 C CA . SER B 1 140 ? 18.938 5.602 15.281 1 84.56 140 SER B CA 1
ATOM 3149 C C . SER B 1 140 ? 19.422 6.012 16.672 1 84.56 140 SER B C 1
ATOM 3151 O O . SER B 1 140 ? 20.031 7.074 16.828 1 84.56 140 SER B O 1
ATOM 3153 N N . LYS B 1 141 ? 19.203 5.18 17.594 1 90.12 141 LYS B N 1
ATOM 3154 C CA . LYS B 1 141 ? 19.641 5.449 18.953 1 90.12 141 LYS B CA 1
ATOM 3155 C C . LYS B 1 141 ? 21.156 5.508 19.047 1 90.12 141 LYS B C 1
ATOM 3157 O O . LYS B 1 141 ? 21.719 6.363 19.734 1 90.12 141 LYS B O 1
ATOM 3162 N N . GLU B 1 142 ? 21.797 4.645 18.359 1 90.12 142 GLU B N 1
ATOM 3163 C CA . GLU B 1 142 ? 23.25 4.625 18.344 1 90.12 142 GLU B CA 1
ATOM 3164 C C . GLU B 1 142 ? 23.812 5.891 17.703 1 90.12 142 GLU B C 1
ATOM 3166 O O . GLU B 1 142 ? 24.844 6.414 18.156 1 90.12 142 GLU B O 1
ATOM 3171 N N . ARG B 1 143 ? 23.078 6.348 16.766 1 83.75 143 ARG B N 1
ATOM 3172 C CA . ARG B 1 143 ? 23.562 7.477 15.977 1 83.75 143 ARG B CA 1
ATOM 3173 C C . ARG B 1 143 ? 23.281 8.797 16.688 1 83.75 143 ARG B C 1
ATOM 3175 O O . ARG B 1 143 ? 24.094 9.727 16.625 1 83.75 143 ARG B O 1
ATOM 3182 N N . TYR B 1 144 ? 22.156 8.82 17.375 1 84.38 144 TYR B N 1
ATOM 3183 C CA . TYR B 1 144 ? 21.703 10.125 17.828 1 84.38 144 TYR B CA 1
ATOM 3184 C C . TYR B 1 144 ? 21.547 10.141 19.344 1 84.38 144 TYR B C 1
ATOM 3186 O O . TYR B 1 144 ? 21.172 11.164 19.922 1 84.38 144 TYR B O 1
ATOM 3194 N N . GLY B 1 145 ? 21.844 9.062 19.953 1 87.69 145 GLY B N 1
ATOM 3195 C CA . GLY B 1 145 ? 21.703 8.969 21.406 1 87.69 145 GLY B CA 1
ATOM 3196 C C . GLY B 1 145 ? 20.297 8.578 21.844 1 87.69 145 GLY B C 1
ATOM 3197 O O . GLY B 1 145 ? 20.094 8.164 22.984 1 87.69 145 GLY B O 1
ATOM 3198 N N . GLU B 1 146 ? 19.359 8.773 20.969 1 91 146 GLU B N 1
ATOM 3199 C CA . GLU B 1 146 ? 17.984 8.32 21.141 1 91 146 GLU B CA 1
ATOM 3200 C C . GLU B 1 146 ? 17.328 7.984 19.812 1 91 146 GLU B C 1
ATOM 3202 O O . GLU B 1 146 ? 17.859 8.344 18.75 1 91 146 GLU B O 1
ATOM 3207 N N . SER B 1 147 ? 16.297 7.188 19.875 1 91.38 147 SER B N 1
ATOM 3208 C CA . SER B 1 147 ? 15.586 6.863 18.641 1 91.38 147 SER B CA 1
ATOM 3209 C C . SER B 1 147 ? 14.797 8.062 18.125 1 91.38 147 SER B C 1
ATOM 3211 O O . SER B 1 147 ? 13.953 8.609 18.844 1 91.38 147 SER B O 1
ATOM 3213 N N . VAL B 1 148 ? 15.094 8.43 16.938 1 91.56 148 VAL B N 1
ATOM 3214 C CA . VAL B 1 148 ? 14.43 9.594 16.359 1 91.56 148 VAL B CA 1
ATOM 3215 C C . VAL B 1 148 ? 13.953 9.273 14.945 1 91.56 148 VAL B C 1
ATOM 3217 O O . VAL B 1 148 ? 14.508 8.398 14.281 1 91.56 148 VAL B O 1
ATOM 3220 N N . TYR B 1 149 ? 12.867 9.883 14.578 1 91.69 149 TYR B N 1
ATOM 3221 C CA . TYR B 1 149 ? 12.516 10.031 13.172 1 91.69 149 TYR B CA 1
ATOM 3222 C C . TYR B 1 149 ? 12.766 11.461 12.695 1 91.69 149 TYR B C 1
ATOM 3224 O O . TYR B 1 149 ? 12.688 12.406 13.484 1 91.69 149 TYR B O 1
ATOM 3232 N N . ALA B 1 150 ? 13.133 11.578 11.383 1 89.62 150 ALA B N 1
ATOM 3233 C CA . ALA B 1 150 ? 13.516 12.883 10.844 1 89.62 150 ALA B CA 1
ATOM 3234 C C . ALA B 1 150 ? 12.477 13.391 9.844 1 89.62 150 ALA B C 1
ATOM 3236 O O . ALA B 1 150 ? 11.93 12.617 9.055 1 89.62 150 ALA B O 1
ATOM 3237 N N . ILE B 1 151 ? 12.227 14.664 9.93 1 91.5 151 ILE B N 1
ATOM 3238 C CA . ILE B 1 151 ? 11.391 15.352 8.961 1 91.5 151 ILE B CA 1
ATOM 3239 C C . ILE B 1 151 ? 12.164 16.5 8.328 1 91.5 151 ILE B C 1
ATOM 3241 O O . ILE B 1 151 ? 12.742 17.328 9.039 1 91.5 151 ILE B O 1
ATOM 3245 N N . LEU B 1 152 ? 12.156 16.562 7.012 1 87.56 152 LEU B N 1
ATOM 3246 C CA . LEU B 1 152 ? 12.758 17.688 6.32 1 87.56 152 LEU B CA 1
ATOM 3247 C C . LEU B 1 152 ? 12.102 19 6.75 1 87.56 152 LEU B C 1
ATOM 3249 O O . LEU B 1 152 ? 10.883 19.141 6.684 1 87.56 152 LEU B O 1
ATOM 3253 N N . SER B 1 153 ? 12.93 19.922 7.141 1 89.94 153 SER B N 1
ATOM 3254 C CA . SER B 1 153 ? 12.414 21.156 7.715 1 89.94 153 SER B CA 1
ATOM 3255 C C . SER B 1 153 ? 11.602 21.953 6.695 1 89.94 153 SER B C 1
ATOM 3257 O O . SER B 1 153 ? 10.633 22.625 7.051 1 89.94 153 SER B O 1
ATOM 3259 N N . THR B 1 154 ? 11.961 21.844 5.441 1 85.81 154 THR B N 1
ATOM 3260 C CA . THR B 1 154 ? 11.273 22.562 4.379 1 85.81 154 THR B CA 1
ATOM 3261 C C . THR B 1 154 ? 9.797 22.188 4.332 1 85.81 154 THR B C 1
ATOM 3263 O O . THR B 1 154 ? 8.945 23.031 4.027 1 85.81 154 THR B O 1
ATOM 3266 N N . LYS B 1 155 ? 9.492 21 4.672 1 89.19 155 LYS B N 1
ATOM 3267 C CA . LYS B 1 155 ? 8.109 20.531 4.637 1 89.19 155 LYS B CA 1
ATOM 3268 C C . LYS B 1 155 ? 7.273 21.219 5.715 1 89.19 155 LYS B C 1
ATOM 3270 O O . LYS B 1 155 ? 6.09 21.484 5.508 1 89.19 155 LYS B O 1
ATOM 3275 N N . VAL B 1 156 ? 7.898 21.453 6.77 1 92.5 156 VAL B N 1
ATOM 3276 C CA . VAL B 1 156 ? 7.227 22.141 7.863 1 92.5 156 VAL B CA 1
ATOM 3277 C C . VAL B 1 156 ? 7.113 23.625 7.539 1 92.5 156 VAL B C 1
ATOM 3279 O O . VAL B 1 156 ? 6.082 24.25 7.809 1 92.5 156 VAL B O 1
ATOM 3282 N N . GLU B 1 157 ? 8.141 24.203 6.934 1 90.75 157 GLU B N 1
ATOM 3283 C CA . GLU B 1 157 ? 8.133 25.609 6.559 1 90.75 157 GLU B CA 1
ATOM 3284 C C . GLU B 1 157 ? 7.039 25.906 5.539 1 90.75 157 GLU B C 1
ATOM 3286 O O . GLU B 1 157 ? 6.402 26.969 5.598 1 90.75 157 GLU B O 1
ATOM 3291 N N . VAL B 1 158 ? 6.828 25.016 4.664 1 88.5 158 VAL B N 1
ATOM 3292 C CA . VAL B 1 158 ? 5.766 25.172 3.674 1 88.5 158 VAL B CA 1
ATOM 3293 C C . VAL B 1 158 ? 4.414 25.266 4.379 1 88.5 158 VAL B C 1
ATOM 3295 O O . VAL B 1 158 ? 3.586 26.125 4.039 1 88.5 158 VAL B O 1
ATOM 3298 N N . ALA B 1 159 ? 4.176 24.438 5.344 1 93.69 159 ALA B N 1
ATOM 3299 C CA . ALA B 1 159 ? 2.932 24.469 6.109 1 93.69 159 ALA B CA 1
ATOM 3300 C C . ALA B 1 159 ? 2.773 25.797 6.844 1 93.69 159 ALA B C 1
ATOM 3302 O O . ALA B 1 159 ? 1.677 26.359 6.898 1 93.69 159 ALA B O 1
ATOM 3303 N N . LYS B 1 160 ? 3.857 26.25 7.391 1 93.94 160 LYS B N 1
ATOM 3304 C CA . LYS B 1 160 ? 3.852 27.516 8.109 1 93.94 160 LYS B CA 1
ATOM 3305 C C . LYS B 1 160 ? 3.52 28.672 7.176 1 93.94 160 LYS B C 1
ATOM 3307 O O . LYS B 1 160 ? 2.662 29.516 7.488 1 93.94 160 LYS B O 1
ATOM 3312 N N . GLN B 1 161 ? 4.145 28.719 6.074 1 90.94 161 GLN B N 1
ATOM 3313 C CA . GLN B 1 161 ? 3.973 29.781 5.102 1 90.94 161 GLN B CA 1
ATOM 3314 C C . GLN B 1 161 ? 2.539 29.844 4.586 1 90.94 161 GLN B C 1
ATOM 3316 O O . GLN B 1 161 ? 2.035 30.906 4.234 1 90.94 161 GLN B O 1
ATOM 3321 N N . ASN B 1 162 ? 1.886 28.703 4.582 1 91 162 ASN B N 1
ATOM 3322 C CA . ASN B 1 162 ? 0.531 28.641 4.047 1 91 162 ASN B CA 1
ATOM 3323 C C . ASN B 1 162 ? -0.513 28.625 5.16 1 91 162 ASN B C 1
ATOM 3325 O O . ASN B 1 162 ? -1.699 28.406 4.902 1 91 162 ASN B O 1
ATOM 3329 N N . GLU B 1 163 ? -0.088 28.75 6.43 1 94 163 GLU B N 1
ATOM 3330 C CA . GLU B 1 163 ? -0.935 28.875 7.613 1 94 163 GLU B CA 1
ATOM 3331 C C . GLU B 1 163 ? -1.841 27.656 7.77 1 94 163 GLU B C 1
ATOM 3333 O O . GLU B 1 163 ? -3.035 27.797 8.039 1 94 163 GLU B O 1
ATOM 3338 N N . VAL B 1 164 ? -1.24 26.453 7.535 1 95.12 164 VAL B N 1
ATOM 3339 C CA . VAL B 1 164 ? -2.025 25.234 7.629 1 95.12 164 VAL B CA 1
ATOM 3340 C C . VAL B 1 164 ? -1.313 24.234 8.531 1 95.12 164 VAL B C 1
ATOM 3342 O O . VAL B 1 164 ? -1.422 23.016 8.336 1 95.12 164 VAL B O 1
ATOM 3345 N N . MET B 1 165 ? -0.579 24.625 9.477 1 96.62 165 MET B N 1
ATOM 3346 C CA . MET B 1 165 ? 0.273 23.766 10.305 1 96.62 165 MET B CA 1
ATOM 3347 C C . MET B 1 165 ? -0.551 22.703 11.023 1 96.62 165 MET B C 1
ATOM 3349 O O . MET B 1 165 ? -0.094 21.578 11.195 1 96.62 165 MET B O 1
ATOM 3353 N N . GLY B 1 166 ? -1.671 23.047 11.375 1 96.75 166 GLY B N 1
ATOM 3354 C CA . GLY B 1 166 ? -2.518 22.078 12.07 1 96.75 166 GLY B CA 1
ATOM 3355 C C . GLY B 1 166 ? -3.125 21.047 11.141 1 96.75 166 GLY B C 1
ATOM 3356 O O . GLY B 1 166 ? -3.625 20.016 11.602 1 96.75 166 GLY B O 1
ATOM 3357 N N . ARG B 1 167 ? -3.035 21.312 9.82 1 97.12 167 ARG B N 1
ATOM 3358 C CA . ARG B 1 167 ? -3.705 20.469 8.844 1 97.12 167 ARG B CA 1
ATOM 3359 C C . ARG B 1 167 ? -2.693 19.703 8 1 97.12 167 ARG B C 1
ATOM 3361 O O . ARG B 1 167 ? -3.07 18.969 7.09 1 97.12 167 ARG B O 1
ATOM 3368 N N . VAL B 1 168 ? -1.438 19.859 8.281 1 96.19 168 VAL B N 1
ATOM 3369 C CA . VAL B 1 168 ? -0.388 19.078 7.629 1 96.19 168 VAL B CA 1
ATOM 3370 C C . VAL B 1 168 ? 0.124 18.016 8.586 1 96.19 168 VAL B C 1
ATOM 3372 O O . VAL B 1 168 ? 0.543 18.312 9.711 1 96.19 168 VAL B O 1
ATOM 3375 N N . TRP B 1 169 ? 0.016 16.828 8.117 1 97.5 169 TRP B N 1
ATOM 3376 C CA . TRP B 1 169 ? 0.443 15.688 8.93 1 97.5 169 TRP B CA 1
ATOM 3377 C C . TRP B 1 169 ? 1.538 14.891 8.219 1 97.5 169 TRP B C 1
ATOM 3379 O O . TRP B 1 169 ? 1.511 14.742 6.996 1 97.5 169 TRP B O 1
ATOM 3389 N N . PHE B 1 170 ? 2.48 14.422 8.977 1 96.5 170 PHE B N 1
ATOM 3390 C CA . PHE B 1 170 ? 3.531 13.508 8.531 1 96.5 170 PHE B CA 1
ATOM 3391 C C . PHE B 1 170 ? 3.281 12.102 9.047 1 96.5 170 PHE B C 1
ATOM 3393 O O . PHE B 1 170 ? 3.076 11.891 10.242 1 96.5 170 PHE B O 1
ATOM 3400 N N . ILE B 1 171 ? 3.23 11.164 8.125 1 96.38 171 ILE B N 1
ATOM 3401 C CA . ILE B 1 171 ? 3.129 9.75 8.484 1 96.38 171 ILE B CA 1
ATOM 3402 C C . ILE B 1 171 ? 4.461 9.055 8.219 1 96.38 171 ILE B C 1
ATOM 3404 O O . ILE B 1 171 ? 4.953 9.062 7.086 1 96.38 171 ILE B O 1
ATOM 3408 N N . HIS B 1 172 ? 5.008 8.531 9.289 1 94.88 172 HIS B N 1
ATOM 3409 C CA . HIS B 1 172 ? 6.277 7.816 9.195 1 94.88 172 HIS B CA 1
ATOM 3410 C C . HIS B 1 172 ? 6.066 6.305 9.266 1 94.88 172 HIS B C 1
ATOM 3412 O O . HIS B 1 172 ? 5.391 5.812 10.172 1 94.88 172 HIS B O 1
ATOM 3418 N N . TYR B 1 173 ? 6.609 5.66 8.297 1 92.75 173 TYR B N 1
ATOM 3419 C CA . TYR B 1 173 ? 6.617 4.203 8.312 1 92.75 173 TYR B CA 1
ATOM 3420 C C . TYR B 1 173 ? 8.039 3.668 8.461 1 92.75 173 TYR B C 1
ATOM 3422 O O . TYR B 1 173 ? 8.906 3.973 7.641 1 92.75 173 TYR B O 1
ATOM 3430 N N . SER B 1 174 ? 8.25 2.896 9.516 1 88.88 174 SER B N 1
ATOM 3431 C CA . SER B 1 174 ? 9.531 2.225 9.719 1 88.88 174 SER B CA 1
ATOM 3432 C C . SER B 1 174 ? 9.57 0.88 9 1 88.88 174 SER B C 1
ATOM 3434 O O . SER B 1 174 ? 8.938 -0.082 9.438 1 88.88 174 SER B O 1
ATOM 3436 N N . ASP B 1 175 ? 10.383 0.781 8.016 1 78.75 175 ASP B N 1
ATOM 3437 C CA . ASP B 1 175 ? 10.477 -0.439 7.223 1 78.75 175 ASP B CA 1
ATOM 3438 C C . ASP B 1 175 ? 10.969 -1.611 8.07 1 78.75 175 ASP B C 1
ATOM 3440 O O . ASP B 1 175 ? 10.531 -2.748 7.875 1 78.75 175 ASP B O 1
ATOM 3444 N N . ALA B 1 176 ? 11.859 -1.284 8.984 1 78.44 176 ALA B N 1
ATOM 3445 C CA . ALA B 1 176 ? 12.5 -2.32 9.781 1 78.44 176 ALA B CA 1
ATOM 3446 C C . ALA B 1 176 ? 11.586 -2.795 10.906 1 78.44 176 ALA B C 1
ATOM 3448 O O . ALA B 1 176 ? 11.625 -3.967 11.297 1 78.44 176 ALA B O 1
ATOM 3449 N N . GLU B 1 177 ? 10.742 -1.894 11.391 1 83.5 177 GLU B N 1
ATOM 3450 C CA . GLU B 1 177 ? 9.938 -2.209 12.57 1 83.5 177 GLU B CA 1
ATOM 3451 C C . GLU B 1 177 ? 8.477 -2.439 12.188 1 83.5 177 GLU B C 1
ATOM 3453 O O . GLU B 1 177 ? 7.688 -2.908 13.008 1 83.5 177 GLU B O 1
ATOM 3458 N N . ASP B 1 178 ? 8.133 -2.217 10.977 1 83.69 178 ASP B N 1
ATOM 3459 C CA . ASP B 1 178 ? 6.754 -2.307 10.516 1 83.69 178 ASP B CA 1
ATOM 3460 C C . ASP B 1 178 ? 5.82 -1.502 11.422 1 83.69 178 ASP B C 1
ATOM 3462 O O . ASP B 1 178 ? 4.812 -2.023 11.906 1 83.69 178 ASP B O 1
ATOM 3466 N N . LYS B 1 179 ? 6.215 -0.292 11.711 1 88.31 179 LYS B N 1
ATOM 3467 C CA . LYS B 1 179 ? 5.438 0.604 12.562 1 88.31 179 LYS B CA 1
ATOM 3468 C C . LYS B 1 179 ? 5.035 1.868 11.812 1 88.31 179 LYS B C 1
ATOM 3470 O O . LYS B 1 179 ? 5.812 2.393 11.008 1 88.31 179 LYS B O 1
ATOM 3475 N N . LEU B 1 180 ? 3.828 2.277 12.125 1 93.19 180 LEU B N 1
ATOM 3476 C CA . LEU B 1 180 ? 3.279 3.492 11.531 1 93.19 180 LEU B CA 1
ATOM 3477 C C . LEU B 1 180 ? 2.957 4.523 12.609 1 93.19 180 LEU B C 1
ATOM 3479 O O . LEU B 1 180 ? 2.232 4.23 13.562 1 93.19 180 LEU B O 1
ATOM 3483 N N . LYS B 1 181 ? 3.559 5.715 12.5 1 96.5 181 LYS B N 1
ATOM 3484 C CA . LYS B 1 181 ? 3.309 6.824 13.414 1 96.5 181 LYS B CA 1
ATOM 3485 C C . LYS B 1 181 ? 3.02 8.117 12.656 1 96.5 181 LYS B C 1
ATOM 3487 O O . LYS B 1 181 ? 3.268 8.195 11.445 1 96.5 181 LYS B O 1
ATOM 3492 N N . CYS B 1 182 ? 2.445 9.07 13.406 1 97.94 182 CYS B N 1
ATOM 3493 C CA . CYS B 1 182 ? 2.156 10.328 12.734 1 97.94 182 CYS B CA 1
ATOM 3494 C C . CYS B 1 182 ? 2.391 11.516 13.664 1 97.94 182 CYS B C 1
ATOM 3496 O O . CYS B 1 182 ? 2.484 11.344 14.883 1 97.94 182 CYS B O 1
ATOM 3498 N N . ILE B 1 183 ? 2.605 12.672 13.086 1 98.56 183 ILE B N 1
ATOM 3499 C CA . ILE B 1 183 ? 2.775 13.93 13.797 1 98.56 183 ILE B CA 1
ATOM 3500 C C . ILE B 1 183 ? 2.383 15.094 12.891 1 98.56 183 ILE B C 1
ATOM 3502 O O . ILE B 1 183 ? 2.604 15.047 11.68 1 98.56 183 ILE B O 1
ATOM 3506 N N . SER B 1 184 ? 1.804 16.109 13.453 1 98.38 184 SER B N 1
ATOM 3507 C CA . SER B 1 184 ? 1.425 17.266 12.648 1 98.38 184 SER B CA 1
ATOM 3508 C C . SER B 1 184 ? 2.535 18.297 12.617 1 98.38 184 SER B C 1
ATOM 3510 O O . SER B 1 184 ? 3.389 18.328 13.508 1 98.38 184 SER B O 1
ATOM 3512 N N . ALA B 1 185 ? 2.49 19.141 11.609 1 97.69 185 ALA B N 1
ATOM 3513 C CA . ALA B 1 185 ? 3.426 20.266 11.531 1 97.69 185 ALA B CA 1
ATOM 3514 C C . ALA B 1 185 ? 3.297 21.156 12.758 1 97.69 185 ALA B C 1
ATOM 3516 O O . ALA B 1 185 ? 4.297 21.672 13.273 1 97.69 185 ALA B O 1
ATOM 3517 N N . LEU B 1 186 ? 2.098 21.344 13.266 1 98.38 186 LEU B N 1
ATOM 3518 C CA . LEU B 1 186 ? 1.861 22.172 14.438 1 98.38 186 LEU B CA 1
ATOM 3519 C C . LEU B 1 186 ? 2.523 21.578 15.672 1 98.38 186 LEU B C 1
ATOM 3521 O O . LEU B 1 186 ? 3.113 22.297 16.484 1 98.38 186 LEU B O 1
ATOM 3525 N N . GLN B 1 187 ? 2.418 20.297 15.8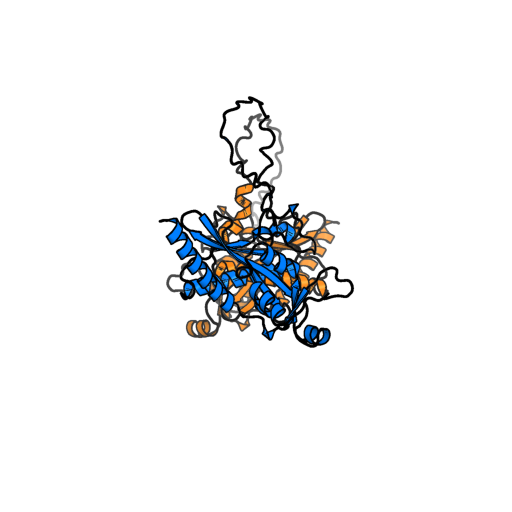2 1 98.38 187 GLN B N 1
ATOM 3526 C CA . GLN B 1 187 ? 3.066 19.625 16.938 1 98.38 187 GLN B CA 1
ATOM 3527 C C . GLN B 1 187 ? 4.582 19.781 16.875 1 98.38 187 GLN B C 1
ATOM 3529 O O . GLN B 1 187 ? 5.234 19.984 17.906 1 98.38 187 GLN B O 1
ATOM 3534 N N . ILE B 1 188 ? 5.105 19.688 15.711 1 98.12 188 ILE B N 1
ATOM 3535 C CA . ILE B 1 188 ? 6.543 19.844 15.523 1 98.12 188 ILE B CA 1
ATOM 3536 C C . ILE B 1 188 ? 6.957 21.266 15.938 1 98.12 188 ILE B C 1
ATOM 3538 O O . ILE B 1 188 ? 7.926 21.438 16.672 1 98.12 188 ILE B O 1
ATOM 3542 N N . LEU B 1 189 ? 6.223 22.219 15.461 1 97.44 189 LEU B N 1
ATOM 3543 C CA . LEU B 1 189 ? 6.504 23.594 15.82 1 97.44 189 LEU B CA 1
ATOM 3544 C C . LEU B 1 189 ? 6.445 23.797 17.328 1 97.44 189 LEU B C 1
ATOM 3546 O O . LEU B 1 189 ? 7.309 24.453 17.906 1 97.44 189 LEU B O 1
ATOM 3550 N N . ASN B 1 190 ? 5.43 23.25 17.953 1 97.94 190 ASN B N 1
ATOM 3551 C CA . ASN B 1 190 ? 5.277 23.375 19.391 1 97.94 190 ASN B CA 1
ATOM 3552 C C . ASN B 1 190 ? 6.453 22.734 20.141 1 97.94 190 ASN B C 1
ATOM 3554 O O . ASN B 1 190 ? 6.953 23.297 21.109 1 97.94 190 ASN B O 1
ATOM 3558 N N . LEU B 1 191 ? 6.879 21.594 19.688 1 98.25 191 LEU B N 1
ATOM 3559 C CA . LEU B 1 191 ? 8.023 20.922 20.297 1 98.25 191 LEU B CA 1
ATOM 3560 C C . LEU B 1 191 ? 9.281 21.781 20.172 1 98.25 191 LEU B C 1
ATOM 3562 O O . LEU B 1 191 ? 10.086 21.859 21.109 1 98.25 191 LEU B O 1
ATOM 3566 N N . GLU B 1 192 ? 9.469 22.375 19.016 1 96.75 192 GLU B N 1
ATOM 3567 C CA . GLU B 1 192 ? 10.609 23.25 18.781 1 96.75 192 GLU B CA 1
ATOM 3568 C C . GLU B 1 192 ? 10.57 24.453 19.719 1 96.75 192 GLU B C 1
ATOM 3570 O O . GLU B 1 192 ? 11.578 24.797 20.344 1 96.75 192 GLU B O 1
ATOM 3575 N N . LYS B 1 193 ? 9.453 25.094 19.844 1 96.5 193 LYS B N 1
ATOM 3576 C CA . LYS B 1 193 ? 9.273 26.266 20.703 1 96.5 193 LYS B CA 1
ATOM 3577 C C . LYS B 1 193 ? 9.539 25.906 22.172 1 96.5 193 LYS B C 1
ATOM 3579 O O . LYS B 1 193 ? 10.023 26.75 22.938 1 96.5 193 LYS B O 1
ATOM 3584 N N . GLN B 1 194 ? 9.25 24.688 22.516 1 97.62 194 GLN B N 1
ATOM 3585 C CA . GLN B 1 194 ? 9.445 24.234 23.891 1 97.62 194 GLN B CA 1
ATOM 3586 C C . GLN B 1 194 ? 10.891 23.797 24.125 1 97.62 194 GLN B C 1
ATOM 3588 O O . GLN B 1 194 ? 11.25 23.406 25.25 1 97.62 194 GLN B O 1
ATOM 3593 N N . GLY B 1 195 ? 11.703 23.719 23.094 1 95 195 GLY B N 1
ATOM 3594 C CA . GLY B 1 195 ? 13.102 23.344 23.219 1 95 195 GLY B CA 1
ATOM 3595 C C . GLY B 1 195 ? 13.305 21.844 23.312 1 95 195 GLY B C 1
ATOM 3596 O O . GLY B 1 195 ? 14.352 21.375 23.781 1 95 195 GLY B O 1
ATOM 3597 N N . LYS B 1 196 ? 12.328 21.141 22.859 1 96 196 LYS B N 1
ATOM 3598 C CA . LYS B 1 196 ? 12.398 19.688 22.969 1 96 196 LYS B CA 1
ATOM 3599 C C . LYS B 1 196 ? 13.055 19.062 21.734 1 96 196 LYS B C 1
ATOM 3601 O O . LYS B 1 196 ? 13.508 17.922 21.781 1 96 196 LYS B O 1
ATOM 3606 N N . ILE B 1 197 ? 12.961 19.812 20.625 1 95 197 ILE B N 1
ATOM 3607 C CA . ILE B 1 197 ? 13.633 19.375 19.391 1 95 197 ILE B CA 1
ATOM 3608 C C . ILE B 1 197 ? 14.297 20.562 18.719 1 95 197 ILE B C 1
ATOM 3610 O O . ILE B 1 197 ? 14.016 21.719 19.047 1 95 197 ILE B O 1
ATOM 3614 N N . LYS B 1 198 ? 15.227 20.312 17.844 1 86.81 198 LYS B N 1
ATOM 3615 C CA . LYS B 1 198 ? 15.906 21.344 17.062 1 86.81 198 LYS B CA 1
ATOM 3616 C C . LYS B 1 198 ? 16.156 20.859 15.633 1 86.81 198 LYS B C 1
ATOM 3618 O O . LYS B 1 198 ? 16.094 19.656 15.352 1 86.81 198 LYS B O 1
ATOM 3623 N N . LYS B 1 199 ? 16.344 21.797 14.781 1 87.62 199 LYS B N 1
ATOM 3624 C CA . LYS B 1 199 ? 16.781 21.5 13.414 1 87.62 199 LYS B CA 1
ATOM 3625 C C . LYS B 1 199 ? 18.266 21.156 13.375 1 87.62 199 LYS B C 1
ATOM 3627 O O . LYS B 1 199 ? 19.078 21.766 14.07 1 87.62 199 LYS B O 1
ATOM 3632 N N . ASP B 1 200 ? 18.516 20.094 12.703 1 81.19 200 ASP B N 1
ATOM 3633 C CA . ASP B 1 200 ? 19.922 19.703 12.57 1 81.19 200 ASP B CA 1
ATOM 3634 C C . ASP B 1 200 ? 20.219 19.156 11.18 1 81.19 200 ASP B C 1
ATOM 3636 O O . ASP B 1 200 ? 19.297 18.734 10.469 1 81.19 200 ASP B O 1
ATOM 3640 N N . LYS B 1 201 ? 21.547 19.312 10.766 1 76.25 201 LYS B N 1
ATOM 3641 C CA . LYS B 1 201 ? 22 18.641 9.547 1 76.25 201 LYS B CA 1
ATOM 3642 C C . LYS B 1 201 ? 22.359 17.188 9.82 1 76.25 201 LYS B C 1
ATOM 3644 O O . LYS B 1 201 ? 23.203 16.906 10.664 1 76.25 201 LYS B O 1
ATOM 3649 N N . PHE B 1 202 ? 21.469 16.328 9.594 1 63.34 202 PHE B N 1
ATOM 3650 C CA . PHE B 1 202 ? 21.516 14.953 10.07 1 63.34 202 PHE B CA 1
ATOM 3651 C C . PHE B 1 202 ? 22.703 14.211 9.461 1 63.34 202 PHE B C 1
ATOM 3653 O O . PHE B 1 202 ? 23.141 13.195 10 1 63.34 202 PHE B O 1
ATOM 3660 N N . GLU B 1 203 ? 23.094 14.516 8.289 1 60.5 203 GLU B N 1
ATOM 3661 C CA . GLU B 1 203 ? 24.281 13.891 7.703 1 60.5 203 GLU B CA 1
ATOM 3662 C C . GLU B 1 203 ? 25.359 14.938 7.402 1 60.5 203 GLU B C 1
ATOM 3664 O O . GLU B 1 203 ? 25.047 16.125 7.254 1 60.5 203 GLU B O 1
ATOM 3669 N N . ARG B 1 204 ? 26.547 14.32 7.469 1 57.44 204 ARG B N 1
ATOM 3670 C CA . ARG B 1 204 ? 27.656 15.164 7.051 1 57.44 204 ARG B CA 1
ATOM 3671 C C . ARG B 1 204 ? 27.438 15.695 5.637 1 57.44 204 ARG B C 1
ATOM 3673 O O . ARG B 1 204 ? 27.062 14.938 4.738 1 57.44 204 ARG B O 1
ATOM 3680 N N . ASP B 1 205 ? 27.328 17.016 5.492 1 59.97 205 ASP B N 1
ATOM 3681 C CA . ASP B 1 205 ? 27.234 17.672 4.191 1 59.97 205 ASP B CA 1
ATOM 3682 C C . ASP B 1 205 ? 25.797 17.797 3.73 1 59.97 205 ASP B C 1
ATOM 3684 O O . ASP B 1 205 ? 25.531 18.016 2.549 1 59.97 205 ASP B O 1
ATOM 3688 N N . ALA B 1 206 ? 25.047 17.422 4.773 1 63.34 206 ALA B N 1
ATOM 3689 C CA . ALA B 1 206 ? 23.641 17.625 4.41 1 63.34 206 ALA B CA 1
ATOM 3690 C C . ALA B 1 206 ? 23.344 19.094 4.121 1 63.34 206 ALA B C 1
ATOM 3692 O O . ALA B 1 206 ? 23.781 19.969 4.863 1 63.34 206 ALA B O 1
ATOM 3693 N N . VAL B 1 207 ? 22.75 19.297 3 1 66.31 207 VAL B N 1
ATOM 3694 C CA . VAL B 1 207 ? 22.422 20.656 2.596 1 66.31 207 VAL B CA 1
ATOM 3695 C C . VAL B 1 207 ? 21.078 21.062 3.211 1 66.31 207 VAL B C 1
ATOM 3697 O O . VAL B 1 207 ? 20.812 22.25 3.396 1 66.31 207 VAL B O 1
ATOM 3700 N N . SER B 1 208 ? 20.391 20 3.646 1 74.44 208 SER B N 1
ATOM 3701 C CA . SER B 1 208 ? 19.062 20.297 4.164 1 74.44 208 SER B CA 1
ATOM 3702 C C . SER B 1 208 ? 18.984 20.062 5.672 1 74.44 208 SER B C 1
ATOM 3704 O O . SER B 1 208 ? 19.734 19.234 6.215 1 74.44 208 SER B O 1
ATOM 3706 N N . TYR B 1 209 ? 18.188 20.953 6.246 1 85.06 209 TYR B N 1
ATOM 3707 C CA . TYR B 1 209 ? 17.938 20.781 7.672 1 85.06 209 TYR B CA 1
ATOM 3708 C C . TYR B 1 209 ? 16.75 19.859 7.922 1 85.06 209 TYR B C 1
ATOM 3710 O O . TYR B 1 209 ? 15.773 19.875 7.172 1 85.06 209 TYR B O 1
ATOM 3718 N N . TYR B 1 210 ? 16.922 19.062 9 1 89.38 210 TYR B N 1
ATOM 3719 C CA . TYR B 1 210 ? 15.867 18.141 9.422 1 89.38 210 TYR B CA 1
ATOM 3720 C C . TYR B 1 210 ? 15.492 18.375 10.875 1 89.38 210 TYR B C 1
ATOM 3722 O O . TYR B 1 210 ? 16.328 18.781 11.688 1 89.38 210 TYR B O 1
ATOM 3730 N N . TYR B 1 211 ? 14.227 18.234 11.133 1 92.69 211 TYR B N 1
ATOM 3731 C CA . TYR B 1 211 ? 13.82 18.031 12.523 1 92.69 211 TYR B CA 1
ATOM 3732 C C . TYR B 1 211 ? 14.039 16.594 12.961 1 92.69 211 TYR B C 1
ATOM 3734 O O . TYR B 1 211 ? 13.516 15.664 12.336 1 92.69 211 TYR B O 1
ATOM 3742 N N . LEU B 1 212 ? 14.875 16.422 13.922 1 91.94 212 LEU B N 1
ATOM 3743 C CA . LEU B 1 212 ? 15 15.125 14.57 1 91.94 212 LEU B CA 1
ATOM 3744 C C . LEU B 1 212 ? 14.031 15.008 15.75 1 91.94 212 LEU B C 1
ATOM 3746 O O . LEU B 1 212 ? 14.211 15.672 16.766 1 91.94 212 LEU B O 1
ATOM 3750 N N . ILE B 1 213 ? 13.062 14.156 15.602 1 95.62 213 ILE B N 1
ATOM 3751 C CA . ILE B 1 213 ? 11.977 14.086 16.578 1 95.62 213 ILE B CA 1
ATOM 3752 C C . ILE B 1 213 ? 12.016 12.742 17.297 1 95.62 213 ILE B C 1
ATOM 3754 O O . ILE B 1 213 ? 11.844 11.688 16.672 1 95.62 213 ILE B O 1
ATOM 3758 N N . PRO B 1 214 ? 12.227 12.789 18.594 1 95.56 214 PRO B N 1
ATOM 3759 C CA . PRO B 1 214 ? 12.227 11.539 19.359 1 95.56 214 PRO B CA 1
ATOM 3760 C C . PRO B 1 214 ? 10.938 10.742 19.188 1 95.56 214 PRO B C 1
ATOM 3762 O O . PRO B 1 214 ? 9.852 11.328 19.094 1 95.56 214 PRO B O 1
ATOM 3765 N N . LEU B 1 215 ? 10.984 9.445 19.25 1 94.56 215 LEU B N 1
ATOM 3766 C CA . LEU B 1 215 ? 9.883 8.531 18.969 1 94.56 215 LEU B CA 1
ATOM 3767 C C . LEU B 1 215 ? 8.734 8.758 19.953 1 94.56 215 LEU B C 1
ATOM 3769 O O . LEU B 1 215 ? 7.566 8.57 19.594 1 94.56 215 LEU B O 1
ATOM 3773 N N . GLN B 1 216 ? 9.047 9.141 21.125 1 95.44 216 GLN B N 1
ATOM 3774 C CA . GLN B 1 216 ? 8.031 9.297 22.172 1 95.44 216 GLN B CA 1
ATOM 3775 C C . GLN B 1 216 ? 7.027 10.383 21.797 1 95.44 216 GLN B C 1
ATOM 3777 O O . GLN B 1 216 ? 5.918 10.422 22.328 1 95.44 216 GLN B O 1
ATOM 3782 N N . TYR B 1 217 ? 7.387 11.305 20.922 1 97.75 217 TYR B N 1
ATOM 3783 C CA . TYR B 1 217 ? 6.508 12.414 20.578 1 97.75 217 TYR B CA 1
ATOM 3784 C C . TYR B 1 217 ? 5.625 12.055 19.391 1 97.75 217 TYR B C 1
ATOM 3786 O O . TYR B 1 217 ? 4.711 12.805 19.031 1 97.75 217 TYR B O 1
ATOM 3794 N N . TRP B 1 218 ? 5.926 10.992 18.688 1 97.44 218 TRP B N 1
ATOM 3795 C CA . TRP B 1 218 ? 5.102 10.523 17.578 1 97.44 218 TRP B CA 1
ATOM 3796 C C . TRP B 1 218 ? 3.848 9.82 18.078 1 97.44 218 TRP B C 1
ATOM 3798 O O . TRP B 1 218 ? 3.875 9.172 19.141 1 97.44 218 TRP B O 1
ATOM 3808 N N . LYS B 1 219 ? 2.799 9.961 17.344 1 97.44 219 LYS B N 1
ATOM 3809 C CA . LYS B 1 219 ? 1.49 9.469 17.766 1 97.44 219 LYS B CA 1
ATOM 3810 C C . LYS B 1 219 ? 0.998 8.367 16.828 1 97.44 219 LYS B C 1
ATOM 3812 O O . LYS B 1 219 ? 1.6 8.125 15.773 1 97.44 219 LYS B O 1
ATOM 3817 N N . ASN B 1 220 ? -0.068 7.719 17.297 1 95.56 220 ASN B N 1
ATOM 3818 C CA . ASN B 1 220 ? -0.756 6.762 16.438 1 95.56 220 ASN B CA 1
ATOM 3819 C C . ASN B 1 220 ? -1.765 7.453 15.523 1 95.56 220 ASN B C 1
ATOM 3821 O O . ASN B 1 220 ? -2.09 8.625 15.719 1 95.56 220 ASN B O 1
ATOM 3825 N N . LEU B 1 221 ? -2.303 6.75 14.578 1 96.44 221 LEU B N 1
ATOM 3826 C CA . LEU B 1 221 ? -3.199 7.309 13.57 1 96.44 221 LEU B CA 1
ATOM 3827 C C . LEU B 1 221 ? -4.504 7.781 14.203 1 96.44 221 LEU B C 1
ATOM 3829 O O . LEU B 1 221 ? -5.262 8.531 13.586 1 96.44 221 LEU B O 1
ATOM 3833 N N . THR B 1 222 ? -4.688 7.355 15.422 1 96.56 222 THR B N 1
ATOM 3834 C CA . THR B 1 222 ? -5.875 7.82 16.125 1 96.56 222 THR B CA 1
ATOM 3835 C C . THR B 1 222 ? -5.871 9.344 16.25 1 96.56 222 THR B C 1
ATOM 3837 O O . THR B 1 222 ? -6.926 9.977 16.203 1 96.56 222 THR B O 1
ATOM 3840 N N . ASP B 1 223 ? -4.727 9.906 16.438 1 97.44 223 ASP B N 1
ATOM 3841 C CA . ASP B 1 223 ? -4.617 11.359 16.547 1 97.44 223 ASP B CA 1
ATOM 3842 C C . ASP B 1 223 ? -5.008 12.039 15.234 1 97.44 223 ASP B C 1
ATOM 3844 O O . ASP B 1 223 ? -5.617 13.109 15.242 1 97.44 223 ASP B O 1
ATOM 3848 N N . LEU B 1 224 ? -4.672 11.445 14.148 1 97.88 224 LEU B N 1
ATOM 3849 C CA . LEU B 1 224 ? -5.098 11.953 12.844 1 97.88 224 LEU B CA 1
ATOM 3850 C C . LEU B 1 224 ? -6.617 11.922 12.719 1 97.88 224 LEU B C 1
ATOM 3852 O O . LEU B 1 224 ? -7.223 12.875 12.227 1 97.88 224 LEU B O 1
ATOM 3856 N N . ARG B 1 225 ? -7.23 10.852 13.156 1 98 225 ARG B N 1
ATOM 3857 C CA . ARG B 1 225 ? -8.688 10.719 13.117 1 98 225 ARG B CA 1
ATOM 3858 C C . ARG B 1 225 ? -9.352 11.844 13.914 1 98 225 ARG B C 1
ATOM 3860 O O . ARG B 1 225 ? -10.32 12.445 13.445 1 98 225 ARG B O 1
ATOM 3867 N N . VAL B 1 226 ? -8.805 12.078 15.078 1 97.44 226 VAL B N 1
ATOM 3868 C CA . VAL B 1 226 ? -9.352 13.117 15.945 1 97.44 226 VAL B CA 1
ATOM 3869 C C . VAL B 1 226 ? -9.234 14.469 15.25 1 97.44 226 VAL B C 1
ATOM 3871 O O . VAL B 1 226 ? -10.188 15.266 15.266 1 97.44 226 VAL B O 1
ATOM 3874 N N . SER B 1 227 ? -8.133 14.695 14.719 1 97.56 227 SER B N 1
ATOM 3875 C CA . SER B 1 227 ? -7.918 15.953 14 1 97.56 227 SER B CA 1
ATOM 3876 C C . SER B 1 227 ? -8.891 16.094 12.836 1 97.56 227 SER B C 1
ATOM 3878 O O . SER B 1 227 ? -9.414 17.188 12.586 1 97.56 227 SER B O 1
ATOM 3880 N N . LEU B 1 228 ? -9.125 15.031 12.109 1 97.69 228 LEU B N 1
ATOM 3881 C CA . LEU B 1 228 ? -10.062 15.023 10.992 1 97.69 228 LEU B CA 1
ATOM 3882 C C . LEU B 1 228 ? -11.461 15.445 11.445 1 97.69 228 LEU B C 1
ATOM 3884 O O . LEU B 1 228 ? -12.109 16.266 10.789 1 97.69 228 LEU B O 1
ATOM 3888 N N . LYS B 1 229 ? -11.828 14.914 12.508 1 96.94 229 LYS B N 1
ATOM 3889 C CA . LYS B 1 229 ? -13.133 15.266 13.055 1 96.94 229 LYS B CA 1
ATOM 3890 C C . LYS B 1 229 ? -13.203 16.75 13.414 1 96.94 229 LYS B C 1
ATOM 3892 O O . LYS B 1 229 ? -14.195 17.422 13.133 1 96.94 229 LYS B O 1
ATOM 3897 N N . GLY B 1 230 ? -12.133 17.219 14.047 1 96.44 230 GLY B N 1
ATOM 3898 C CA . GLY B 1 230 ? -12.086 18.625 14.422 1 96.44 230 GLY B CA 1
ATOM 3899 C C . GLY B 1 230 ? -12.164 19.562 13.227 1 96.44 230 GLY B C 1
ATOM 3900 O O . GLY B 1 230 ? -12.938 20.516 13.234 1 96.44 230 GLY B O 1
ATOM 3901 N N . PHE B 1 231 ? -11.477 19.297 12.25 1 95.81 231 PHE B N 1
ATOM 3902 C CA . PHE B 1 231 ? -11.445 20.156 11.086 1 95.81 231 PHE B CA 1
ATOM 3903 C C . PHE B 1 231 ? -12.766 20.078 10.312 1 95.81 231 PHE B C 1
ATOM 3905 O O . PHE B 1 231 ? -13.211 21.062 9.734 1 95.81 231 PHE B O 1
ATOM 3912 N N . TYR B 1 232 ? -13.312 18.922 10.273 1 95.88 232 TYR B N 1
ATOM 3913 C CA . TYR B 1 232 ? -14.602 18.797 9.609 1 95.88 232 TYR B CA 1
ATOM 3914 C C . TYR B 1 232 ? -15.664 19.625 10.32 1 95.88 232 TYR B C 1
ATOM 3916 O O . TYR B 1 232 ? -16.5 20.266 9.68 1 95.88 232 TYR B O 1
ATOM 3924 N N . GLN B 1 233 ? -15.609 19.594 11.633 1 95.12 233 GLN B N 1
ATOM 3925 C CA . GLN B 1 233 ? -16.547 20.422 12.391 1 95.12 233 GLN B CA 1
ATOM 3926 C C . GLN B 1 233 ? -16.375 21.891 12.055 1 95.12 233 GLN B C 1
ATOM 3928 O O . GLN B 1 233 ? -17.344 22.609 11.867 1 95.12 233 GLN B O 1
ATOM 3933 N N . SER B 1 234 ? -15.164 22.312 12.039 1 92.69 234 SER B N 1
ATOM 3934 C CA . SER B 1 234 ? -14.875 23.688 11.664 1 92.69 234 SER B CA 1
ATOM 3935 C C . SER B 1 234 ? -15.383 23.984 10.25 1 92.69 234 SER B C 1
ATOM 3937 O O . SER B 1 234 ? -15.898 25.078 9.992 1 92.69 234 SER B O 1
ATOM 3939 N N . PHE B 1 235 ? -15.234 23.078 9.375 1 91.88 235 PHE B N 1
ATOM 3940 C CA . PHE B 1 235 ? -15.688 23.203 7.992 1 91.88 235 PHE B CA 1
ATOM 3941 C C . PHE B 1 235 ? -17.203 23.344 7.934 1 91.88 235 PHE B C 1
ATOM 3943 O O . PHE B 1 235 ? -17.719 24.203 7.207 1 91.88 235 PHE B O 1
ATOM 3950 N N . LYS B 1 236 ? -17.875 22.594 8.656 1 92 236 LYS B N 1
ATOM 3951 C CA . LYS B 1 236 ? -19.344 22.672 8.703 1 92 236 LYS B CA 1
ATOM 3952 C C . LYS B 1 236 ? -19.797 24.031 9.195 1 92 236 LYS B C 1
ATOM 3954 O O . LYS B 1 236 ? -20.734 24.609 8.641 1 92 236 LYS B O 1
ATOM 3959 N N . GLU B 1 237 ? -19.141 24.422 10.164 1 91.31 237 GLU B N 1
ATOM 3960 C CA . GLU B 1 237 ? -19.484 25.734 10.703 1 91.31 237 GLU B CA 1
ATOM 3961 C C . GLU B 1 237 ? -19.219 26.828 9.688 1 91.31 237 GLU B C 1
ATOM 3963 O O . GLU B 1 237 ? -20 27.781 9.578 1 91.31 237 GLU B O 1
ATOM 3968 N N . TYR B 1 238 ? -18.141 26.688 8.984 1 87 238 TYR B N 1
ATOM 3969 C CA . TYR B 1 238 ? -17.797 27.641 7.926 1 87 238 TYR B CA 1
ATOM 3970 C C . TYR B 1 238 ? -18.875 27.672 6.852 1 87 238 TYR B C 1
ATOM 3972 O O . TYR B 1 238 ? -19.297 28.75 6.414 1 87 238 TYR B O 1
ATOM 3980 N N . LEU B 1 239 ? -19.344 26.531 6.438 1 87.44 239 LEU B N 1
ATOM 3981 C CA . LEU B 1 239 ? -20.375 26.453 5.41 1 87.44 239 LEU B CA 1
ATOM 3982 C C . LEU B 1 239 ? -21.688 27.047 5.918 1 87.44 239 LEU B C 1
ATOM 3984 O O . LEU B 1 239 ? -22.422 27.672 5.156 1 87.44 239 LEU B O 1
ATOM 3988 N N . ALA B 1 240 ? -21.984 26.812 7.137 1 86.12 240 ALA B N 1
ATOM 3989 C CA . ALA B 1 240 ? -23.234 27.297 7.73 1 86.12 240 ALA B CA 1
ATOM 3990 C C . ALA B 1 240 ? -23.234 28.828 7.812 1 86.12 240 ALA B C 1
ATOM 3992 O O . ALA B 1 240 ? -24.297 29.453 7.711 1 86.12 240 ALA B O 1
ATOM 3993 N N . ARG B 1 241 ? -22.109 29.344 7.984 1 82.62 241 ARG B N 1
ATOM 3994 C CA . ARG B 1 241 ? -22.016 30.797 8.07 1 82.62 241 ARG B CA 1
ATOM 3995 C C . ARG B 1 241 ? -22.109 31.438 6.691 1 82.62 241 ARG B C 1
ATOM 3997 O O . ARG B 1 241 ? -22.594 32.562 6.555 1 82.62 241 ARG B O 1
ATOM 4004 N N . GLY B 1 242 ? -21.406 30.844 5.723 1 66.44 242 GLY B N 1
ATOM 4005 C CA . GLY B 1 242 ? -21.469 31.391 4.379 1 66.44 242 GLY B CA 1
ATOM 4006 C C . GLY B 1 242 ? -22.828 31.203 3.719 1 66.44 242 GLY B C 1
ATOM 4007 O O . GLY B 1 242 ? -23.109 31.828 2.697 1 66.44 242 GLY B O 1
ATOM 4008 N N . GLY B 1 243 ? -23.641 30.203 3.986 1 52.59 243 GLY B N 1
ATOM 4009 C CA . GLY B 1 243 ? -25.016 30.094 3.523 1 52.59 243 GLY B CA 1
ATOM 4010 C C . GLY B 1 243 ? -25.938 31.109 4.172 1 52.59 243 GLY B C 1
ATOM 4011 O O . GLY B 1 243 ? -27.141 31.125 3.893 1 52.59 243 GLY B O 1
ATOM 4012 N N . LYS B 1 244 ? -25.578 31.844 5.113 1 40.66 244 LYS B N 1
ATOM 4013 C CA . LYS B 1 244 ? -26.406 32.938 5.562 1 40.66 244 LYS B CA 1
ATOM 4014 C C . LYS B 1 244 ? -26.156 34.219 4.742 1 40.66 244 LYS B C 1
ATOM 4016 O O . LYS B 1 244 ? -25.016 34.469 4.359 1 40.66 244 LYS B O 1
#

Solvent-accessible surface area (backbone atoms only — not comparable to full-atom values): 27801 Å² total; per-residue (Å²): 142,84,86,74,81,85,75,89,73,91,82,87,95,87,90,79,87,73,84,72,80,79,74,74,81,71,79,68,72,78,72,74,76,72,69,48,68,48,45,52,30,63,57,47,62,33,93,50,81,52,32,65,48,33,52,67,42,9,48,52,31,24,51,51,9,50,48,22,30,49,54,26,50,33,38,76,71,58,76,35,90,64,73,56,29,38,26,84,44,16,60,59,56,73,57,94,56,76,58,62,89,74,41,88,47,76,57,26,50,22,41,30,34,33,26,36,71,57,94,92,41,76,42,82,65,37,37,32,34,78,46,68,40,88,59,40,59,65,56,29,21,72,72,66,75,42,37,51,49,76,42,59,40,66,63,44,49,54,28,54,76,68,72,36,25,84,34,30,35,37,37,36,41,31,70,70,71,72,42,71,33,28,45,36,39,40,56,52,52,51,36,39,77,70,66,75,35,55,77,37,59,82,43,94,86,44,87,47,49,20,35,51,38,50,56,87,74,50,33,52,64,63,60,55,54,54,49,50,53,52,51,49,51,54,47,51,53,51,53,58,56,66,76,98,133,91,72,86,74,87,77,91,77,93,92,82,97,82,92,78,88,71,83,73,78,78,71,71,85,67,73,84,68,73,63,69,76,69,64,61,57,35,38,54,26,63,64,36,72,38,92,49,82,51,36,70,49,32,52,68,44,10,46,52,31,25,51,51,8,50,48,21,28,48,54,25,49,33,38,76,70,58,76,35,90,63,74,58,28,39,27,84,44,21,64,62,54,72,58,92,56,76,59,62,92,75,40,88,46,76,55,24,53,23,41,30,35,33,26,36,72,58,94,92,42,76,41,84,65,35,36,31,33,76,47,67,40,86,57,42,58,65,55,29,20,71,73,66,76,41,38,51,49,74,41,59,39,64,64,44,50,52,28,54,76,68,75,35,24,83,33,29,34,37,38,35,40,30,72,68,71,73,42,71,34,26,46,35,37,39,56,51,51,51,36,39,77,70,66,75,36,56,75,37,59,84,44,93,84,45,87,47,48,22,34,50,39,50,54,88,74,49,34,51,65,65,59,54,53,52,49,50,54,52,52,49,52,54,48,50,52,52,51,58,55,68,73,98

Nearest PDB structures (foldseek):
  2w8m-assembly1_B  TM=9.043E-01  e=4.569E-25  Sulfolobus virus Ragged Hills
  2w8m-assembly1_A  TM=8.802E-01  e=9.106E-22  Sulfolobus virus Ragged Hills
  8ylj-assembly1_A  TM=4.358E-01  e=1.660E+00  Pectobacterium atrosepticum
  9dm1-assembly1_V  TM=3.411E-01  e=1.081E+00  Mycolicibacterium smegmatis MC2 155
  2w8m-assembly1_B  TM=9.045E-01  e=7.348E-25  Sulfolobus virus Ragged Hills

pLDDT: mean 74.83, std 26.84, range [16.53, 98.56]

Foldseek 3Di:
DDPPPDPPDDDDDDDDDDPPPPPDPPPPCPDPPPVPPLQCCQLAVPPDPDHDDDPSSVQLVVVVVVVVVVQVVCCVVVVDVFDKDKDQQANPPPDPDPPVVQDPDPSNHAGMFIWGDDDHDTDTQAGEHEEEDADDQVRCCVLPVGRWDKDFVVSLVSCVVVVNQLRYKYWYAYPVVRDIWMDTSVLLVVCVVVVNWDWDQSDDVRPTIIITGGPVSTHHCVVVSVSSVVRVVVVVVVVVVVVD/DCPVPDPPDDDDDDDDDPPPPPPDPPDDPPPPVVLPCLQVCVLAVPPDPDHDDDPSSVQLVVVVVVVVVVQVVCCVVVVDVFDKDKDQQANPPPDPDPPVVSDPDPSNNAGMFIWGDDDHDTDTQAGEHEEEDADDQVRCCVLPVGRWDKDFVVSLVSCVVVVNQLRYKYWYAYPVVRDIWMDTSVLLVVCVVVVNWDWDQSDDVRPTTIITGGPVSTHHCVVVSVSSVVRVVVVVVVVVVVVD

InterPro domains:
  IPR022012 D212, catalytic domain [PF12187] (37-226)
  IPR043115 D212, catalytic domain superfamily [G3DSA:3.40.1350.50] (51-244)